Protein AF-A0A8S1IPR9-F1 (afdb_monomer)

Mean predicted aligned error: 13.77 Å

InterPro domains:
  IPR020103 Pseudouridine synthase, catalytic domain superfamily [SSF55120] (485-606)
  IPR039894 tRNA pseudouridine synthase Pus10-like [PTHR21568] (32-608)
  IPR048741 Pus10-like, C-terminal [PF21238] (373-605)

Sequence (611 aa):
MASDTRRSPPNDWADPGEYLSEVLRNGRNYLPVVCRLLSLQVCPRCCLRFCRVRGHVYTRKPPRPVDTFEAAAKLWRGAGAVAMDQGAAGGPDEHGIISPEPKAVAIPKDGRTRATDGAGQDGVDADSSASADECVQLPDPGAVRDYFVCALCLGILQALDAVPGAPCGEGFAEPLPARRWNHLSWKLLPDGSLGAMKRLLDSSGRDVVDFSLGVSLPGGAGLREASMLRFLKDNVQSTEAQARGAEETFPVGPVVPLREVVRQCVIHFMAASCGLPHYREGPFSLMLSFRHPQSQKEVQLLQQLSNRGQKKKRPRGGTSESGHEHEVLNDARAAEMALNMDWQEFKNTFKCPPCGAEQAAETLARMHHAPLFLGGRYLKTHRDISHTPFFVNGQRVGRTSVQEVLADAIRKVVDAADFKLISAGREDMDVRMLGKGRPFVIEIEDPRVHAIQEHQVQAILADLSDQRKGVVARALRVCGREVVEKMKEGEETKRKVYVALVWAAERVEDHVLHQMKAKGAFSVEQDTPIRVLHRRAALVRSKQIFAMQCQRIPSQPNYFIVRVEAAAGCYIKELIDGDCGRTRPSVSSMLGCDARCVQLDVTDVKMDIMD

pLDDT: mean 78.55, std 23.85, range [24.27, 98.62]

Nearest PDB structures (foldseek):
  2v9k-assembly1_A  TM=8.597E-01  e=2.795E-38  Homo sapiens
  8ouf-assembly1_G  TM=7.150E-01  e=4.523E-07  Homo sapiens
  7v9a-assembly1_C  TM=7.617E-01  e=2.063E-06  Homo sapiens
  6sgb-assembly1_FB  TM=5.884E-01  e=5.047E-05  Trypanosoma brucei brucei
  5tqo-assembly1_A  TM=4.010E-01  e=1.204E+00  Glycine max

Organism: NCBI:txid121088

Secondary structure (DSSP, 8-state):
-------PPP--PBPHHHHHHHHHHH-GGGHHHHHHHHHTT--HHHHHHHTT--SGGGGSPPBPHHHHHHHHHHHHHHTTTTTSS-S-------------------------------------------------PPPPGGG--SS-B-TTTTTHHHHTT--TTPPPPS-S--PPP-----TTS-EEETT--HHHHHHHHHTTT---S-BEEEEE--TTHHHHHHHHHHHHHHHHSSSSHHHH---------PPPPHHHHHHHHHHHHHHHHH-PPB-SS-SEEEEEEEE-HHHHHHHHHHHHHHHHSS--PPPPS----------PPPHHHHHHHHHHS-HHHHHHHS-SSPPPBSSPPEEEEEEEEPPEEEEEEEEE--SSEESS--EETTEE-SSEEHHHHHHHHHHTT---SEEEEEESS---TT-EEEEEEEEEEEEEES-SSSS--HHHHHHHHHHTT-GGGSEEEEEEEEE-HHHHHHHHHHHHH--EEEEEEEEESS---HHHHHHHHHT-SEEEEEEPPHHHHTTS---EEEEEEEEEEEEE-TT-TTEEEEEEEE-TT--HHHHHH-GGGTEES-HHHHHTS-EEEEEEEEEEE--TT--

Radius of gyration: 38.92 Å; Cα contacts (8 Å, |Δi|>4): 1004; chains: 1; bounding box: 115×80×107 Å

Structure (mmCIF, N/CA/C/O backbone):
data_AF-A0A8S1IPR9-F1
#
_entry.id   AF-A0A8S1IPR9-F1
#
loop_
_atom_site.group_PDB
_atom_site.id
_atom_site.type_symbol
_atom_site.label_atom_id
_atom_site.label_alt_id
_atom_site.label_comp_id
_atom_site.label_asym_id
_atom_site.label_entity_id
_atom_site.label_seq_id
_atom_site.pdbx_PDB_ins_code
_atom_site.Cartn_x
_atom_site.Cartn_y
_atom_site.Cartn_z
_atom_site.occupancy
_atom_site.B_iso_or_equiv
_atom_site.auth_seq_id
_atom_site.auth_comp_id
_atom_site.auth_asym_id
_atom_site.auth_atom_id
_atom_site.pdbx_PDB_model_num
ATOM 1 N N . MET A 1 1 ? 19.178 -32.924 -49.370 1.00 32.72 1 MET A N 1
ATOM 2 C CA . MET A 1 1 ? 18.758 -31.624 -49.928 1.00 32.72 1 MET A CA 1
ATOM 3 C C . MET A 1 1 ? 18.007 -30.880 -48.839 1.00 32.72 1 MET A C 1
ATOM 5 O O . MET A 1 1 ? 16.864 -31.211 -48.565 1.00 32.72 1 MET A O 1
ATOM 9 N N . ALA A 1 2 ? 18.706 -29.992 -48.133 1.00 29.33 2 ALA A N 1
ATOM 10 C CA . ALA A 1 2 ? 18.138 -29.144 -47.093 1.00 29.33 2 ALA A CA 1
ATOM 11 C C . ALA A 1 2 ? 17.578 -27.890 -47.771 1.00 29.33 2 ALA A C 1
ATOM 13 O O . ALA A 1 2 ? 18.340 -27.123 -48.358 1.00 29.33 2 ALA A O 1
ATOM 14 N N . SER A 1 3 ? 16.257 -27.729 -47.763 1.00 30.44 3 SER A N 1
ATOM 15 C CA . SER A 1 3 ? 15.600 -26.532 -48.276 1.00 30.44 3 SER A CA 1
ATOM 16 C C . SER A 1 3 ? 15.640 -25.437 -47.217 1.00 30.44 3 SER A C 1
ATOM 18 O O . SER A 1 3 ? 15.050 -25.559 -46.144 1.00 30.44 3 SER A O 1
ATOM 20 N N . ASP A 1 4 ? 16.370 -24.395 -47.578 1.00 36.06 4 ASP A N 1
ATOM 21 C CA . ASP A 1 4 ? 16.419 -23.057 -47.017 1.00 36.06 4 ASP A CA 1
ATOM 22 C C . ASP A 1 4 ? 15.044 -22.555 -46.532 1.00 36.06 4 ASP A C 1
ATOM 24 O O . ASP A 1 4 ? 14.116 -22.364 -47.318 1.00 36.06 4 ASP A O 1
ATOM 28 N N . THR A 1 5 ? 14.914 -22.320 -45.226 1.00 30.92 5 THR A N 1
ATOM 29 C CA . THR A 1 5 ? 13.834 -21.506 -44.655 1.00 30.92 5 THR A CA 1
ATOM 30 C C . THR A 1 5 ? 14.415 -20.266 -43.984 1.00 30.92 5 THR A C 1
ATOM 32 O O . THR A 1 5 ? 14.136 -19.987 -42.819 1.00 30.92 5 THR A O 1
ATOM 35 N N . ARG A 1 6 ? 15.214 -19.479 -44.716 1.00 32.81 6 ARG A N 1
ATOM 36 C CA . ARG A 1 6 ? 15.332 -18.039 -44.452 1.00 32.81 6 ARG A CA 1
ATOM 37 C C . ARG A 1 6 ? 14.047 -17.351 -44.911 1.00 32.81 6 ARG A C 1
ATOM 39 O O . ARG A 1 6 ? 13.948 -16.863 -46.031 1.00 32.81 6 ARG A O 1
ATOM 46 N N . ARG A 1 7 ? 13.038 -17.304 -44.041 1.00 34.59 7 ARG A N 1
ATOM 47 C CA . ARG A 1 7 ? 11.984 -16.290 -44.179 1.00 34.59 7 ARG A CA 1
ATOM 48 C C . ARG A 1 7 ? 12.580 -14.952 -43.740 1.00 34.59 7 ARG A C 1
ATOM 50 O O . ARG A 1 7 ? 12.930 -14.792 -42.575 1.00 34.59 7 ARG A O 1
ATOM 57 N N . SER A 1 8 ? 12.730 -14.023 -44.680 1.00 30.58 8 SER A N 1
ATOM 58 C CA . SER A 1 8 ? 13.097 -12.632 -44.402 1.00 30.58 8 SER A CA 1
ATOM 59 C C . SER A 1 8 ? 12.092 -12.009 -43.421 1.00 30.58 8 SER A C 1
ATOM 61 O O . SER A 1 8 ? 10.886 -12.132 -43.656 1.00 30.58 8 SER A O 1
ATOM 63 N N . PRO A 1 9 ? 12.533 -11.349 -42.334 1.00 35.56 9 PRO A N 1
ATOM 64 C CA . PRO A 1 9 ? 11.635 -10.565 -41.494 1.00 35.56 9 PRO A CA 1
ATOM 65 C C . PRO A 1 9 ? 11.186 -9.291 -42.238 1.00 35.56 9 PRO A C 1
ATOM 67 O O . PRO A 1 9 ? 11.798 -8.928 -43.247 1.00 35.56 9 PRO A O 1
ATOM 70 N N . PRO A 1 10 ? 10.121 -8.605 -41.782 1.00 39.47 10 PRO A N 1
ATOM 71 C CA . PRO A 1 10 ? 9.605 -7.415 -42.455 1.00 39.47 10 PRO A CA 1
ATOM 72 C C . PRO A 1 10 ? 10.686 -6.323 -42.533 1.00 39.47 10 PRO A C 1
ATOM 74 O O . PRO A 1 10 ? 11.299 -5.979 -41.522 1.00 39.47 10 PRO A O 1
ATOM 77 N N . ASN A 1 11 ? 10.927 -5.797 -43.736 1.00 50.06 11 ASN A N 1
ATOM 78 C CA . ASN A 1 11 ? 11.849 -4.692 -44.019 1.00 50.06 11 ASN A CA 1
ATOM 79 C C . ASN A 1 11 ? 11.345 -3.393 -43.372 1.00 50.06 11 ASN A C 1
ATOM 81 O O . ASN A 1 11 ? 10.542 -2.691 -43.976 1.00 50.06 11 ASN A O 1
ATOM 85 N N . ASP A 1 12 ? 11.790 -3.078 -42.155 1.00 61.78 12 ASP A N 1
ATOM 86 C CA . ASP A 1 12 ? 11.292 -1.890 -41.445 1.00 61.78 12 ASP A CA 1
ATOM 87 C C . ASP A 1 12 ? 12.337 -1.268 -40.489 1.00 61.78 12 ASP A C 1
ATOM 89 O O . ASP A 1 12 ? 12.013 -0.812 -39.388 1.00 61.78 12 ASP A O 1
ATOM 93 N N . TRP A 1 13 ? 13.614 -1.287 -40.896 1.00 73.50 13 TRP A N 1
ATOM 94 C CA . TRP A 1 13 ? 14.718 -0.578 -40.229 1.00 73.50 13 TRP A CA 1
ATOM 95 C C . TRP A 1 13 ? 14.700 0.912 -40.588 1.00 73.50 13 TRP A C 1
ATOM 97 O O . TRP A 1 13 ? 14.336 1.276 -41.704 1.00 73.50 13 TRP A O 1
ATOM 107 N N . ALA A 1 14 ? 15.112 1.778 -39.659 1.00 82.62 14 ALA A N 1
ATOM 108 C CA . ALA A 1 14 ? 15.251 3.203 -39.959 1.00 82.62 14 ALA A CA 1
ATOM 109 C C . ALA A 1 14 ? 16.472 3.488 -40.848 1.00 82.62 14 ALA A C 1
ATOM 111 O O . ALA A 1 14 ? 17.428 2.710 -40.873 1.00 82.62 14 ALA A O 1
ATOM 112 N N . ASP A 1 15 ? 16.455 4.633 -41.531 1.00 83.88 15 ASP A N 1
ATOM 113 C CA . ASP A 1 15 ? 17.595 5.116 -42.308 1.00 83.88 15 ASP A CA 1
ATOM 114 C C . ASP A 1 15 ? 18.807 5.400 -41.390 1.00 83.88 15 ASP A C 1
ATOM 116 O O . ASP A 1 15 ? 18.702 6.205 -40.452 1.00 83.88 15 ASP A O 1
ATOM 120 N N . PRO A 1 16 ? 19.980 4.786 -41.648 1.00 86.19 16 PRO A N 1
ATOM 121 C CA . PRO A 1 16 ? 21.220 5.131 -40.961 1.00 86.19 16 PRO A CA 1
ATOM 122 C C . PRO A 1 16 ? 21.613 6.607 -41.094 1.00 86.19 16 PRO A C 1
ATOM 124 O O . PRO A 1 16 ? 22.287 7.130 -40.206 1.00 86.19 16 PRO A O 1
ATOM 127 N N . GLY A 1 17 ? 21.207 7.289 -42.171 1.00 86.00 17 GLY A N 1
ATOM 128 C CA . GLY A 1 17 ? 21.497 8.703 -42.411 1.00 86.00 17 GLY A CA 1
ATOM 129 C C . GLY A 1 17 ? 20.954 9.616 -41.313 1.00 86.00 17 GLY A C 1
ATOM 130 O O . GLY A 1 17 ? 21.717 10.377 -40.712 1.00 86.00 17 GLY A O 1
ATOM 131 N N . GLU A 1 18 ? 19.664 9.499 -40.984 1.00 84.38 18 GLU A N 1
ATOM 132 C CA . GLU A 1 18 ? 19.056 10.249 -39.875 1.00 84.38 18 GLU A CA 1
ATOM 133 C C . GLU A 1 18 ? 19.759 9.965 -38.544 1.00 84.38 18 GLU A C 1
ATOM 135 O O . GLU A 1 18 ? 20.097 10.886 -37.798 1.00 84.38 18 GLU A O 1
ATOM 140 N N . TYR A 1 19 ? 20.029 8.691 -38.264 1.00 90.06 19 TYR A N 1
ATOM 141 C CA . TYR A 1 19 ? 20.717 8.264 -37.051 1.00 90.06 19 TYR A CA 1
ATOM 142 C C . TYR A 1 19 ? 22.119 8.887 -36.934 1.00 90.06 19 TYR A C 1
ATOM 144 O O . TYR A 1 19 ? 22.480 9.430 -35.887 1.00 90.06 19 TYR A O 1
ATOM 152 N N . LEU A 1 20 ? 22.908 8.842 -38.011 1.00 90.62 20 LEU A N 1
ATOM 153 C CA . LEU A 1 20 ? 24.265 9.387 -38.031 1.00 90.62 20 LEU A CA 1
ATOM 154 C C . LEU A 1 20 ? 24.264 10.914 -38.032 1.00 90.62 20 LEU A C 1
ATOM 156 O O . LEU A 1 20 ? 25.196 11.506 -37.497 1.00 90.62 20 LEU A O 1
ATOM 160 N N . SER A 1 21 ? 23.216 11.562 -38.547 1.00 90.75 21 SER A N 1
ATOM 161 C CA . SER A 1 21 ? 23.075 13.017 -38.458 1.00 90.75 21 SER A CA 1
ATOM 162 C C . SER A 1 21 ? 23.038 13.503 -37.002 1.00 90.75 21 SER A C 1
ATOM 164 O O . SER A 1 21 ? 23.693 14.491 -36.672 1.00 90.75 21 SER A O 1
ATOM 166 N N . GLU A 1 22 ? 22.371 12.769 -36.103 1.00 90.69 22 GLU A N 1
ATOM 167 C CA . GLU A 1 22 ? 22.333 13.089 -34.670 1.00 90.69 22 GLU A CA 1
ATOM 168 C C . GLU A 1 22 ? 23.691 12.864 -33.990 1.00 90.69 22 GLU A C 1
ATOM 170 O O . GLU A 1 22 ? 24.092 13.644 -33.128 1.00 90.69 22 GLU A O 1
ATOM 175 N N . VAL A 1 23 ? 24.437 11.835 -34.408 1.00 88.50 23 VAL A N 1
ATOM 176 C CA . VAL A 1 23 ? 25.818 11.610 -33.945 1.00 88.50 23 VAL A CA 1
ATOM 177 C C . VAL A 1 23 ? 26.727 12.759 -34.388 1.00 88.50 23 VAL A C 1
ATOM 179 O O . VAL A 1 23 ? 27.465 13.314 -33.578 1.00 88.50 23 VAL A O 1
ATOM 182 N N . LEU A 1 24 ? 26.643 13.151 -35.661 1.00 88.44 24 LEU A N 1
ATOM 183 C CA . LEU A 1 24 ? 27.461 14.210 -36.249 1.00 88.44 24 LEU A CA 1
ATOM 184 C C . LEU A 1 24 ? 27.218 15.578 -35.606 1.00 88.44 24 LEU A C 1
ATOM 186 O O . LEU A 1 24 ? 28.172 16.339 -35.462 1.00 88.44 24 LEU A O 1
ATOM 190 N N . ARG A 1 25 ? 25.985 15.880 -35.172 1.00 87.75 25 ARG A N 1
ATOM 191 C CA . ARG A 1 25 ? 25.668 17.110 -34.417 1.00 87.75 25 ARG A CA 1
ATOM 192 C C . ARG A 1 25 ? 26.461 17.234 -33.116 1.00 87.75 25 ARG A C 1
ATOM 194 O O . ARG A 1 25 ? 26.754 18.347 -32.697 1.00 87.75 25 ARG A O 1
ATOM 201 N N . ASN A 1 26 ? 26.810 16.110 -32.494 1.00 82.25 26 ASN A N 1
ATOM 202 C CA . ASN A 1 26 ? 27.619 16.086 -31.279 1.00 82.25 26 ASN A CA 1
ATOM 203 C C . ASN A 1 26 ? 29.129 16.092 -31.554 1.00 82.25 26 ASN A C 1
ATOM 205 O O . ASN A 1 26 ? 29.899 16.385 -30.640 1.00 82.25 26 ASN A O 1
ATOM 209 N N . GLY A 1 27 ? 29.552 15.773 -32.779 1.00 82.19 27 GLY A N 1
ATOM 210 C CA . GLY A 1 27 ? 30.948 15.804 -33.204 1.00 82.19 27 GLY A CA 1
ATOM 211 C C . GLY A 1 27 ? 31.310 14.661 -34.153 1.00 82.19 27 GLY A C 1
ATOM 212 O O . GLY A 1 27 ? 30.870 13.520 -34.001 1.00 82.19 27 GLY A O 1
ATOM 213 N N . ARG A 1 28 ? 32.160 14.949 -35.144 1.00 79.75 28 ARG A N 1
ATOM 214 C CA . ARG A 1 28 ? 32.669 13.932 -36.085 1.00 79.75 28 ARG A CA 1
ATOM 215 C C . ARG A 1 28 ? 33.579 12.897 -35.424 1.00 79.75 28 ARG A C 1
ATOM 217 O O . ARG A 1 28 ? 33.606 11.751 -35.864 1.00 79.75 28 ARG A O 1
ATOM 224 N N . ASN A 1 29 ? 34.244 13.273 -34.335 1.00 79.19 29 ASN A N 1
ATOM 225 C CA . ASN A 1 29 ? 35.069 12.406 -33.491 1.00 79.19 29 ASN A CA 1
ATOM 226 C C . ASN A 1 29 ? 34.300 11.231 -32.845 1.00 79.19 29 ASN A C 1
ATOM 228 O O . ASN A 1 29 ? 34.917 10.322 -32.294 1.00 79.19 29 ASN A O 1
ATOM 232 N N . TYR A 1 30 ? 32.966 11.193 -32.941 1.00 86.25 30 TYR A N 1
ATOM 233 C CA . TYR A 1 30 ? 32.164 10.041 -32.525 1.00 86.25 30 TYR A CA 1
ATOM 234 C C . TYR A 1 30 ? 32.001 8.952 -33.599 1.00 86.25 30 TYR A C 1
ATOM 236 O O . TYR A 1 30 ? 31.583 7.844 -33.263 1.00 86.25 30 TYR A O 1
ATOM 244 N N . LEU A 1 31 ? 32.337 9.194 -34.873 1.00 86.75 31 LEU A N 1
ATOM 245 C CA . LEU A 1 31 ? 32.230 8.161 -35.918 1.00 86.75 31 LEU A CA 1
ATOM 246 C C . LEU A 1 31 ? 33.116 6.921 -35.654 1.00 86.75 31 LEU A C 1
ATOM 248 O O . LEU A 1 31 ? 32.599 5.805 -35.789 1.00 86.75 31 LEU A O 1
ATOM 252 N N . PRO A 1 32 ? 34.383 7.055 -35.201 1.00 84.62 32 PRO A N 1
ATOM 253 C CA . PRO A 1 32 ? 35.199 5.904 -34.800 1.00 84.62 32 PRO A CA 1
ATOM 254 C C . PRO A 1 32 ? 34.584 5.134 -33.623 1.00 84.62 32 PRO A C 1
ATOM 256 O O . PRO A 1 32 ? 34.643 3.904 -33.580 1.00 84.62 32 PRO A O 1
ATOM 259 N N . VAL A 1 33 ? 33.922 5.839 -32.693 1.00 86.44 33 VAL A N 1
ATOM 260 C CA . VAL A 1 33 ? 33.211 5.237 -31.548 1.00 86.44 33 VAL A CA 1
ATOM 261 C C . VAL A 1 33 ? 32.068 4.365 -32.018 1.00 86.44 33 VAL A C 1
ATOM 263 O O . VAL A 1 33 ? 31.950 3.229 -31.570 1.00 86.44 33 VAL A O 1
ATOM 266 N N . VAL A 1 34 ? 31.241 4.881 -32.929 1.00 89.94 34 VAL A N 1
ATOM 267 C CA . VAL A 1 34 ? 30.124 4.127 -33.506 1.00 89.94 34 VAL A CA 1
ATOM 268 C C . VAL A 1 34 ? 30.643 2.863 -34.186 1.00 89.94 34 VAL A C 1
ATOM 270 O O . VAL A 1 34 ? 30.148 1.776 -33.892 1.00 89.94 34 VAL A O 1
ATOM 273 N N . CYS A 1 35 ? 31.682 2.977 -35.020 1.00 89.12 35 CYS A N 1
ATOM 274 C CA . CYS A 1 35 ? 32.275 1.827 -35.703 1.00 89.12 35 CYS A CA 1
ATOM 275 C C . CYS A 1 35 ? 32.791 0.782 -34.700 1.00 89.12 35 CYS A C 1
ATOM 277 O O . CYS A 1 35 ? 32.473 -0.406 -34.804 1.00 89.12 35 CYS A O 1
ATOM 279 N N . ARG A 1 36 ? 33.542 1.223 -33.681 1.00 88.94 36 ARG A N 1
ATOM 280 C CA . ARG A 1 36 ? 34.105 0.332 -32.662 1.00 88.94 36 ARG A CA 1
ATOM 281 C C . ARG A 1 36 ? 33.020 -0.340 -31.827 1.00 88.94 36 ARG A C 1
ATOM 283 O O . ARG A 1 36 ? 33.075 -1.551 -31.640 1.00 88.94 36 ARG A O 1
ATOM 290 N N . LEU A 1 37 ? 32.021 0.404 -31.363 1.00 91.56 37 LEU A N 1
ATOM 291 C CA . LEU A 1 37 ? 30.915 -0.137 -30.572 1.00 91.56 37 LEU A CA 1
ATOM 292 C C . LEU A 1 37 ? 30.101 -1.170 -31.366 1.00 91.56 37 LEU A C 1
ATOM 294 O O . LEU A 1 37 ? 29.847 -2.259 -30.852 1.00 91.56 37 LEU A O 1
ATOM 298 N N . LEU A 1 38 ? 29.750 -0.884 -32.622 1.00 91.81 38 LEU A N 1
ATOM 299 C CA . LEU A 1 38 ? 29.012 -1.829 -33.472 1.00 91.81 38 LEU A CA 1
ATOM 300 C C . LEU A 1 38 ? 29.804 -3.128 -33.704 1.00 91.81 38 LEU A C 1
ATOM 302 O O . LEU A 1 38 ? 29.231 -4.212 -33.593 1.00 91.81 38 LEU A O 1
ATOM 306 N N . SER A 1 39 ? 31.127 -3.038 -33.910 1.00 89.81 39 SER A N 1
ATOM 307 C CA . SER A 1 39 ? 32.010 -4.218 -34.015 1.00 89.81 39 SER A CA 1
ATOM 308 C C . SER A 1 39 ? 32.069 -5.060 -32.732 1.00 89.81 39 SER A C 1
ATOM 310 O O . SER A 1 39 ? 32.359 -6.252 -32.775 1.00 89.81 39 SER A O 1
ATOM 312 N N . LEU A 1 40 ? 31.738 -4.459 -31.584 1.00 90.62 40 LEU A N 1
ATOM 313 C CA . LEU A 1 40 ? 31.685 -5.104 -30.270 1.00 90.62 40 LEU A CA 1
ATOM 314 C C . LEU A 1 40 ? 30.267 -5.549 -29.887 1.00 90.62 40 LEU A C 1
ATOM 316 O O . LEU A 1 40 ? 29.984 -5.750 -28.705 1.00 90.62 40 LEU A O 1
ATOM 320 N N . GLN A 1 41 ? 29.369 -5.701 -30.867 1.00 90.62 41 GLN A N 1
ATOM 321 C CA . GLN A 1 41 ? 27.983 -6.125 -30.643 1.00 90.62 41 GLN A CA 1
ATOM 322 C C . GLN A 1 41 ? 27.247 -5.193 -29.669 1.00 90.62 41 GLN A C 1
ATOM 324 O O . GLN A 1 41 ? 26.546 -5.621 -28.745 1.00 90.62 41 GLN A O 1
ATOM 329 N N . VAL A 1 42 ? 27.407 -3.885 -29.859 1.00 92.88 42 VAL A N 1
ATOM 330 C CA . VAL A 1 42 ? 26.638 -2.861 -29.149 1.00 92.88 42 VAL A CA 1
ATOM 331 C C . VAL A 1 42 ? 25.518 -2.361 -30.049 1.00 92.88 42 VAL A C 1
ATOM 333 O O . VAL A 1 42 ? 25.746 -2.003 -31.198 1.00 92.88 42 VAL A O 1
ATOM 336 N N . CYS A 1 43 ? 24.284 -2.321 -29.539 1.00 92.12 43 CYS A N 1
ATOM 337 C CA . CYS A 1 43 ? 23.143 -1.895 -30.347 1.00 92.12 43 CYS A CA 1
ATOM 338 C C . CYS A 1 43 ? 23.198 -0.389 -30.689 1.00 92.12 43 CYS A C 1
ATOM 340 O O . CYS A 1 43 ? 23.763 0.393 -29.912 1.00 92.12 43 CYS A O 1
ATOM 342 N N . PRO A 1 44 ? 22.546 0.054 -31.782 1.00 92.94 44 PRO A N 1
ATOM 343 C CA . PRO A 1 44 ? 22.548 1.459 -32.205 1.00 92.94 44 PRO A CA 1
ATOM 344 C C . PRO A 1 44 ? 22.114 2.437 -31.102 1.00 92.94 44 PRO A C 1
ATOM 346 O O . PRO A 1 44 ? 22.771 3.442 -30.855 1.00 92.94 44 PRO A O 1
ATOM 349 N N . ARG A 1 45 ? 21.078 2.118 -30.313 1.00 93.31 45 ARG A N 1
ATOM 350 C CA . ARG A 1 45 ? 20.684 2.982 -29.183 1.00 93.31 45 ARG A CA 1
ATOM 351 C C . ARG A 1 45 ? 21.772 3.110 -28.112 1.00 93.31 45 ARG A C 1
ATOM 353 O O . ARG A 1 45 ? 21.906 4.170 -27.515 1.00 93.31 45 ARG A O 1
ATOM 360 N N . CYS A 1 46 ? 22.563 2.069 -27.848 1.00 94.38 46 CYS A N 1
ATOM 361 C CA . CYS A 1 46 ? 23.705 2.202 -26.938 1.00 94.38 46 CYS A CA 1
ATOM 362 C C . CYS A 1 46 ? 24.850 3.004 -27.561 1.00 94.38 46 CYS A C 1
ATOM 364 O O . CYS A 1 46 ? 25.512 3.742 -26.837 1.00 94.38 46 CYS A O 1
ATOM 366 N N . CYS A 1 47 ? 25.039 2.933 -28.878 1.00 94.19 47 CYS A N 1
ATOM 367 C CA . CYS A 1 47 ? 25.991 3.793 -29.573 1.00 94.19 47 CYS A CA 1
ATOM 368 C C . CYS A 1 47 ? 25.614 5.278 -29.408 1.00 94.19 47 CYS A C 1
ATOM 370 O O . CYS A 1 47 ? 26.447 6.049 -28.946 1.00 94.19 47 CYS A O 1
ATOM 372 N N . LEU A 1 48 ? 24.347 5.666 -29.618 1.00 93.62 48 LEU A N 1
ATOM 373 C CA . LEU A 1 48 ? 23.866 7.037 -29.347 1.00 93.62 48 LEU A CA 1
ATOM 374 C C . LEU A 1 48 ? 24.149 7.504 -27.913 1.00 93.62 48 LEU A C 1
ATOM 376 O O . LEU A 1 48 ? 24.578 8.641 -27.707 1.00 93.62 48 LEU A O 1
ATOM 380 N N . ARG A 1 49 ? 23.960 6.617 -26.924 1.00 93.94 49 ARG A N 1
ATOM 381 C CA . ARG A 1 49 ? 24.236 6.923 -25.510 1.00 93.94 49 ARG A CA 1
ATOM 382 C C . ARG A 1 49 ? 25.698 7.286 -25.287 1.00 93.94 49 ARG A C 1
ATOM 384 O O . ARG A 1 49 ? 25.979 8.266 -24.596 1.00 93.94 49 ARG A O 1
ATOM 391 N N . PHE A 1 50 ? 26.603 6.512 -25.882 1.00 92.12 50 PHE A N 1
ATOM 392 C CA . PHE A 1 50 ? 28.050 6.720 -25.808 1.00 92.12 50 PHE A CA 1
ATOM 393 C C . PHE A 1 50 ? 28.518 7.910 -26.654 1.00 92.12 50 PHE A C 1
ATOM 395 O O . PHE A 1 50 ? 29.472 8.582 -26.280 1.00 92.12 50 PHE A O 1
ATOM 402 N N . CYS A 1 51 ? 27.781 8.251 -27.711 1.00 90.56 51 CYS A N 1
ATOM 403 C CA . CYS A 1 51 ? 27.938 9.494 -28.467 1.00 90.56 51 CYS A CA 1
ATOM 404 C C . CYS A 1 51 ? 27.273 10.709 -27.792 1.00 90.56 51 CYS A C 1
ATOM 406 O O . CYS A 1 51 ? 27.220 11.794 -28.370 1.00 90.56 51 CYS A O 1
ATOM 408 N N . ARG A 1 52 ? 26.738 10.537 -26.573 1.00 89.94 52 ARG A N 1
ATOM 409 C CA . ARG A 1 52 ? 26.088 11.576 -25.754 1.00 89.94 52 ARG A CA 1
ATOM 410 C C . ARG A 1 52 ? 24.893 12.246 -26.443 1.00 89.94 52 ARG A C 1
ATOM 412 O O . ARG A 1 52 ? 24.522 13.366 -26.091 1.00 89.94 52 ARG A O 1
ATOM 419 N N . VAL A 1 53 ? 24.276 11.570 -27.410 1.00 90.50 53 VAL A N 1
ATOM 420 C CA . VAL A 1 53 ? 23.096 12.072 -28.122 1.00 90.50 53 VAL A CA 1
ATOM 421 C C . VAL A 1 53 ? 21.913 12.059 -27.161 1.00 90.50 53 VAL A C 1
ATOM 423 O O . VAL A 1 53 ? 21.683 11.067 -26.472 1.00 90.50 53 VAL A O 1
ATOM 426 N N . ARG A 1 54 ? 21.166 13.159 -27.076 1.00 88.62 54 ARG A N 1
ATOM 427 C CA . ARG A 1 54 ? 20.008 13.309 -26.180 1.00 88.62 54 ARG A CA 1
ATOM 428 C C . ARG A 1 54 ? 18.741 13.583 -26.985 1.00 88.62 54 ARG A C 1
ATOM 430 O O . ARG A 1 54 ? 18.809 14.077 -28.103 1.00 88.62 54 ARG A O 1
ATOM 437 N N . GLY A 1 55 ? 17.585 13.311 -26.385 1.00 84.50 55 GLY A N 1
ATOM 438 C CA . GLY A 1 55 ? 16.282 13.664 -26.950 1.00 84.50 55 GLY A CA 1
ATOM 439 C C . GLY A 1 55 ? 15.568 12.512 -27.655 1.00 84.50 55 GLY A C 1
ATOM 440 O O . GLY A 1 55 ? 15.867 11.340 -27.446 1.00 84.50 55 GLY A O 1
ATOM 441 N N . HIS A 1 56 ? 14.584 12.854 -28.486 1.00 82.00 56 HIS A N 1
ATOM 442 C CA . HIS A 1 56 ? 13.584 11.913 -29.006 1.00 82.00 56 HIS A CA 1
ATOM 443 C C . HIS A 1 56 ? 14.106 10.887 -30.022 1.00 82.00 56 HIS A C 1
ATOM 445 O O . HIS A 1 56 ? 13.366 9.987 -30.403 1.00 82.00 56 HIS A O 1
ATOM 451 N N . VAL A 1 57 ? 15.371 10.961 -30.449 1.00 86.94 57 VAL A N 1
ATOM 452 C CA . VAL A 1 57 ? 15.957 9.964 -31.364 1.00 86.94 57 VAL A CA 1
ATOM 453 C C . VAL A 1 57 ? 15.831 8.536 -30.818 1.00 86.94 57 VAL A C 1
ATOM 455 O O . VAL A 1 57 ? 15.615 7.598 -31.579 1.00 86.94 57 VAL A O 1
ATOM 458 N N . TYR A 1 58 ? 15.872 8.362 -29.492 1.00 89.25 58 TYR A N 1
ATOM 459 C CA . TYR A 1 58 ? 15.747 7.052 -28.855 1.00 89.25 58 TYR A CA 1
ATOM 460 C C . TYR A 1 58 ? 14.380 6.398 -29.045 1.00 89.25 58 TYR A C 1
ATOM 462 O O . TYR A 1 58 ? 14.291 5.173 -28.981 1.00 89.25 58 TYR A O 1
ATOM 470 N N . THR A 1 59 ? 13.331 7.190 -29.275 1.00 87.06 59 THR A N 1
ATOM 471 C CA . THR A 1 59 ? 11.960 6.687 -29.423 1.00 87.06 59 THR A CA 1
ATOM 472 C C . THR A 1 59 ? 11.650 6.251 -30.853 1.00 87.06 59 THR A C 1
ATOM 474 O O . THR A 1 59 ? 10.609 5.646 -31.091 1.00 87.06 59 THR A O 1
ATOM 477 N N . ARG A 1 60 ? 12.547 6.536 -31.805 1.00 86.19 60 ARG A N 1
ATOM 478 C CA . ARG A 1 60 ? 12.449 6.068 -33.190 1.00 86.19 60 ARG A CA 1
ATOM 479 C C . ARG A 1 60 ? 12.923 4.619 -33.297 1.00 86.19 60 ARG A C 1
ATOM 481 O O . ARG A 1 60 ? 13.671 4.135 -32.439 1.00 86.19 60 ARG A O 1
ATOM 488 N N . LYS A 1 61 ? 12.508 3.936 -34.368 1.00 83.94 61 LYS A N 1
ATOM 489 C CA . LYS A 1 61 ? 13.070 2.627 -34.724 1.00 83.94 61 LYS A CA 1
ATOM 490 C C . LYS A 1 61 ? 14.582 2.772 -34.960 1.00 83.94 61 LYS A C 1
ATOM 492 O O . LYS A 1 61 ? 14.994 3.757 -35.574 1.00 83.94 61 LYS A O 1
ATOM 497 N N . PRO A 1 62 ? 15.421 1.848 -34.469 1.00 86.88 62 PRO A N 1
ATOM 498 C CA . PRO A 1 62 ? 16.847 1.889 -34.752 1.00 86.88 62 PRO A CA 1
ATOM 499 C C . PRO A 1 62 ? 17.125 1.517 -36.220 1.00 86.88 62 PRO A C 1
ATOM 501 O O . PRO A 1 62 ? 16.362 0.751 -36.815 1.00 86.88 62 PRO A O 1
ATOM 504 N N . PRO A 1 63 ? 18.218 2.025 -36.809 1.00 88.94 63 PRO A N 1
ATOM 505 C CA . PRO A 1 63 ? 18.719 1.524 -38.081 1.00 88.94 63 PRO A CA 1
ATOM 506 C C . PRO A 1 63 ? 19.370 0.151 -37.910 1.00 88.94 63 PRO A C 1
ATOM 508 O O . PRO A 1 63 ? 19.695 -0.283 -36.798 1.00 88.94 63 PRO A O 1
ATOM 511 N N . ARG A 1 64 ? 19.592 -0.532 -39.030 1.00 88.75 64 ARG A N 1
ATOM 512 C CA . ARG A 1 64 ? 20.256 -1.832 -39.044 1.00 88.75 64 ARG A CA 1
ATOM 513 C C . ARG A 1 64 ? 21.741 -1.681 -38.655 1.00 88.75 64 ARG A C 1
ATOM 515 O O . ARG A 1 64 ? 22.397 -0.767 -39.166 1.00 88.75 64 ARG A O 1
ATOM 522 N N . PRO A 1 65 ? 22.301 -2.522 -37.759 1.00 88.44 65 PRO A N 1
ATOM 523 C CA . PRO A 1 65 ? 23.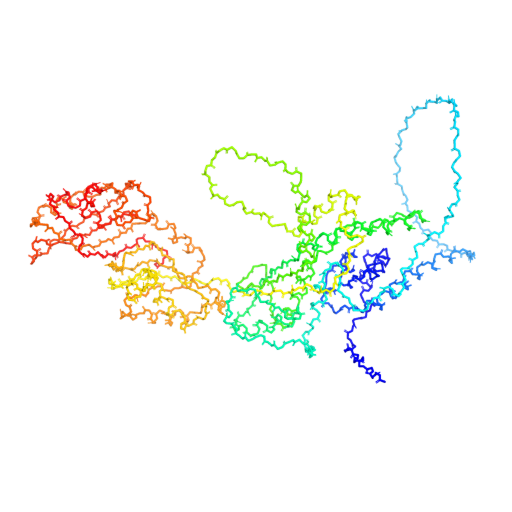679 -2.362 -37.282 1.00 88.44 65 PRO A CA 1
ATOM 524 C C . PRO A 1 65 ? 24.743 -2.379 -38.386 1.00 88.44 65 PRO A C 1
ATOM 526 O O . PRO A 1 65 ? 25.649 -1.548 -38.350 1.00 88.44 65 PRO A O 1
ATOM 529 N N . VAL A 1 66 ? 24.622 -3.287 -39.363 1.00 88.50 66 VAL A N 1
ATOM 530 C CA . VAL A 1 66 ? 25.572 -3.407 -40.483 1.00 88.50 66 VAL A CA 1
ATOM 531 C C . VAL A 1 66 ? 25.531 -2.153 -41.357 1.00 88.50 66 VAL A C 1
ATOM 533 O O . VAL A 1 66 ? 26.555 -1.494 -41.516 1.00 88.50 66 VAL A O 1
ATOM 536 N N . ASP A 1 67 ? 24.343 -1.741 -41.803 1.00 89.81 67 ASP A N 1
ATOM 537 C CA . ASP A 1 67 ? 24.164 -0.538 -42.628 1.00 89.81 67 ASP A CA 1
ATOM 538 C C . ASP A 1 67 ? 24.669 0.728 -41.903 1.00 89.81 67 ASP A C 1
ATOM 540 O O . ASP A 1 67 ? 25.291 1.610 -42.497 1.00 89.81 67 ASP A O 1
ATOM 544 N N . THR A 1 68 ? 24.457 0.800 -40.583 1.00 90.88 68 THR A N 1
ATOM 545 C CA . THR A 1 68 ? 24.958 1.900 -39.742 1.00 90.88 68 THR A CA 1
ATOM 546 C C . THR A 1 68 ? 26.479 1.910 -39.661 1.00 90.88 68 THR A C 1
ATOM 548 O O . THR A 1 68 ? 27.086 2.981 -39.724 1.00 90.88 68 THR A O 1
ATOM 551 N N . PHE A 1 69 ? 27.104 0.739 -39.529 1.00 91.31 69 PHE A N 1
ATOM 552 C CA . PHE A 1 69 ? 28.557 0.610 -39.517 1.00 91.31 69 PHE A CA 1
ATOM 553 C C . PHE A 1 69 ? 29.156 1.040 -40.858 1.00 91.31 69 PHE A C 1
ATOM 555 O O . PHE A 1 69 ? 30.073 1.858 -40.879 1.00 91.31 69 PHE A O 1
ATOM 562 N N . GLU A 1 70 ? 28.615 0.547 -41.972 1.00 90.25 70 GLU A N 1
ATOM 563 C CA . GLU A 1 70 ? 29.093 0.884 -43.315 1.00 90.25 70 GLU A CA 1
ATOM 564 C C . GLU A 1 70 ? 28.976 2.384 -43.601 1.00 90.25 70 GLU A C 1
ATOM 566 O O . GLU A 1 70 ? 29.938 3.011 -44.060 1.00 90.25 70 GLU A O 1
ATOM 571 N N . ALA A 1 71 ? 27.831 2.986 -43.266 1.00 89.81 71 ALA A N 1
ATOM 572 C CA . ALA A 1 71 ? 27.605 4.416 -43.430 1.00 89.81 71 ALA A CA 1
ATOM 573 C C . ALA A 1 71 ? 28.542 5.256 -42.540 1.00 89.81 71 ALA A C 1
ATOM 575 O O . ALA A 1 71 ? 29.147 6.218 -43.023 1.00 89.81 71 ALA A O 1
ATOM 576 N N . ALA A 1 72 ? 28.736 4.874 -41.272 1.00 88.62 72 ALA A N 1
ATOM 577 C CA . ALA A 1 72 ? 29.663 5.554 -40.365 1.00 88.62 72 ALA A CA 1
ATOM 578 C C . ALA A 1 72 ? 31.119 5.444 -40.846 1.00 88.62 72 ALA A C 1
ATOM 580 O O . ALA A 1 72 ? 31.834 6.447 -40.888 1.00 88.62 72 ALA A O 1
ATOM 581 N N . ALA A 1 73 ? 31.543 4.254 -41.281 1.00 87.12 73 ALA A N 1
ATOM 582 C CA . ALA A 1 73 ? 32.883 4.002 -41.804 1.00 87.12 73 ALA A CA 1
ATOM 583 C C . ALA A 1 73 ? 33.147 4.763 -43.111 1.00 87.12 73 ALA A C 1
ATOM 585 O O . ALA A 1 73 ? 34.266 5.222 -43.350 1.00 87.12 73 ALA A O 1
ATOM 586 N N . LYS A 1 74 ? 32.131 4.919 -43.969 1.00 87.94 74 LYS A N 1
ATOM 587 C CA . LYS A 1 74 ? 32.217 5.737 -45.186 1.00 87.94 74 LYS A CA 1
ATOM 588 C C . LYS A 1 74 ? 32.392 7.219 -44.851 1.00 87.94 74 LYS A C 1
ATOM 590 O O . LYS A 1 74 ? 33.268 7.865 -45.420 1.00 87.94 74 LYS A O 1
ATOM 595 N N . LEU A 1 75 ? 31.601 7.745 -43.915 1.00 86.75 75 LEU A N 1
ATOM 596 C CA . LEU A 1 75 ? 31.701 9.139 -43.468 1.00 86.75 75 LEU A CA 1
ATOM 597 C C . LEU A 1 75 ? 33.041 9.439 -42.790 1.00 86.75 75 LEU A C 1
ATOM 599 O O . LEU A 1 75 ? 33.595 10.517 -42.999 1.00 86.75 75 LEU A O 1
ATOM 603 N N . TRP A 1 76 ? 33.570 8.490 -42.015 1.00 82.69 76 TRP A N 1
ATOM 604 C CA . TRP A 1 76 ? 34.875 8.629 -41.373 1.00 82.69 76 TRP A CA 1
ATOM 605 C C . TRP A 1 76 ? 36.013 8.630 -42.404 1.00 82.69 76 TRP A C 1
ATOM 607 O O . TRP A 1 76 ? 36.841 9.538 -42.391 1.00 82.69 76 TRP A O 1
ATOM 617 N N . ARG A 1 77 ? 36.000 7.699 -43.374 1.00 80.12 77 ARG A N 1
ATOM 618 C CA . ARG A 1 77 ? 36.990 7.652 -44.471 1.00 80.12 77 ARG A CA 1
ATOM 619 C C . ARG A 1 77 ? 36.947 8.883 -45.379 1.00 80.12 77 ARG A C 1
ATOM 621 O O . ARG A 1 77 ? 37.995 9.394 -45.761 1.00 80.12 77 ARG A O 1
ATOM 628 N N . GLY A 1 78 ? 35.753 9.390 -45.695 1.00 65.88 78 GLY A N 1
ATOM 629 C CA . GLY A 1 78 ? 35.572 10.558 -46.567 1.00 65.88 78 GLY A CA 1
ATOM 630 C C . GLY A 1 78 ? 36.174 11.862 -46.025 1.00 65.88 78 GLY A C 1
ATOM 631 O O . GLY A 1 78 ? 36.462 12.764 -46.804 1.00 65.88 78 GLY A O 1
ATOM 632 N N . ALA A 1 79 ? 36.421 11.964 -44.715 1.00 54.44 79 ALA A N 1
ATOM 633 C CA . ALA A 1 79 ? 37.065 13.129 -44.106 1.00 54.44 79 ALA A CA 1
ATOM 634 C C . ALA A 1 79 ? 38.590 13.182 -44.338 1.00 54.44 79 ALA A C 1
ATOM 636 O O . ALA A 1 79 ? 39.176 14.257 -44.254 1.00 54.44 79 ALA A O 1
ATOM 637 N N . GLY A 1 80 ? 39.233 12.051 -44.660 1.00 45.72 80 GLY A N 1
ATOM 638 C CA . GLY A 1 80 ? 40.672 12.000 -44.947 1.00 45.72 80 GLY A CA 1
ATOM 639 C C . GLY A 1 80 ? 41.059 12.580 -46.312 1.00 45.72 80 GLY A C 1
ATOM 640 O O . GLY A 1 80 ? 42.186 13.027 -46.481 1.00 45.72 80 GLY A O 1
ATOM 641 N N . ALA A 1 81 ? 40.125 12.621 -47.268 1.00 35.91 81 ALA A N 1
ATOM 642 C CA . ALA A 1 81 ? 40.396 13.072 -48.635 1.00 35.91 81 ALA A CA 1
ATOM 643 C C . ALA A 1 81 ? 40.339 14.603 -48.809 1.00 35.91 81 ALA A C 1
ATOM 645 O O . ALA A 1 81 ? 40.988 15.140 -49.698 1.00 35.91 81 ALA A O 1
ATOM 646 N N . VAL A 1 82 ? 39.605 15.324 -47.954 1.00 36.06 82 VAL A N 1
ATOM 647 C CA . VAL A 1 82 ? 39.413 16.785 -48.095 1.00 36.06 82 VAL A CA 1
ATOM 648 C C . VAL A 1 82 ? 40.611 17.587 -47.556 1.00 36.06 82 VAL A C 1
ATOM 650 O O . VAL A 1 82 ? 40.763 18.761 -47.871 1.00 36.06 82 VAL A O 1
ATOM 653 N N . ALA A 1 83 ? 41.502 16.961 -46.781 1.00 32.88 83 ALA A N 1
ATOM 654 C CA . ALA A 1 83 ? 42.679 17.620 -46.207 1.00 32.88 83 ALA A CA 1
ATOM 655 C C . ALA A 1 83 ? 43.927 17.606 -47.116 1.00 32.88 83 ALA A C 1
ATOM 657 O O . ALA A 1 83 ? 44.928 18.217 -46.755 1.00 32.88 83 ALA A O 1
ATOM 658 N N . MET A 1 84 ? 43.895 16.930 -48.274 1.00 32.53 84 MET A N 1
ATOM 659 C CA . MET A 1 84 ? 45.059 16.812 -49.172 1.00 32.53 84 MET A CA 1
ATOM 660 C C . MET A 1 84 ? 44.997 17.670 -50.445 1.00 32.53 84 MET A C 1
ATOM 662 O O . MET A 1 84 ? 45.957 17.657 -51.205 1.00 32.53 84 MET A O 1
ATOM 666 N N . ASP A 1 85 ? 43.934 18.454 -50.661 1.00 30.55 85 ASP A N 1
ATOM 667 C CA . ASP A 1 85 ? 43.741 19.203 -51.919 1.00 30.55 85 ASP A CA 1
ATOM 668 C C . ASP A 1 85 ? 43.865 20.738 -51.788 1.00 30.55 85 ASP A C 1
ATOM 670 O O . ASP A 1 85 ? 43.413 21.488 -52.645 1.00 30.55 85 ASP A O 1
ATOM 674 N N . GLN A 1 86 ? 44.501 21.252 -50.728 1.00 32.81 86 GLN A N 1
ATOM 675 C CA . GLN A 1 86 ? 44.860 22.681 -50.632 1.00 32.81 86 GLN A CA 1
ATOM 676 C C . GLN A 1 86 ? 46.371 22.887 -50.731 1.00 32.81 86 GLN A C 1
ATOM 678 O O . GLN A 1 86 ? 47.014 23.434 -49.838 1.00 32.81 86 GLN A O 1
ATOM 683 N N . GLY A 1 87 ? 46.944 22.418 -51.837 1.00 36.47 87 GLY A N 1
ATOM 684 C CA . GLY A 1 87 ? 48.378 22.477 -52.082 1.00 36.47 87 GLY A CA 1
ATOM 685 C C . GLY A 1 87 ? 48.759 22.626 -53.548 1.00 36.47 87 GLY A C 1
ATOM 686 O O . GLY A 1 87 ? 49.714 21.981 -53.947 1.00 36.47 87 GLY A O 1
ATOM 687 N N . ALA A 1 88 ? 48.032 23.417 -54.347 1.00 31.44 88 ALA A N 1
ATOM 688 C CA . ALA A 1 88 ? 48.548 24.075 -55.560 1.00 31.44 88 ALA A CA 1
ATOM 689 C C . ALA A 1 88 ? 47.428 24.792 -56.333 1.00 31.44 88 ALA A C 1
ATOM 691 O O . ALA A 1 88 ? 46.641 24.139 -57.006 1.00 31.44 88 ALA A O 1
ATOM 692 N N . ALA A 1 89 ? 47.403 26.127 -56.296 1.00 30.92 89 ALA A N 1
ATOM 693 C CA . ALA A 1 89 ? 47.102 27.001 -57.441 1.00 30.92 89 ALA A CA 1
ATOM 694 C C . ALA A 1 89 ? 47.124 28.463 -56.970 1.00 30.92 89 ALA A C 1
ATOM 696 O O . ALA A 1 89 ? 46.488 28.817 -55.981 1.00 30.92 89 ALA A O 1
ATOM 697 N N . GLY A 1 90 ? 47.914 29.293 -57.651 1.00 27.92 90 GLY A N 1
ATOM 698 C CA . GLY A 1 90 ? 48.158 30.684 -57.288 1.00 27.92 90 GLY A CA 1
ATOM 699 C C . GLY A 1 90 ? 47.195 31.695 -57.919 1.00 27.92 90 GLY A C 1
ATOM 700 O O . GLY A 1 90 ? 46.863 31.571 -59.092 1.00 27.92 90 GLY A O 1
ATOM 701 N N . GLY A 1 91 ? 46.897 32.735 -57.127 1.00 26.83 91 GLY A N 1
ATOM 702 C CA . GLY A 1 91 ? 46.680 34.144 -57.507 1.00 26.83 91 GLY A CA 1
ATOM 703 C C . GLY A 1 91 ? 45.353 34.545 -58.178 1.00 26.83 91 GLY A C 1
ATOM 704 O O . GLY A 1 91 ? 44.721 33.718 -58.825 1.00 26.83 91 GLY A O 1
ATOM 705 N N . PRO A 1 92 ? 45.005 35.851 -58.184 1.00 34.16 92 PRO A N 1
ATOM 706 C CA . PRO A 1 92 ? 45.130 36.864 -57.128 1.00 34.16 92 PRO A CA 1
ATOM 707 C C . PRO A 1 92 ? 43.744 37.364 -56.651 1.00 34.16 92 PRO A C 1
ATOM 709 O O . PRO A 1 92 ? 42.827 37.505 -57.455 1.00 34.16 92 PRO A O 1
ATOM 712 N N . ASP A 1 93 ? 43.617 37.700 -55.364 1.00 27.55 93 ASP A N 1
ATOM 713 C CA . ASP A 1 93 ? 42.428 38.375 -54.823 1.00 27.55 93 ASP A CA 1
ATOM 714 C C . ASP A 1 93 ? 42.626 39.897 -54.761 1.00 27.55 93 ASP A C 1
ATOM 716 O O . ASP A 1 93 ? 43.627 40.407 -54.245 1.00 27.55 93 ASP A O 1
ATOM 720 N N . GLU A 1 94 ? 41.626 40.611 -55.274 1.00 27.91 94 GLU A N 1
ATOM 721 C CA . GLU A 1 94 ? 41.418 42.047 -55.132 1.00 27.91 94 GLU A CA 1
ATOM 722 C C . GLU A 1 94 ? 40.683 42.382 -53.816 1.00 27.91 94 GLU A C 1
ATOM 724 O O . GLU A 1 94 ? 39.626 41.842 -53.516 1.00 27.91 94 GLU A O 1
ATOM 729 N N . HIS A 1 95 ? 41.250 43.356 -53.096 1.00 28.12 95 HIS A N 1
ATOM 730 C CA . HIS A 1 95 ? 40.617 44.427 -52.306 1.00 28.12 95 HIS A CA 1
ATOM 731 C C . HIS A 1 95 ? 39.603 44.154 -51.165 1.00 28.12 95 HIS A C 1
ATOM 733 O O . HIS A 1 95 ? 38.489 43.688 -51.369 1.00 28.12 95 HIS A O 1
ATOM 739 N N . GLY A 1 96 ? 39.925 44.726 -49.986 1.00 26.12 96 GLY A N 1
ATOM 740 C CA . GLY A 1 96 ? 38.945 45.239 -49.005 1.00 26.12 96 GLY A CA 1
ATOM 741 C C . GLY A 1 96 ? 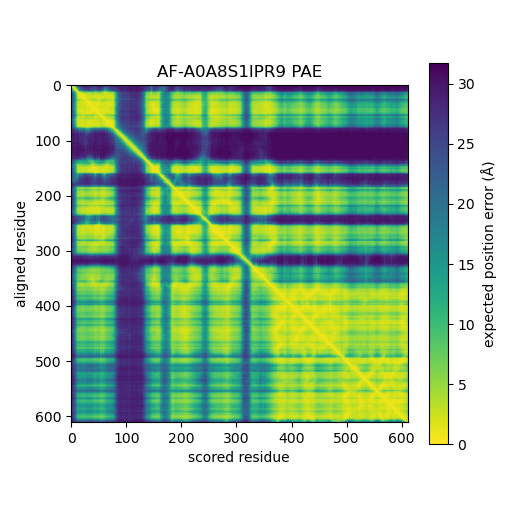39.269 44.936 -47.532 1.00 26.12 96 GLY A C 1
ATOM 742 O O . GLY A 1 96 ? 38.689 44.020 -46.970 1.00 26.12 96 GLY A O 1
ATOM 743 N N . ILE A 1 97 ? 40.299 45.537 -46.910 1.00 26.30 97 ILE A N 1
ATOM 744 C CA . ILE A 1 97 ? 40.210 46.644 -45.910 1.00 26.30 97 ILE A CA 1
ATOM 745 C C . ILE A 1 97 ? 38.938 46.539 -45.015 1.00 26.30 97 ILE A C 1
ATOM 747 O O . ILE A 1 97 ? 37.834 46.567 -45.538 1.00 26.30 97 ILE A O 1
ATOM 751 N N . ILE A 1 98 ? 38.957 46.442 -43.676 1.00 26.70 98 ILE A N 1
ATOM 752 C CA . ILE A 1 98 ? 39.462 47.392 -42.661 1.00 26.70 98 ILE A CA 1
ATOM 753 C C . ILE A 1 98 ? 39.483 46.686 -41.282 1.00 26.70 98 ILE A C 1
ATOM 755 O O . ILE A 1 98 ? 38.457 46.176 -40.834 1.00 26.70 98 ILE A O 1
ATOM 759 N N . SER A 1 99 ? 40.624 46.730 -40.582 1.00 24.95 99 SER A N 1
ATOM 760 C CA . SER A 1 99 ? 40.734 46.521 -39.124 1.00 24.95 99 SER A CA 1
ATOM 761 C C . SER A 1 99 ? 40.262 47.761 -38.352 1.00 24.95 99 SER A C 1
ATOM 763 O O . SER A 1 99 ? 40.343 48.875 -38.871 1.00 24.95 99 SER A O 1
ATOM 765 N N . PRO A 1 100 ? 39.943 47.624 -37.057 1.00 27.08 100 PRO A N 1
ATOM 766 C CA . PRO A 1 100 ? 40.801 48.346 -36.118 1.00 27.08 100 PRO A CA 1
ATOM 767 C C . PRO A 1 100 ? 41.160 47.532 -34.865 1.00 27.08 100 PRO A C 1
ATOM 769 O O . PRO A 1 100 ? 40.305 47.001 -34.161 1.00 27.08 100 PRO A O 1
ATOM 772 N N . GLU A 1 101 ? 42.460 47.498 -34.574 1.00 24.27 101 GLU A N 1
ATOM 773 C CA . GLU A 1 101 ? 43.032 47.377 -33.223 1.00 24.27 101 GLU A CA 1
ATOM 774 C C . GLU A 1 101 ? 42.815 48.713 -32.442 1.00 24.27 101 GLU A C 1
ATOM 776 O O . GLU A 1 101 ? 42.176 49.612 -32.997 1.00 24.27 101 GLU A O 1
ATOM 781 N N . PRO A 1 102 ? 43.390 48.993 -31.242 1.00 39.47 102 PRO A N 1
ATOM 782 C CA . PRO A 1 102 ? 44.234 48.178 -30.349 1.00 39.47 102 PRO A CA 1
ATOM 783 C C . PRO A 1 102 ? 43.875 48.329 -28.851 1.00 39.47 102 PRO A C 1
ATOM 785 O O . PRO A 1 102 ? 43.057 49.162 -28.462 1.00 39.47 102 PRO A O 1
ATOM 788 N N . LYS A 1 103 ? 44.586 47.602 -27.975 1.00 25.44 103 LYS A N 1
ATOM 789 C CA . LYS A 1 103 ? 45.484 48.230 -26.976 1.00 25.44 103 LYS A CA 1
ATOM 790 C C . LYS A 1 103 ? 46.211 47.194 -26.119 1.00 25.44 103 LYS A C 1
ATOM 792 O O . LYS A 1 103 ? 45.613 46.409 -25.393 1.00 25.44 103 LYS A O 1
ATOM 797 N N . ALA A 1 104 ? 47.532 47.268 -26.221 1.00 24.48 104 ALA A N 1
ATOM 798 C CA . ALA A 1 104 ? 48.523 46.573 -25.425 1.00 24.48 104 ALA A CA 1
ATOM 799 C C . ALA A 1 104 ? 48.589 47.093 -23.980 1.00 24.48 104 ALA A C 1
ATOM 801 O O . ALA A 1 104 ? 48.413 48.288 -23.741 1.00 24.48 104 ALA A O 1
ATOM 802 N N . VAL A 1 105 ? 48.981 46.213 -23.054 1.00 26.91 105 VAL A N 1
ATOM 803 C CA . VAL A 1 105 ? 49.710 46.582 -21.831 1.00 26.91 105 VAL A CA 1
ATOM 804 C C . VAL A 1 105 ? 50.846 45.577 -21.625 1.00 26.91 105 VAL A C 1
ATOM 806 O O . VAL A 1 105 ? 50.676 44.372 -21.793 1.00 26.91 105 VAL A O 1
ATOM 809 N N . ALA A 1 106 ? 52.023 46.120 -21.329 1.00 25.95 106 ALA A N 1
ATOM 810 C CA . ALA A 1 106 ? 53.317 45.461 -21.274 1.00 25.95 106 ALA A CA 1
ATOM 811 C C . ALA A 1 106 ? 53.657 44.856 -19.891 1.00 25.95 106 ALA A C 1
ATOM 813 O O . ALA A 1 106 ? 53.318 45.432 -18.864 1.00 25.95 106 ALA A O 1
ATOM 814 N N . ILE A 1 107 ? 54.331 43.694 -19.937 1.00 28.67 107 ILE A N 1
ATOM 815 C CA . ILE A 1 107 ? 55.549 43.204 -19.230 1.00 28.67 107 ILE A CA 1
ATOM 816 C C . ILE A 1 107 ? 55.954 43.882 -17.889 1.00 28.67 107 ILE A C 1
ATOM 818 O O . ILE A 1 107 ? 55.919 45.105 -17.786 1.00 28.67 107 ILE A O 1
ATOM 822 N N . PRO A 1 108 ? 56.508 43.129 -16.908 1.00 29.12 108 PRO A N 1
ATOM 823 C CA . PRO A 1 108 ? 57.966 42.913 -16.902 1.00 29.12 108 PRO A CA 1
ATOM 824 C C . PRO A 1 108 ? 58.427 41.466 -16.635 1.00 29.12 108 PRO A C 1
ATOM 826 O O . PRO A 1 108 ? 57.781 40.674 -15.955 1.00 29.12 108 PRO A O 1
ATOM 829 N N . LYS A 1 109 ? 59.597 41.171 -17.210 1.00 25.91 109 LYS A N 1
ATOM 830 C CA . LYS A 1 109 ? 60.445 39.991 -17.021 1.00 25.91 109 LYS A CA 1
ATOM 831 C C . LYS A 1 109 ? 61.321 40.173 -15.778 1.00 25.91 109 LYS A C 1
ATOM 833 O O . LYS A 1 109 ? 61.855 41.256 -15.595 1.00 25.91 109 LYS A O 1
ATOM 838 N N . ASP A 1 110 ? 61.580 39.074 -15.080 1.00 27.95 110 ASP A N 1
ATOM 839 C CA . ASP A 1 110 ? 62.824 38.757 -14.362 1.00 27.95 110 ASP A CA 1
ATOM 840 C C . ASP A 1 110 ? 62.973 37.222 -14.485 1.00 27.95 110 ASP A C 1
ATOM 842 O O . ASP A 1 110 ? 62.000 36.501 -14.299 1.00 27.95 110 ASP A O 1
ATOM 846 N N . GLY A 1 111 ? 64.074 36.586 -14.885 1.00 26.39 111 GLY A N 1
ATOM 847 C CA . GLY A 1 111 ? 65.459 37.021 -14.960 1.00 26.39 111 GLY A CA 1
ATOM 848 C C . GLY A 1 111 ? 66.296 36.287 -13.909 1.00 26.39 111 GLY A C 1
ATOM 849 O O . GLY A 1 111 ? 66.559 36.868 -12.866 1.00 26.39 111 GLY A O 1
ATOM 850 N N . ARG A 1 112 ? 66.726 35.037 -14.173 1.00 26.95 112 ARG A N 1
ATOM 851 C CA . ARG A 1 112 ? 68.048 34.497 -13.765 1.00 26.95 112 ARG A CA 1
ATOM 852 C C . ARG A 1 112 ? 68.293 33.055 -14.227 1.00 26.95 112 ARG A C 1
ATOM 854 O O . ARG A 1 112 ? 67.674 32.102 -13.774 1.00 26.95 112 ARG A O 1
ATOM 861 N N . THR A 1 113 ? 69.281 32.945 -15.102 1.00 27.11 113 THR A N 1
ATOM 862 C CA . THR A 1 113 ? 70.055 31.764 -15.494 1.00 27.11 113 THR A CA 1
ATOM 863 C C . THR A 1 113 ? 71.093 31.390 -14.430 1.00 27.11 113 THR A C 1
ATOM 865 O O . THR A 1 113 ? 71.752 32.294 -13.912 1.00 27.11 113 THR A O 1
ATOM 868 N N . ARG A 1 114 ? 71.383 30.093 -14.238 1.00 27.59 114 ARG A N 1
ATOM 869 C CA . ARG A 1 114 ? 72.777 29.602 -14.213 1.00 27.59 114 ARG A CA 1
ATOM 870 C C . ARG A 1 114 ? 72.863 28.088 -14.439 1.00 27.59 114 ARG A C 1
ATOM 872 O O . ARG A 1 114 ? 72.155 27.318 -13.806 1.00 27.59 114 ARG A O 1
ATOM 879 N N . ALA A 1 115 ? 73.745 27.736 -15.366 1.00 25.91 115 ALA A N 1
ATOM 880 C CA . ALA A 1 115 ? 74.131 26.404 -15.802 1.00 25.91 115 ALA A CA 1
ATOM 881 C C . ALA A 1 115 ? 75.073 25.694 -14.818 1.00 25.91 115 ALA A C 1
ATOM 883 O O . ALA A 1 115 ? 75.803 26.374 -14.098 1.00 25.91 115 ALA A O 1
ATOM 884 N N . THR A 1 116 ? 75.139 24.363 -14.924 1.00 28.48 116 THR A N 1
ATOM 885 C CA . THR A 1 116 ? 76.390 23.586 -14.866 1.00 28.48 116 THR A CA 1
ATOM 886 C C . THR A 1 116 ? 76.243 22.301 -15.684 1.00 28.48 116 THR A C 1
ATOM 888 O O . THR A 1 116 ? 75.368 21.483 -15.400 1.00 28.48 116 THR A O 1
ATOM 891 N N . ASP A 1 117 ? 77.116 22.163 -16.679 1.00 26.03 117 ASP A N 1
ATOM 892 C CA . ASP A 1 117 ? 77.420 20.958 -17.455 1.00 26.03 117 ASP A CA 1
ATOM 893 C C . ASP A 1 117 ? 78.161 19.900 -16.615 1.00 26.03 117 ASP A C 1
ATOM 895 O O . ASP A 1 117 ? 78.812 20.248 -15.627 1.00 26.03 117 ASP A O 1
ATOM 899 N N . GLY A 1 118 ? 78.163 18.634 -17.065 1.00 27.84 118 GLY A N 1
ATOM 900 C CA . GLY A 1 118 ? 79.226 17.686 -16.690 1.00 27.84 118 GLY A CA 1
ATOM 901 C C . GLY A 1 118 ? 78.892 16.188 -16.666 1.00 27.84 118 GLY A C 1
ATOM 902 O O . GLY A 1 118 ? 78.744 15.625 -15.593 1.00 27.84 118 GLY A O 1
ATOM 903 N N . ALA A 1 119 ? 78.821 15.586 -17.858 1.00 26.05 119 ALA A N 1
ATOM 904 C CA . ALA A 1 119 ? 79.204 14.225 -18.286 1.00 26.05 119 ALA A CA 1
ATOM 905 C C . ALA A 1 119 ? 79.397 13.050 -17.287 1.00 26.05 119 ALA A C 1
ATOM 907 O O . ALA A 1 119 ? 80.173 13.122 -16.339 1.00 26.05 119 ALA A O 1
ATOM 908 N N . GLY A 1 120 ? 78.857 11.884 -17.676 1.00 27.09 120 GLY A N 1
ATOM 909 C CA . GLY A 1 120 ? 79.302 10.554 -17.235 1.00 27.09 120 GLY A CA 1
ATOM 910 C C . GLY A 1 120 ? 78.455 9.432 -17.848 1.00 27.09 120 GLY A C 1
ATOM 911 O O . GLY A 1 120 ? 77.314 9.245 -17.449 1.00 27.09 120 GLY A O 1
ATOM 912 N N . GLN A 1 121 ? 79.008 8.757 -18.858 1.00 26.02 121 GLN A N 1
ATOM 913 C CA . GLN A 1 121 ? 78.429 7.659 -19.642 1.00 26.02 121 GLN A CA 1
ATOM 914 C C . GLN A 1 121 ? 78.168 6.397 -18.805 1.00 26.02 121 GLN A C 1
ATOM 916 O O . GLN A 1 121 ? 78.954 6.107 -17.915 1.00 26.02 121 GLN A O 1
ATOM 921 N N . ASP A 1 122 ? 77.138 5.628 -19.171 1.00 27.59 122 ASP A N 1
ATOM 922 C CA . ASP A 1 122 ? 77.235 4.175 -19.372 1.00 27.59 122 ASP A CA 1
ATOM 923 C C . ASP A 1 122 ? 76.045 3.711 -20.224 1.00 27.59 122 ASP A C 1
ATOM 925 O O . ASP A 1 122 ? 74.878 3.895 -19.871 1.00 27.59 122 ASP A O 1
ATOM 929 N N . GLY A 1 123 ? 76.363 3.187 -21.408 1.00 24.72 123 GLY A N 1
ATOM 930 C CA . GLY A 1 123 ? 75.407 2.657 -22.370 1.00 24.72 123 GLY A CA 1
ATOM 931 C C . GLY A 1 123 ? 75.121 1.179 -22.128 1.00 24.72 123 GLY A C 1
ATOM 932 O O . GLY A 1 123 ? 76.017 0.410 -21.786 1.00 24.72 123 GLY A O 1
ATOM 933 N N . VAL A 1 124 ? 73.873 0.783 -22.372 1.00 28.47 124 VAL A N 1
ATOM 934 C CA . VAL A 1 124 ? 73.524 -0.592 -22.732 1.00 28.47 124 VAL A CA 1
ATOM 935 C C . VAL A 1 124 ? 72.480 -0.503 -23.840 1.00 28.47 124 VAL A C 1
ATOM 937 O O . VAL A 1 124 ? 71.371 -0.015 -23.624 1.00 28.47 124 VAL A O 1
ATOM 940 N N . ASP A 1 125 ? 72.887 -0.907 -25.039 1.00 24.92 125 ASP A N 1
ATOM 941 C CA . ASP A 1 125 ? 72.084 -0.910 -26.255 1.00 24.92 125 ASP A CA 1
ATOM 942 C C . ASP A 1 125 ? 70.898 -1.879 -26.134 1.00 24.92 125 ASP A C 1
ATOM 944 O O . ASP A 1 125 ? 71.068 -3.072 -25.872 1.00 24.92 125 ASP A O 1
ATOM 948 N N . ALA A 1 126 ? 69.689 -1.365 -26.361 1.00 27.75 126 ALA A N 1
ATOM 949 C CA . ALA A 1 126 ? 68.509 -2.157 -26.681 1.00 27.75 126 ALA A CA 1
ATOM 950 C C . ALA A 1 126 ? 68.105 -1.814 -28.118 1.00 27.75 126 ALA A C 1
ATOM 952 O O . ALA A 1 126 ? 67.597 -0.728 -28.404 1.00 27.75 126 ALA A O 1
ATOM 953 N N . ASP A 1 127 ? 68.393 -2.753 -29.012 1.00 24.91 127 ASP A N 1
ATOM 954 C CA . ASP A 1 127 ? 68.072 -2.702 -30.430 1.00 24.91 127 ASP A CA 1
ATOM 955 C C . ASP A 1 127 ? 66.549 -2.571 -30.606 1.00 24.91 127 ASP A C 1
ATOM 957 O O . ASP A 1 127 ? 65.768 -3.426 -30.176 1.00 24.91 127 ASP A O 1
ATOM 961 N N . SER A 1 128 ? 66.127 -1.446 -31.179 1.00 28.89 128 SER A N 1
ATOM 962 C CA . SER A 1 128 ? 64.732 -1.103 -31.434 1.00 28.89 128 SER A CA 1
ATOM 963 C C . SER A 1 128 ? 64.529 -0.956 -32.936 1.00 28.89 128 SER A C 1
ATOM 965 O O . SER A 1 128 ? 64.949 0.011 -33.562 1.00 28.89 128 SER A O 1
ATOM 967 N N . SER A 1 129 ? 63.839 -1.929 -33.523 1.00 28.73 129 SER A N 1
ATOM 968 C CA . SER A 1 129 ? 63.209 -1.772 -34.830 1.00 28.73 129 SER A CA 1
ATOM 969 C C . SER A 1 129 ? 61.840 -2.450 -34.821 1.00 28.73 129 SER A C 1
ATOM 971 O O . SER A 1 129 ? 61.662 -3.598 -35.211 1.00 28.73 129 SER A O 1
ATOM 973 N N . ALA A 1 130 ? 60.841 -1.707 -34.350 1.00 26.56 130 ALA A N 1
ATOM 974 C CA . ALA A 1 130 ? 59.448 -1.941 -34.701 1.00 26.56 130 ALA A CA 1
ATOM 975 C C . ALA A 1 130 ? 58.921 -0.638 -35.307 1.00 26.56 130 ALA A C 1
ATOM 977 O O . ALA A 1 130 ? 58.846 0.397 -34.648 1.00 26.56 130 ALA A O 1
ATOM 978 N N . SER A 1 131 ? 58.671 -0.702 -36.609 1.00 26.83 131 SER A N 1
ATOM 979 C CA . SER A 1 131 ? 58.194 0.367 -37.477 1.00 26.83 131 SER A CA 1
ATOM 980 C C . SER A 1 131 ? 56.902 1.011 -36.971 1.00 26.83 131 SER A C 1
ATOM 982 O O . SER A 1 131 ? 55.946 0.323 -36.617 1.00 26.83 131 SER A O 1
ATOM 984 N N . ALA A 1 132 ? 56.872 2.341 -37.013 1.00 29.47 132 ALA A N 1
ATOM 985 C CA . ALA A 1 132 ? 55.694 3.166 -36.807 1.00 29.47 132 ALA A CA 1
ATOM 986 C C . ALA A 1 132 ? 54.775 3.095 -38.039 1.00 29.47 132 ALA A C 1
ATOM 988 O O . ALA A 1 132 ? 55.022 3.809 -39.005 1.00 29.47 132 ALA A O 1
ATOM 989 N N . ASP A 1 133 ? 53.757 2.226 -38.024 1.00 29.09 133 ASP A N 1
ATOM 990 C CA . ASP A 1 133 ? 52.714 2.214 -39.068 1.00 29.09 133 ASP A CA 1
ATOM 991 C C . ASP A 1 133 ? 51.393 1.522 -38.643 1.00 29.09 133 ASP A C 1
ATOM 993 O O . ASP A 1 133 ? 50.803 0.738 -39.382 1.00 29.09 133 ASP A O 1
ATOM 997 N N . GLU A 1 134 ? 50.878 1.809 -37.440 1.00 30.38 134 GLU A N 1
ATOM 998 C CA . GLU A 1 134 ? 49.502 1.432 -37.052 1.00 30.38 134 GLU A CA 1
ATOM 999 C C . GLU A 1 134 ? 48.611 2.679 -36.922 1.00 30.38 134 GLU A C 1
ATOM 1001 O O . GLU A 1 134 ? 48.265 3.143 -35.836 1.00 30.38 134 GLU A O 1
ATOM 1006 N N . CYS A 1 135 ? 48.220 3.243 -38.067 1.00 36.12 135 CYS A N 1
ATOM 1007 C CA . CYS A 1 135 ? 47.043 4.109 -38.153 1.00 36.12 135 CYS A CA 1
ATOM 1008 C C . CYS A 1 135 ? 45.785 3.254 -37.893 1.00 36.12 135 CYS A C 1
ATOM 1010 O O . CYS A 1 135 ? 45.733 2.110 -38.343 1.00 36.12 135 CYS A O 1
ATOM 1012 N N . VAL A 1 136 ? 44.785 3.776 -37.167 1.00 45.31 136 VAL A N 1
ATOM 1013 C CA . VAL A 1 136 ? 43.581 3.037 -36.727 1.00 45.31 136 VAL A CA 1
ATOM 1014 C C . VAL A 1 136 ? 42.953 2.251 -37.879 1.00 45.31 136 VAL A C 1
ATOM 1016 O O . VAL A 1 136 ? 42.237 2.809 -38.712 1.00 45.31 136 VAL A O 1
ATOM 1019 N N . GLN A 1 137 ? 43.182 0.938 -37.927 1.00 56.12 137 GLN A N 1
ATOM 1020 C CA . GLN A 1 137 ? 42.473 0.091 -38.873 1.00 56.12 137 GLN A CA 1
ATOM 1021 C C . GLN A 1 137 ? 40.997 0.066 -38.472 1.00 56.12 137 GLN A C 1
ATOM 1023 O O . GLN A 1 137 ? 40.644 -0.223 -37.324 1.00 56.12 137 GLN A O 1
ATOM 1028 N N . LEU A 1 138 ? 40.123 0.391 -39.430 1.00 59.53 138 LEU A N 1
ATOM 1029 C CA . LEU A 1 138 ? 38.694 0.128 -39.305 1.00 59.53 138 LEU A CA 1
ATOM 1030 C C . LEU A 1 138 ? 38.509 -1.321 -38.828 1.00 59.53 138 LEU A C 1
ATOM 1032 O O . LEU A 1 138 ? 39.153 -2.212 -39.387 1.00 59.53 138 LEU A O 1
ATOM 1036 N N . PRO A 1 139 ? 37.647 -1.576 -37.826 1.00 62.34 139 PRO A N 1
ATOM 1037 C CA . PRO A 1 139 ? 37.322 -2.941 -37.440 1.00 62.34 139 PRO A CA 1
ATOM 1038 C C . PRO A 1 139 ? 36.892 -3.742 -38.673 1.00 62.34 139 PRO A C 1
ATOM 1040 O O . PRO A 1 139 ? 36.218 -3.189 -39.545 1.00 62.34 139 PRO A O 1
ATOM 1043 N N . ASP A 1 140 ? 37.266 -5.021 -38.740 1.00 64.25 140 ASP A N 1
ATOM 1044 C CA . ASP A 1 140 ? 36.852 -5.909 -39.830 1.00 64.25 140 ASP A CA 1
ATOM 1045 C C . ASP A 1 140 ? 35.321 -5.826 -40.018 1.00 64.25 140 ASP A C 1
ATOM 1047 O O . ASP A 1 140 ? 34.582 -6.114 -39.067 1.00 64.25 140 ASP A O 1
ATOM 1051 N N . PRO A 1 141 ? 34.817 -5.430 -41.207 1.00 59.97 141 PRO A N 1
ATOM 1052 C CA . PRO A 1 141 ? 33.385 -5.393 -41.495 1.00 59.97 141 PRO A CA 1
ATOM 1053 C C . PRO A 1 141 ? 32.677 -6.725 -41.202 1.00 59.97 141 PRO A C 1
ATOM 1055 O O . PRO A 1 141 ? 31.511 -6.718 -40.808 1.00 59.97 141 PRO A O 1
ATOM 1058 N N . GLY A 1 142 ? 33.383 -7.861 -41.308 1.00 61.84 142 GLY A N 1
ATOM 1059 C CA . GLY A 1 142 ? 32.868 -9.193 -40.970 1.00 61.84 142 GLY A CA 1
ATOM 1060 C C . GLY A 1 142 ? 32.568 -9.414 -39.479 1.00 61.84 142 GLY A C 1
ATOM 1061 O O . GLY A 1 142 ? 31.917 -10.398 -39.120 1.00 61.84 142 GLY A O 1
ATOM 1062 N N . ALA A 1 143 ? 33.000 -8.507 -38.596 1.00 68.69 143 ALA A N 1
ATOM 1063 C CA . ALA A 1 143 ? 32.747 -8.581 -37.158 1.00 68.69 143 ALA A CA 1
ATOM 1064 C C . ALA A 1 143 ? 31.351 -8.067 -36.749 1.00 68.69 143 ALA A C 1
ATOM 1066 O O . ALA A 1 143 ? 30.867 -8.407 -35.664 1.00 68.69 143 ALA A O 1
ATOM 1067 N N . VAL A 1 144 ? 30.685 -7.269 -37.595 1.00 79.19 144 VAL A N 1
ATOM 1068 C CA . VAL A 1 144 ? 29.362 -6.695 -37.300 1.00 79.19 144 VAL A CA 1
ATOM 1069 C C . VAL A 1 144 ? 28.262 -7.677 -37.697 1.00 79.19 144 VAL A C 1
ATOM 1071 O O . VAL A 1 144 ? 28.281 -8.272 -38.769 1.00 79.19 144 VAL A O 1
ATOM 1074 N N . ARG A 1 145 ? 27.275 -7.855 -36.816 1.00 79.94 145 ARG A N 1
ATOM 1075 C CA . ARG A 1 145 ? 26.123 -8.742 -37.035 1.00 79.94 145 ARG A CA 1
ATOM 1076 C C . ARG A 1 145 ? 24.832 -7.946 -36.927 1.00 79.94 145 ARG A C 1
ATOM 1078 O O . ARG A 1 145 ? 24.761 -7.003 -36.149 1.00 79.94 145 ARG A O 1
ATOM 1085 N N . ASP A 1 146 ? 23.791 -8.372 -37.632 1.00 75.69 146 ASP A N 1
ATOM 1086 C CA . ASP A 1 146 ? 22.458 -7.762 -37.511 1.00 75.69 146 ASP A CA 1
ATOM 1087 C C . ASP A 1 146 ? 21.710 -8.198 -36.250 1.00 75.69 146 ASP A C 1
ATOM 1089 O O . ASP A 1 146 ? 20.969 -7.419 -35.654 1.00 75.69 146 ASP A O 1
ATOM 1093 N N . TYR A 1 147 ? 21.922 -9.449 -35.835 1.00 81.50 147 TYR A N 1
ATOM 1094 C CA . TYR A 1 147 ? 21.216 -10.078 -34.724 1.00 81.50 147 TYR A CA 1
ATOM 1095 C C . TYR A 1 147 ? 22.212 -10.512 -33.654 1.00 81.50 147 TYR A C 1
ATOM 1097 O O . TYR A 1 147 ? 23.064 -11.374 -33.878 1.00 81.50 147 TYR A O 1
ATOM 1105 N N . PHE A 1 148 ? 22.112 -9.885 -32.489 1.00 86.50 148 PHE A N 1
ATOM 1106 C CA . PHE A 1 148 ? 22.935 -10.154 -31.314 1.00 86.50 148 PHE A CA 1
ATOM 1107 C C . PHE A 1 148 ? 22.256 -9.567 -30.075 1.00 86.50 148 PHE A C 1
ATOM 1109 O O . PHE A 1 148 ? 21.458 -8.632 -30.183 1.00 86.50 148 PHE A O 1
ATOM 1116 N N . VAL A 1 149 ? 22.615 -10.056 -28.888 1.00 89.06 149 VAL A N 1
ATOM 1117 C CA . VAL A 1 149 ? 22.252 -9.392 -27.631 1.00 89.06 149 VAL A CA 1
ATOM 1118 C C . VAL A 1 149 ? 23.310 -8.350 -27.312 1.00 89.06 149 VAL A C 1
ATOM 1120 O O . VAL A 1 149 ? 24.494 -8.666 -27.199 1.00 89.06 149 VAL A O 1
ATOM 1123 N N . CYS A 1 150 ? 22.880 -7.101 -27.154 1.00 92.06 150 CYS A N 1
ATOM 1124 C CA . CYS A 1 150 ? 23.780 -5.987 -26.893 1.00 92.06 150 CYS A CA 1
ATOM 1125 C C . CYS A 1 150 ? 24.685 -6.252 -25.681 1.00 92.06 150 CYS A C 1
ATOM 1127 O O . CYS A 1 150 ? 24.193 -6.464 -24.570 1.00 92.06 150 CYS A O 1
ATOM 1129 N N . ALA A 1 151 ? 26.000 -6.145 -25.874 1.00 92.38 151 ALA A N 1
ATOM 1130 C CA . ALA A 1 151 ? 26.999 -6.349 -24.825 1.00 92.38 151 ALA A CA 1
ATOM 1131 C C . ALA A 1 151 ? 26.864 -5.377 -23.635 1.00 92.38 151 ALA A C 1
ATOM 1133 O O . ALA A 1 151 ? 27.288 -5.687 -22.520 1.00 92.38 151 ALA A O 1
ATOM 1134 N N . LEU A 1 152 ? 26.246 -4.211 -23.850 1.00 92.94 152 LEU A N 1
ATOM 1135 C CA . LEU A 1 152 ? 26.046 -3.187 -22.824 1.00 92.94 152 LEU A CA 1
ATOM 1136 C C . LEU A 1 152 ? 24.703 -3.307 -22.111 1.00 92.94 152 LEU A C 1
ATOM 1138 O O . LEU A 1 152 ? 24.657 -3.456 -20.894 1.00 92.94 152 LEU A O 1
ATOM 1142 N N . CYS A 1 153 ? 23.601 -3.213 -22.860 1.00 93.00 153 CYS A N 1
ATOM 1143 C CA . CYS A 1 153 ? 22.263 -3.186 -22.271 1.00 93.00 153 CYS A CA 1
ATOM 1144 C C . CYS A 1 153 ? 21.615 -4.564 -22.156 1.00 93.00 153 CYS A C 1
ATOM 1146 O O . CYS A 1 153 ? 20.465 -4.630 -21.740 1.00 93.00 153 CYS A O 1
ATOM 1148 N N . LEU A 1 154 ? 22.309 -5.646 -22.524 1.00 91.75 154 LEU A N 1
ATOM 1149 C CA . LEU A 1 154 ? 21.811 -7.018 -22.391 1.00 91.75 154 LEU A CA 1
ATOM 1150 C C . LEU A 1 154 ? 20.464 -7.213 -23.101 1.00 91.75 154 LEU A C 1
ATOM 1152 O O . LEU A 1 154 ? 19.550 -7.828 -22.570 1.00 91.75 154 LEU A O 1
ATOM 1156 N N . GLY A 1 155 ? 20.294 -6.616 -24.280 1.00 90.06 155 GLY A N 1
ATOM 1157 C CA . GLY A 1 155 ? 19.044 -6.705 -25.039 1.00 90.06 155 GLY A CA 1
ATOM 1158 C C . GLY A 1 155 ? 17.919 -5.772 -24.586 1.00 90.06 155 GLY A C 1
ATOM 1159 O O . GLY A 1 155 ? 16.944 -5.639 -25.317 1.00 90.06 155 GLY A O 1
ATOM 1160 N N . ILE A 1 156 ? 18.055 -5.049 -23.464 1.00 92.50 156 ILE A N 1
ATOM 1161 C CA . ILE A 1 156 ? 16.987 -4.182 -22.924 1.00 92.50 156 ILE A CA 1
ATOM 1162 C C . ILE A 1 156 ? 16.490 -3.187 -23.974 1.00 92.50 156 ILE A C 1
ATOM 1164 O O . ILE A 1 156 ? 15.301 -3.126 -24.244 1.00 92.50 156 ILE A O 1
ATOM 1168 N N . LEU A 1 157 ? 17.390 -2.432 -24.613 1.00 92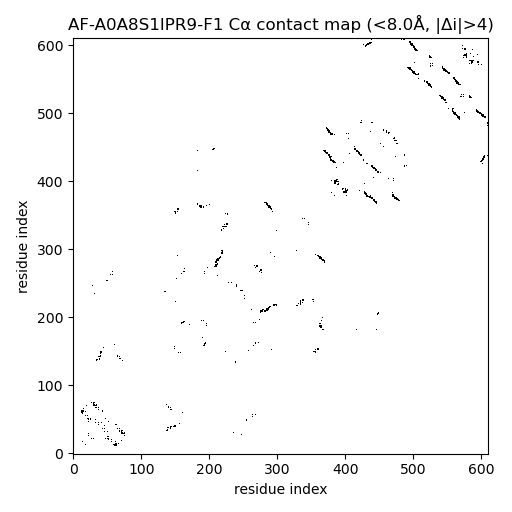.06 157 LEU A N 1
ATOM 1169 C CA . LEU A 1 157 ? 16.995 -1.424 -25.609 1.00 92.06 157 LEU A CA 1
ATOM 1170 C C . LEU A 1 157 ? 16.604 -2.010 -26.969 1.00 92.06 157 LEU A C 1
ATOM 1172 O O . LEU A 1 157 ? 16.115 -1.255 -27.801 1.00 92.06 157 LEU A O 1
ATOM 1176 N N . GLN A 1 158 ? 16.858 -3.299 -27.204 1.00 88.56 158 GLN A N 1
ATOM 1177 C CA . GLN A 1 158 ? 16.451 -4.007 -28.424 1.00 88.56 158 GLN A CA 1
ATOM 1178 C C . GLN A 1 158 ? 15.032 -4.580 -28.269 1.00 88.56 158 GLN A C 1
ATOM 1180 O O . GLN A 1 158 ? 14.284 -4.637 -29.234 1.00 88.56 158 GLN A O 1
ATOM 1185 N N . ALA A 1 159 ? 14.629 -4.944 -27.046 1.00 84.75 159 ALA A N 1
ATOM 1186 C CA . ALA A 1 159 ? 13.288 -5.455 -26.759 1.00 84.75 159 ALA A CA 1
ATOM 1187 C C . ALA A 1 159 ? 12.193 -4.368 -26.815 1.00 84.75 159 ALA A C 1
ATOM 1189 O O . ALA A 1 159 ? 11.028 -4.668 -27.064 1.00 84.75 159 ALA A O 1
ATOM 1190 N N . LEU A 1 160 ? 12.545 -3.090 -26.623 1.00 81.31 160 LEU A N 1
ATOM 1191 C CA . LEU A 1 160 ? 11.575 -1.982 -26.588 1.00 81.31 160 LEU A CA 1
ATOM 1192 C C . LEU A 1 160 ? 10.973 -1.615 -27.962 1.00 81.31 160 LEU A C 1
ATOM 1194 O O . LEU A 1 160 ? 10.117 -0.739 -28.020 1.00 81.31 160 LEU A O 1
ATOM 1198 N N . ASP A 1 161 ? 11.387 -2.269 -29.051 1.00 63.75 161 ASP A N 1
ATOM 1199 C CA . ASP A 1 161 ? 11.076 -1.896 -30.443 1.00 63.75 161 ASP A CA 1
ATOM 1200 C C . ASP A 1 161 ? 9.712 -2.344 -30.996 1.00 63.75 161 ASP A C 1
ATOM 1202 O O . ASP A 1 161 ? 9.440 -2.173 -32.185 1.00 63.75 161 ASP A O 1
ATOM 1206 N N . ALA A 1 162 ? 8.805 -2.859 -30.162 1.00 53.09 162 ALA A N 1
ATOM 1207 C CA . ALA A 1 162 ? 7.439 -3.134 -30.604 1.00 53.09 162 ALA A CA 1
ATOM 1208 C C . ALA A 1 162 ? 6.660 -1.823 -30.817 1.00 53.09 162 ALA A C 1
ATOM 1210 O O . ALA A 1 162 ? 6.102 -1.251 -29.881 1.00 53.09 162 ALA A O 1
ATOM 1211 N N . VAL A 1 163 ? 6.627 -1.351 -32.062 1.00 41.00 163 VAL A N 1
ATOM 1212 C CA . VAL A 1 163 ? 5.783 -0.233 -32.502 1.00 41.00 163 VAL A CA 1
ATOM 1213 C C . VAL A 1 163 ? 4.299 -0.614 -32.378 1.00 41.00 163 VAL A C 1
ATOM 1215 O O . VAL A 1 163 ? 3.939 -1.755 -32.692 1.00 41.00 163 VAL A O 1
ATOM 1218 N N . PRO A 1 164 ? 3.413 0.307 -31.950 1.00 36.97 164 PRO A N 1
ATOM 1219 C CA . PRO A 1 164 ? 1.971 0.090 -32.026 1.00 36.97 164 PRO A CA 1
ATOM 1220 C C . PRO A 1 164 ? 1.545 -0.241 -33.466 1.00 36.97 164 PRO A C 1
ATOM 1222 O O . PRO A 1 164 ? 1.737 0.560 -34.375 1.00 36.97 164 PRO A O 1
ATOM 1225 N N . GLY A 1 165 ? 0.973 -1.432 -33.669 1.00 36.78 165 GLY A N 1
ATOM 1226 C CA . GLY A 1 165 ? 0.413 -1.867 -34.956 1.00 36.78 165 GLY A CA 1
ATOM 1227 C C . GLY A 1 165 ? 1.227 -2.900 -35.747 1.00 36.78 165 GLY A C 1
ATOM 1228 O O . GLY A 1 165 ? 0.748 -3.352 -36.782 1.00 36.78 165 GLY A O 1
ATOM 1229 N N . ALA A 1 166 ? 2.403 -3.334 -35.280 1.00 33.78 166 ALA A N 1
ATOM 1230 C CA . ALA A 1 166 ? 3.095 -4.469 -35.900 1.00 33.78 166 ALA A CA 1
ATOM 1231 C C . ALA A 1 166 ? 2.420 -5.803 -35.499 1.00 33.78 166 ALA A C 1
ATOM 1233 O O . ALA A 1 166 ? 2.167 -6.008 -34.304 1.00 33.78 166 ALA A O 1
ATOM 1234 N N . PRO A 1 167 ? 2.125 -6.724 -36.444 1.00 30.78 167 PRO A N 1
ATOM 1235 C CA . PRO A 1 167 ? 1.642 -8.053 -36.093 1.00 30.78 167 PRO A CA 1
ATOM 1236 C C . PRO A 1 167 ? 2.684 -8.738 -35.206 1.00 30.78 167 PRO A C 1
ATOM 1238 O O . PRO A 1 167 ? 3.876 -8.756 -35.515 1.00 30.78 167 PRO A O 1
ATOM 1241 N N . CYS A 1 168 ? 2.226 -9.257 -34.067 1.00 36.75 168 CYS A N 1
ATOM 1242 C CA . CYS A 1 168 ? 3.060 -10.034 -33.161 1.00 36.75 168 CYS A CA 1
ATOM 1243 C C . CYS A 1 168 ? 3.620 -11.217 -33.954 1.00 36.75 168 CYS A C 1
ATOM 1245 O O . CYS A 1 168 ? 2.841 -12.007 -34.481 1.00 36.75 168 CYS A O 1
ATOM 1247 N N . GLY A 1 169 ? 4.946 -11.312 -34.079 1.00 33.06 169 GLY A N 1
ATOM 1248 C CA . GLY A 1 169 ? 5.577 -12.456 -34.727 1.00 33.06 169 GLY A CA 1
ATOM 1249 C C . GLY A 1 169 ? 5.094 -13.742 -34.064 1.00 33.06 169 GLY A C 1
ATOM 1250 O O . GLY A 1 169 ? 5.264 -13.919 -32.856 1.00 33.06 169 GLY A O 1
ATOM 1251 N N . GLU A 1 170 ? 4.448 -14.610 -34.841 1.00 28.58 170 GLU A N 1
ATOM 1252 C CA . GLU A 1 170 ? 4.076 -15.950 -34.404 1.00 28.58 170 GLU A CA 1
ATOM 1253 C C . GLU A 1 170 ? 5.361 -16.701 -34.038 1.00 28.58 170 GLU A C 1
ATOM 1255 O O . GLU A 1 170 ? 6.204 -16.976 -34.892 1.00 28.58 170 GLU A O 1
ATOM 1260 N N . GLY A 1 171 ? 5.554 -16.956 -32.743 1.00 34.06 171 GLY A N 1
ATOM 1261 C CA . GLY A 1 171 ? 6.784 -17.573 -32.243 1.00 34.06 171 GLY A CA 1
ATOM 1262 C C . GLY A 1 171 ? 7.043 -17.466 -30.740 1.00 34.06 171 GLY A C 1
ATOM 1263 O O . GLY A 1 171 ? 8.071 -17.959 -30.285 1.00 34.06 171 GLY A O 1
ATOM 1264 N N . PHE A 1 172 ? 6.143 -16.874 -29.951 1.00 31.67 172 PHE A N 1
ATOM 1265 C CA . PHE A 1 172 ? 6.253 -16.872 -28.491 1.00 31.67 172 PHE A CA 1
ATOM 1266 C C . PHE A 1 172 ? 5.139 -17.715 -27.879 1.00 31.67 172 PHE A C 1
ATOM 1268 O O . PHE A 1 172 ? 3.980 -17.603 -28.272 1.00 31.67 172 PHE A O 1
ATOM 1275 N N . ALA A 1 173 ? 5.554 -18.597 -26.969 1.00 28.81 173 ALA A N 1
ATOM 1276 C CA . ALA A 1 173 ? 4.770 -19.645 -26.331 1.00 28.81 173 ALA A CA 1
ATOM 1277 C C . ALA A 1 173 ? 3.368 -19.201 -25.886 1.00 28.81 173 ALA A C 1
ATOM 1279 O O . ALA A 1 173 ? 3.162 -18.048 -25.497 1.00 28.81 173 ALA A O 1
ATOM 1280 N N . GLU A 1 174 ? 2.431 -20.157 -25.914 1.00 26.84 174 GLU A N 1
ATOM 1281 C CA . GLU A 1 174 ? 1.068 -19.997 -25.408 1.00 26.84 174 GLU A CA 1
ATOM 1282 C C . GLU A 1 174 ? 1.033 -19.240 -24.068 1.00 26.84 174 GLU A C 1
ATOM 1284 O O . GLU A 1 174 ? 1.911 -19.437 -23.216 1.00 26.84 174 GLU A O 1
ATOM 1289 N N . PRO A 1 175 ? 0.011 -18.393 -23.841 1.00 32.78 175 PRO A N 1
ATOM 1290 C CA . PRO A 1 175 ? -0.182 -17.762 -22.548 1.00 32.78 175 PRO A CA 1
ATOM 1291 C C . PRO A 1 175 ? -0.251 -18.846 -21.468 1.00 32.78 175 PRO A C 1
ATOM 1293 O O . PRO A 1 175 ? -1.118 -19.718 -21.501 1.00 32.78 175 PRO A O 1
ATOM 1296 N N . LEU A 1 176 ? 0.676 -18.786 -20.505 1.00 33.47 176 LEU A N 1
ATOM 1297 C CA . LEU A 1 176 ? 0.652 -19.656 -19.332 1.00 33.47 176 LEU A CA 1
ATOM 1298 C C . LEU A 1 176 ? -0.757 -19.635 -18.714 1.00 33.47 176 LEU A C 1
ATOM 1300 O O . LEU A 1 176 ? -1.348 -18.554 -18.594 1.00 33.47 176 LEU A O 1
ATOM 1304 N N . PRO A 1 177 ? -1.294 -20.797 -18.296 1.00 27.69 177 PRO A N 1
ATOM 1305 C CA . PRO A 1 177 ? -2.635 -20.882 -17.741 1.00 27.69 177 PRO A CA 1
ATOM 1306 C C . PRO A 1 177 ? -2.765 -19.908 -16.575 1.00 27.69 177 PRO A C 1
ATOM 1308 O O . PRO A 1 177 ? -1.849 -19.790 -15.755 1.00 27.69 177 PRO A O 1
ATOM 1311 N N . ALA A 1 178 ? -3.905 -19.217 -16.519 1.00 32.53 178 ALA A N 1
ATOM 1312 C CA . ALA A 1 178 ? -4.248 -18.221 -15.513 1.00 32.53 178 ALA A CA 1
ATOM 1313 C C . ALA A 1 178 ? -4.220 -18.824 -14.096 1.00 32.53 178 ALA A C 1
ATOM 1315 O O . ALA A 1 178 ? -5.246 -19.144 -13.498 1.00 32.53 178 ALA A O 1
ATOM 1316 N N . ARG A 1 179 ? -3.026 -18.975 -13.521 1.00 32.16 179 ARG A N 1
ATOM 1317 C CA . ARG A 1 179 ? -2.862 -19.103 -12.078 1.00 32.16 179 ARG A CA 1
ATOM 1318 C C . ARG A 1 179 ? -3.323 -17.782 -11.489 1.00 32.16 179 ARG A C 1
ATOM 1320 O O . ARG A 1 179 ? -2.942 -16.734 -12.001 1.00 32.16 179 ARG A O 1
ATOM 1327 N N . ARG A 1 180 ? -4.151 -17.843 -10.439 1.00 36.00 180 ARG A N 1
ATOM 1328 C CA . ARG A 1 180 ? -4.622 -16.678 -9.672 1.00 36.00 180 ARG A CA 1
ATOM 1329 C C . ARG A 1 180 ? -3.479 -15.679 -9.501 1.00 36.00 180 ARG A C 1
ATOM 1331 O O . ARG A 1 180 ? -2.559 -15.904 -8.716 1.00 36.00 180 ARG A O 1
ATOM 1338 N N . TRP A 1 181 ? -3.522 -14.613 -10.290 1.00 43.22 181 TRP A N 1
ATOM 1339 C CA . TRP A 1 181 ? -2.515 -13.571 -10.265 1.00 43.22 181 TRP A CA 1
ATOM 1340 C C . TRP A 1 181 ? -2.667 -12.840 -8.940 1.00 43.22 181 TRP A C 1
ATOM 1342 O O . TRP A 1 181 ? -3.703 -12.224 -8.706 1.00 43.22 181 TRP A O 1
ATOM 1352 N N . ASN A 1 182 ? -1.651 -12.879 -8.079 1.00 48.31 182 ASN A N 1
ATOM 1353 C CA . ASN A 1 182 ? -1.590 -11.888 -7.015 1.00 48.31 182 ASN A CA 1
ATOM 1354 C C . ASN A 1 182 ? -1.394 -10.522 -7.693 1.00 48.31 182 ASN A C 1
ATOM 1356 O O . ASN A 1 182 ? -0.448 -10.340 -8.464 1.00 48.31 182 ASN A O 1
ATOM 1360 N N . HIS A 1 183 ? -2.308 -9.587 -7.460 1.00 52.44 183 HIS A N 1
ATOM 1361 C CA . HIS A 1 183 ? -2.384 -8.310 -8.174 1.00 52.44 183 HIS A CA 1
ATOM 1362 C C . HIS A 1 183 ? -1.138 -7.433 -7.951 1.00 52.44 183 HIS A C 1
ATOM 1364 O O . HIS A 1 183 ? -0.772 -6.642 -8.815 1.00 52.44 183 HIS A O 1
ATOM 1370 N N . LEU A 1 184 ? -0.416 -7.677 -6.850 1.00 63.06 184 LEU A N 1
ATOM 1371 C CA . LEU A 1 184 ? 0.833 -7.008 -6.477 1.00 63.06 184 LEU A CA 1
ATOM 1372 C C . LEU A 1 184 ? 2.108 -7.750 -6.931 1.00 63.06 184 LEU A C 1
ATOM 1374 O O . LEU A 1 184 ? 3.215 -7.367 -6.551 1.00 63.06 184 LEU A O 1
ATOM 1378 N N . SER A 1 185 ? 1.992 -8.827 -7.710 1.00 79.62 185 SER A N 1
ATOM 1379 C CA . SER A 1 185 ? 3.150 -9.613 -8.157 1.00 79.62 185 SER A CA 1
ATOM 1380 C C . SER A 1 185 ? 3.791 -9.074 -9.439 1.00 79.62 185 SER A C 1
ATOM 1382 O O . SER A 1 185 ? 3.156 -8.413 -10.261 1.00 79.62 185 SER A O 1
ATOM 1384 N N . TRP A 1 186 ? 5.081 -9.365 -9.603 1.00 87.94 186 TRP A N 1
ATOM 1385 C CA . TRP A 1 186 ? 5.803 -9.136 -10.852 1.00 87.94 186 TRP A CA 1
ATOM 1386 C C . TRP A 1 186 ? 5.353 -10.142 -11.910 1.00 87.94 186 TRP A C 1
ATOM 1388 O O . TRP A 1 186 ? 5.310 -11.342 -11.643 1.00 87.94 186 TRP A O 1
ATOM 1398 N N . LYS A 1 187 ? 5.069 -9.655 -13.117 1.00 90.00 187 LYS A N 1
ATOM 1399 C CA . LYS A 1 187 ? 4.679 -10.466 -14.270 1.00 90.00 187 LYS A CA 1
ATOM 1400 C C . LYS A 1 187 ? 5.764 -10.419 -15.335 1.00 90.00 187 LYS A C 1
ATOM 1402 O O . LYS A 1 187 ? 6.231 -9.340 -15.683 1.00 90.00 187 LYS A O 1
ATOM 1407 N N . LEU A 1 188 ? 6.151 -11.581 -15.851 1.00 89.31 188 LEU A N 1
ATOM 1408 C CA . LEU A 1 188 ? 7.081 -11.688 -16.974 1.00 89.31 188 LEU A CA 1
ATOM 1409 C C . LEU A 1 188 ? 6.412 -11.195 -18.258 1.00 89.31 188 LEU A C 1
ATOM 1411 O O . LEU A 1 188 ? 5.285 -11.589 -18.553 1.00 89.31 188 LEU A O 1
ATOM 1415 N N . LEU A 1 189 ? 7.110 -10.344 -19.008 1.00 88.00 189 LEU A N 1
ATOM 1416 C CA . LEU A 1 189 ? 6.741 -9.969 -20.369 1.00 88.00 189 LEU A CA 1
ATOM 1417 C C . LEU A 1 189 ? 7.406 -10.971 -21.330 1.00 88.00 189 LEU A C 1
ATOM 1419 O O . LEU A 1 189 ? 8.634 -10.947 -21.425 1.00 88.00 189 LEU A O 1
ATOM 1423 N N . PRO A 1 190 ? 6.649 -11.850 -22.019 1.00 77.62 190 PRO A N 1
ATOM 1424 C CA . PRO A 1 190 ? 7.216 -12.984 -22.761 1.00 77.62 190 PRO A CA 1
ATOM 1425 C C . PRO A 1 190 ? 8.264 -12.617 -23.819 1.00 77.62 190 PRO A C 1
ATOM 1427 O O . PRO A 1 190 ? 9.223 -13.355 -24.011 1.00 77.62 190 PRO A O 1
ATOM 1430 N N . ASP A 1 191 ? 8.091 -11.473 -24.478 1.00 77.38 191 ASP A N 1
ATOM 1431 C CA . ASP A 1 191 ? 8.981 -10.946 -25.522 1.00 77.38 191 ASP A CA 1
ATOM 1432 C C . ASP A 1 191 ? 9.763 -9.699 -25.053 1.00 77.38 191 ASP A C 1
ATOM 1434 O O . ASP A 1 191 ? 10.466 -9.062 -25.834 1.00 77.38 191 ASP A O 1
ATOM 1438 N N . GLY A 1 192 ? 9.619 -9.316 -23.777 1.00 81.75 192 GLY A N 1
ATOM 1439 C CA . GLY A 1 192 ? 10.203 -8.101 -23.201 1.00 81.75 192 GLY A CA 1
ATOM 1440 C C . GLY A 1 192 ? 9.689 -6.781 -23.789 1.00 81.75 192 GLY A C 1
ATOM 1441 O O . GLY A 1 192 ? 10.207 -5.718 -23.445 1.00 81.75 192 GLY A O 1
ATOM 1442 N N . SER A 1 193 ? 8.685 -6.831 -24.664 1.00 86.94 193 SER A N 1
ATOM 1443 C CA . SER A 1 193 ? 8.296 -5.702 -25.494 1.00 86.94 193 SER A CA 1
ATOM 1444 C C . SER A 1 193 ? 7.293 -4.766 -24.830 1.00 86.94 193 SER A C 1
ATOM 1446 O O . SER A 1 193 ? 6.499 -5.138 -23.958 1.00 86.94 193 SER A O 1
ATOM 1448 N N . LEU A 1 1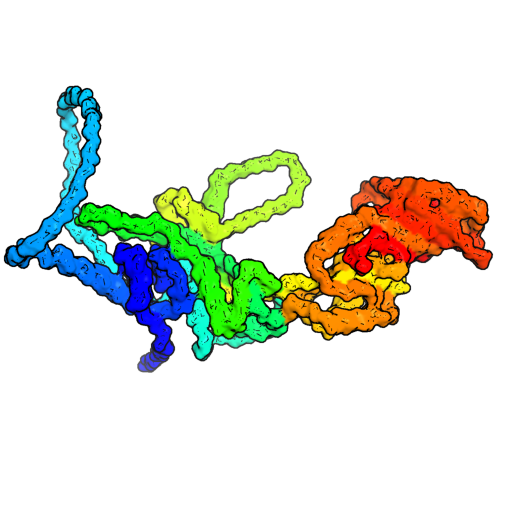94 ? 7.265 -3.528 -25.324 1.00 88.69 194 LEU A N 1
ATOM 1449 C CA . LEU A 1 194 ? 6.243 -2.552 -24.947 1.00 88.69 194 LEU A CA 1
ATOM 1450 C C . LEU A 1 194 ? 4.839 -2.983 -25.412 1.00 88.69 194 LEU A C 1
ATOM 1452 O O . LEU A 1 194 ? 3.850 -2.696 -24.738 1.00 88.69 194 LEU A O 1
ATOM 1456 N N . GLY A 1 195 ? 4.742 -3.769 -26.490 1.00 88.00 195 GLY A N 1
ATOM 1457 C CA . GLY A 1 195 ? 3.492 -4.387 -26.934 1.00 88.00 195 GLY A CA 1
ATOM 1458 C C . GLY A 1 195 ? 2.937 -5.396 -25.924 1.00 88.00 195 GLY A C 1
ATOM 1459 O O . GLY A 1 195 ? 1.749 -5.352 -25.600 1.00 88.00 195 GLY A O 1
ATOM 1460 N N . ALA A 1 196 ? 3.782 -6.267 -25.359 1.00 87.50 196 ALA A N 1
ATOM 1461 C CA . ALA A 1 196 ? 3.372 -7.173 -24.282 1.00 87.50 196 ALA A CA 1
ATOM 1462 C C . ALA A 1 196 ? 2.963 -6.416 -23.016 1.00 87.50 196 ALA A C 1
ATOM 1464 O O . ALA A 1 196 ? 1.977 -6.780 -22.374 1.00 87.50 196 ALA A O 1
ATOM 1465 N N . MET A 1 197 ? 3.672 -5.334 -22.688 1.00 91.25 197 MET A N 1
ATOM 1466 C CA . MET A 1 197 ? 3.296 -4.447 -21.589 1.00 91.25 197 MET A CA 1
ATOM 1467 C C . MET A 1 197 ? 1.912 -3.819 -21.811 1.00 91.25 197 MET A C 1
ATOM 1469 O O . MET A 1 197 ? 1.106 -3.803 -20.883 1.00 91.25 197 MET A O 1
ATOM 1473 N N . LYS A 1 198 ? 1.596 -3.362 -23.032 1.00 91.00 198 LYS A N 1
ATOM 1474 C CA . LYS A 1 198 ? 0.260 -2.845 -23.363 1.00 91.00 198 LYS A CA 1
ATOM 1475 C C . LYS A 1 198 ? -0.816 -3.918 -23.213 1.00 91.00 198 LYS A C 1
ATOM 1477 O O . LYS A 1 198 ? -1.809 -3.675 -22.544 1.00 91.00 198 LYS A O 1
ATOM 1482 N N . ARG A 1 199 ? -0.608 -5.122 -23.757 1.00 90.12 199 ARG A N 1
ATOM 1483 C CA . ARG A 1 199 ? -1.561 -6.241 -23.596 1.00 90.12 199 ARG A CA 1
ATOM 1484 C C . ARG A 1 199 ? -1.803 -6.571 -22.123 1.00 90.12 199 ARG A C 1
ATOM 1486 O O . ARG A 1 199 ? -2.927 -6.873 -21.722 1.00 90.12 199 ARG A O 1
ATOM 1493 N N . LEU A 1 200 ? -0.755 -6.495 -21.302 1.00 89.88 200 LEU A N 1
ATOM 1494 C CA . LEU A 1 200 ? -0.874 -6.673 -19.861 1.00 89.88 200 LEU A CA 1
ATOM 1495 C C . LEU A 1 200 ? -1.725 -5.569 -19.209 1.00 89.88 200 LEU A C 1
ATOM 1497 O O . LEU A 1 200 ? -2.527 -5.872 -18.329 1.00 89.88 200 LEU A O 1
ATOM 1501 N N . LEU A 1 201 ? -1.564 -4.316 -19.638 1.00 91.19 201 LEU A N 1
ATOM 1502 C CA . LEU A 1 201 ? -2.382 -3.197 -19.176 1.00 91.19 201 LEU A CA 1
ATOM 1503 C C . LEU A 1 201 ? -3.846 -3.356 -19.607 1.00 91.19 201 LEU A C 1
ATOM 1505 O O . LEU A 1 201 ? -4.732 -3.300 -18.758 1.00 91.19 201 LEU A O 1
ATOM 1509 N N . ASP A 1 202 ? -4.090 -3.629 -20.889 1.00 89.81 202 ASP A N 1
ATOM 1510 C CA . ASP A 1 202 ? -5.432 -3.785 -21.463 1.00 89.81 202 ASP A CA 1
ATOM 1511 C C . ASP A 1 202 ? -6.206 -4.924 -20.769 1.00 89.81 202 ASP A C 1
ATOM 1513 O O . ASP A 1 202 ? -7.381 -4.791 -20.440 1.00 89.81 202 ASP A O 1
ATOM 1517 N N . SER A 1 203 ? -5.529 -6.040 -20.474 1.00 88.81 203 SER A N 1
ATOM 1518 C CA . SER A 1 203 ? -6.121 -7.190 -19.771 1.00 88.81 203 SER A CA 1
ATOM 1519 C C . SER A 1 203 ? -6.258 -7.005 -18.253 1.00 88.81 203 SER A C 1
ATOM 1521 O O . SER A 1 203 ? -6.802 -7.881 -17.579 1.00 88.81 203 SER A O 1
ATOM 1523 N N . SER A 1 204 ? -5.766 -5.897 -17.686 1.00 86.94 204 SER A N 1
ATOM 1524 C CA . SER A 1 204 ? -5.790 -5.673 -16.234 1.00 86.94 204 SER A CA 1
ATOM 1525 C C . SER A 1 204 ? -7.155 -5.240 -15.695 1.00 86.94 204 SER A C 1
ATOM 1527 O O . SER A 1 204 ? -7.383 -5.358 -14.490 1.00 86.94 204 SER A O 1
ATOM 1529 N N . GLY A 1 205 ? -8.042 -4.729 -16.558 1.00 86.69 205 GLY A N 1
ATOM 1530 C CA . GLY A 1 205 ? -9.347 -4.187 -16.164 1.00 86.69 205 GLY A CA 1
ATOM 1531 C C . GLY A 1 205 ? -9.268 -2.927 -15.296 1.00 86.69 205 GLY A C 1
ATOM 1532 O O . GLY A 1 205 ? -10.262 -2.553 -14.681 1.00 86.69 205 GLY A O 1
ATOM 1533 N N . ARG A 1 206 ? -8.092 -2.296 -15.200 1.00 90.25 206 ARG A N 1
ATOM 1534 C CA . ARG A 1 206 ? -7.899 -1.051 -14.457 1.00 90.25 206 ARG A CA 1
ATOM 1535 C C . ARG A 1 206 ? -8.325 0.129 -15.311 1.00 90.25 206 ARG A C 1
ATOM 1537 O O . ARG A 1 206 ? -7.935 0.205 -16.476 1.00 90.25 206 ARG A O 1
ATOM 1544 N N . ASP A 1 207 ? -9.034 1.078 -14.717 1.00 91.88 207 ASP A N 1
ATOM 1545 C CA . ASP A 1 207 ? -9.064 2.412 -15.294 1.00 91.88 207 ASP A CA 1
ATOM 1546 C C . ASP A 1 207 ? -7.697 3.071 -15.046 1.00 91.88 207 ASP A C 1
ATOM 1548 O O . ASP A 1 207 ? -7.076 2.926 -13.995 1.00 91.88 207 ASP A O 1
ATOM 1552 N N . VAL A 1 208 ? -7.129 3.695 -16.065 1.00 94.06 208 VAL A N 1
ATOM 1553 C CA . VAL A 1 208 ? -5.834 4.362 -15.948 1.00 94.06 208 VAL A CA 1
ATOM 1554 C C . VAL A 1 208 ? -5.968 5.667 -16.699 1.00 94.06 208 VAL A C 1
ATOM 1556 O O . VAL A 1 208 ? -6.327 5.671 -17.872 1.00 94.06 208 VAL A O 1
ATOM 1559 N N . VAL A 1 209 ? -5.739 6.768 -15.992 1.00 93.06 209 VAL A N 1
ATOM 1560 C CA . VAL A 1 209 ? -5.860 8.132 -16.529 1.00 93.06 209 VAL A CA 1
ATOM 1561 C C . VAL A 1 209 ? -4.496 8.781 -16.731 1.00 93.06 209 VAL A C 1
ATOM 1563 O O . VAL A 1 209 ? -4.334 9.633 -17.596 1.00 93.06 209 VAL A O 1
ATOM 1566 N N . ASP A 1 210 ? -3.507 8.340 -15.962 1.00 94.88 210 ASP A N 1
ATOM 1567 C CA . ASP A 1 210 ? -2.113 8.745 -16.025 1.00 94.88 210 ASP A CA 1
ATOM 1568 C C . ASP A 1 210 ? -1.230 7.623 -15.466 1.00 94.88 210 ASP A C 1
ATOM 1570 O O . ASP A 1 210 ? -1.734 6.580 -15.045 1.00 94.88 210 ASP A O 1
ATOM 1574 N N . PHE A 1 211 ? 0.092 7.799 -15.486 1.00 96.50 211 PHE A N 1
ATOM 1575 C CA . PHE A 1 211 ? 0.985 6.867 -14.808 1.00 96.50 211 PHE A CA 1
ATOM 1576 C C . PHE A 1 211 ? 2.272 7.511 -14.297 1.00 96.50 211 PHE A C 1
ATOM 1578 O O . PHE A 1 211 ? 2.833 8.435 -14.890 1.00 96.50 211 PHE A O 1
ATOM 1585 N N . SER A 1 212 ? 2.800 6.920 -13.229 1.00 96.75 212 SER A N 1
ATOM 1586 C CA . SER A 1 212 ? 4.194 7.043 -12.815 1.00 96.75 212 SER A CA 1
ATOM 1587 C C . SER A 1 212 ? 4.996 5.827 -13.279 1.00 96.75 212 SER A C 1
ATOM 1589 O O . SER A 1 212 ? 4.473 4.713 -13.377 1.00 96.75 212 SER A O 1
ATOM 1591 N N . LEU A 1 213 ? 6.281 6.033 -13.579 1.00 96.75 213 LEU A N 1
ATOM 1592 C CA . LEU A 1 213 ? 7.169 4.984 -14.082 1.00 96.75 213 LEU A CA 1
ATOM 1593 C C . LEU A 1 213 ? 8.350 4.736 -13.139 1.00 96.75 213 LEU A C 1
ATOM 1595 O O . LEU A 1 213 ? 9.190 5.617 -12.948 1.00 96.75 213 LEU A O 1
ATOM 1599 N N . GLY A 1 214 ? 8.472 3.509 -12.638 1.00 95.50 214 GLY A N 1
ATOM 1600 C CA . GLY A 1 214 ? 9.667 2.982 -11.977 1.00 95.50 214 GLY A CA 1
ATOM 1601 C C . GLY A 1 214 ? 10.468 2.071 -12.911 1.00 95.50 214 GLY A C 1
ATOM 1602 O O . GLY A 1 214 ? 9.892 1.244 -13.611 1.00 95.50 214 GLY A O 1
ATOM 1603 N N . VAL A 1 215 ? 11.799 2.194 -12.926 1.00 94.75 215 VAL A N 1
ATOM 1604 C CA . VAL A 1 215 ? 12.688 1.330 -13.727 1.00 94.75 215 VAL A CA 1
ATOM 1605 C C . VAL A 1 215 ? 13.840 0.822 -12.865 1.00 94.75 215 VAL A C 1
ATOM 1607 O O . VAL A 1 215 ? 14.624 1.613 -12.339 1.00 94.75 215 VAL A O 1
ATOM 1610 N N . SER A 1 216 ? 13.962 -0.499 -12.771 1.00 92.81 216 SER A N 1
ATOM 1611 C CA . SER A 1 216 ? 15.051 -1.217 -12.110 1.00 92.81 216 SER A CA 1
ATOM 1612 C C . SER A 1 216 ? 15.854 -1.988 -13.158 1.00 92.81 216 SER A C 1
ATOM 1614 O O . SER A 1 216 ? 15.318 -2.865 -13.829 1.00 92.81 216 SER A O 1
ATOM 1616 N N . LEU A 1 217 ? 17.126 -1.628 -13.328 1.00 92.50 217 LEU A N 1
ATOM 1617 C CA . LEU A 1 217 ? 18.045 -2.268 -14.274 1.00 92.50 217 LEU A CA 1
ATOM 1618 C C . LEU A 1 217 ? 18.758 -3.473 -13.634 1.00 92.50 217 LEU A C 1
ATOM 1620 O O . LEU A 1 217 ? 18.823 -3.548 -12.403 1.00 92.50 217 LEU A O 1
ATOM 1624 N N . PRO A 1 218 ? 19.352 -4.383 -14.431 1.00 89.88 218 PRO A N 1
ATOM 1625 C CA . PRO A 1 218 ? 20.232 -5.416 -13.900 1.00 89.88 218 PRO A CA 1
ATOM 1626 C C . PRO A 1 218 ? 21.428 -4.743 -13.218 1.00 89.88 218 PRO A C 1
ATOM 1628 O O . PRO A 1 218 ? 22.032 -3.848 -13.803 1.00 89.88 218 PRO A O 1
ATOM 1631 N N . GLY A 1 219 ? 21.784 -5.158 -12.000 1.00 80.75 219 GLY A N 1
ATOM 1632 C CA . GLY A 1 219 ? 22.757 -4.421 -11.176 1.00 80.75 219 GLY A CA 1
ATOM 1633 C C . GLY A 1 219 ? 24.162 -4.270 -11.780 1.00 80.75 219 GLY A C 1
ATOM 1634 O O . GLY A 1 219 ? 24.920 -3.415 -11.342 1.00 80.75 219 GLY A O 1
ATOM 1635 N N . GLY A 1 220 ? 24.524 -5.085 -12.774 1.00 85.44 220 GLY A N 1
ATOM 1636 C CA . GLY A 1 220 ? 25.797 -4.998 -13.496 1.00 85.44 220 GLY A CA 1
ATOM 1637 C C . GLY A 1 220 ? 25.751 -4.135 -14.762 1.00 85.44 220 GLY A C 1
ATOM 1638 O O . GLY A 1 220 ? 26.750 -4.077 -15.474 1.00 85.44 220 GLY A O 1
ATOM 1639 N N . ALA A 1 221 ? 24.631 -3.478 -15.085 1.00 89.00 221 ALA A N 1
ATOM 1640 C CA . ALA A 1 221 ? 24.549 -2.610 -16.263 1.00 89.00 221 ALA A CA 1
ATOM 1641 C C . ALA A 1 221 ? 25.546 -1.435 -16.171 1.00 89.00 221 ALA A C 1
ATOM 1643 O O . ALA A 1 221 ? 26.275 -1.168 -17.125 1.00 89.00 221 ALA A O 1
ATOM 1644 N N . GLY A 1 222 ? 25.655 -0.809 -15.001 1.00 87.62 222 GLY A N 1
ATOM 1645 C CA . GLY A 1 222 ? 26.596 0.265 -14.703 1.00 87.62 222 GLY A CA 1
ATOM 1646 C C . GLY A 1 222 ? 28.055 -0.193 -14.705 1.00 87.62 222 GLY A C 1
ATOM 1647 O O . GLY A 1 222 ? 28.927 0.518 -15.197 1.00 87.62 222 GLY A O 1
ATOM 1648 N N . LEU A 1 223 ? 28.328 -1.421 -14.250 1.00 88.50 223 LEU A N 1
ATOM 1649 C CA . LEU A 1 223 ? 29.654 -2.044 -14.358 1.00 88.50 223 LEU A CA 1
ATOM 1650 C C . LEU A 1 223 ? 30.076 -2.222 -15.826 1.00 88.50 223 LEU A C 1
ATOM 1652 O O . LEU A 1 223 ? 31.209 -1.908 -16.190 1.00 88.50 223 LEU A O 1
ATOM 1656 N N . ARG A 1 224 ? 29.171 -2.703 -16.686 1.00 91.06 224 ARG A N 1
ATOM 1657 C CA . ARG A 1 224 ? 29.437 -2.878 -18.126 1.00 91.06 224 ARG A CA 1
ATOM 1658 C C . ARG A 1 224 ? 29.652 -1.551 -18.838 1.00 91.06 224 ARG A C 1
ATOM 1660 O O . ARG A 1 224 ? 30.532 -1.445 -19.689 1.00 91.06 224 ARG A O 1
ATOM 1667 N N . GLU A 1 225 ? 28.872 -0.540 -18.473 1.00 90.31 225 GLU A N 1
ATOM 1668 C CA . GLU A 1 225 ? 29.044 0.827 -18.960 1.00 90.31 225 GLU A CA 1
ATOM 1669 C C . GLU A 1 225 ? 30.422 1.388 -18.592 1.00 90.31 225 GLU A C 1
ATOM 1671 O O . GLU A 1 225 ? 31.151 1.843 -19.475 1.00 90.31 225 GLU A O 1
ATOM 1676 N N . ALA A 1 226 ? 30.816 1.272 -17.321 1.00 87.06 226 ALA A N 1
ATOM 1677 C CA . ALA A 1 226 ? 32.135 1.678 -16.846 1.00 87.06 226 ALA A CA 1
ATOM 1678 C C . ALA A 1 226 ? 33.267 0.914 -17.556 1.00 87.06 226 ALA A C 1
ATOM 1680 O O . ALA A 1 226 ? 34.243 1.526 -17.992 1.00 87.06 226 ALA A O 1
ATOM 1681 N N . SER A 1 227 ? 33.119 -0.405 -17.734 1.00 90.00 227 SER A N 1
ATOM 1682 C CA . SER A 1 227 ? 34.079 -1.238 -18.471 1.00 90.00 227 SER A CA 1
ATOM 1683 C C . SER A 1 227 ? 34.293 -0.730 -19.895 1.00 90.00 227 SER A C 1
ATOM 1685 O O . SER A 1 227 ? 35.433 -0.546 -20.319 1.00 90.00 227 SER A O 1
ATOM 1687 N N . MET A 1 228 ? 33.208 -0.462 -20.623 1.00 90.56 228 MET A N 1
ATOM 1688 C CA . MET A 1 228 ? 33.293 0.012 -22.002 1.00 90.56 228 MET A CA 1
ATOM 1689 C C . MET A 1 228 ? 33.882 1.419 -22.094 1.00 90.56 228 MET A C 1
ATOM 1691 O O . MET A 1 228 ? 34.677 1.685 -22.990 1.00 90.56 228 MET A O 1
ATOM 1695 N N . LEU A 1 229 ? 33.542 2.317 -21.166 1.00 87.00 229 LEU A N 1
ATOM 1696 C CA . LEU A 1 229 ? 34.123 3.661 -21.132 1.00 87.00 229 LEU A CA 1
ATOM 1697 C C . LEU A 1 229 ? 35.642 3.629 -20.960 1.00 87.00 229 LEU A C 1
ATOM 1699 O O . LEU A 1 229 ? 36.356 4.316 -21.688 1.00 87.00 229 LEU A O 1
ATOM 1703 N N . ARG A 1 230 ? 36.140 2.799 -20.038 1.00 84.94 230 ARG A N 1
ATOM 1704 C CA . ARG A 1 230 ? 37.583 2.620 -19.831 1.00 84.94 230 ARG A CA 1
ATOM 1705 C C . ARG A 1 230 ? 38.248 1.963 -21.044 1.00 84.94 230 ARG A C 1
ATOM 1707 O O . ARG A 1 230 ? 39.304 2.412 -21.468 1.00 84.94 230 ARG A O 1
ATOM 1714 N N . PHE A 1 231 ? 37.597 0.973 -21.661 1.00 86.62 231 PHE A N 1
ATOM 1715 C CA . PHE A 1 231 ? 38.088 0.350 -22.894 1.00 86.62 231 PHE A CA 1
ATOM 1716 C C . PHE A 1 231 ? 38.238 1.351 -24.048 1.00 86.62 231 PHE A C 1
ATOM 1718 O O . PHE A 1 231 ? 39.283 1.388 -24.697 1.00 86.62 231 PHE A O 1
ATOM 1725 N N . LEU A 1 232 ? 37.206 2.161 -24.307 1.00 84.56 232 LEU A N 1
ATOM 1726 C CA . LEU A 1 232 ? 37.232 3.168 -25.369 1.00 84.56 232 LEU A CA 1
ATOM 1727 C C . LEU A 1 232 ? 38.293 4.236 -25.104 1.00 84.56 232 LEU A C 1
ATOM 1729 O O . LEU A 1 232 ? 38.949 4.673 -26.045 1.00 84.56 232 LEU A O 1
ATOM 1733 N N . LYS A 1 233 ? 38.497 4.613 -23.836 1.00 79.06 233 LYS A N 1
ATOM 1734 C CA . LYS A 1 233 ? 39.559 5.539 -23.445 1.00 79.06 233 LYS A CA 1
ATOM 1735 C C . LYS A 1 233 ? 40.929 5.033 -23.912 1.00 79.06 233 LYS A C 1
ATOM 1737 O O . LYS A 1 233 ? 41.621 5.752 -24.614 1.00 79.06 233 LYS A O 1
ATOM 1742 N N . ASP A 1 234 ? 41.272 3.782 -23.634 1.00 76.75 234 ASP A N 1
ATOM 1743 C CA . ASP A 1 234 ? 42.591 3.235 -23.983 1.00 76.75 234 ASP A CA 1
ATOM 1744 C C . ASP A 1 234 ? 42.769 2.939 -25.484 1.00 76.75 234 ASP A C 1
ATOM 1746 O O . ASP A 1 234 ? 43.866 3.069 -26.026 1.00 76.75 234 ASP A O 1
ATOM 1750 N N . ASN A 1 235 ? 41.693 2.522 -26.162 1.00 73.12 235 ASN A N 1
ATOM 1751 C CA . ASN A 1 235 ? 41.760 1.980 -27.527 1.00 73.12 235 ASN A CA 1
ATOM 1752 C C . ASN A 1 235 ? 41.347 2.976 -28.620 1.00 73.12 235 ASN A C 1
ATOM 1754 O O . ASN A 1 235 ? 41.515 2.675 -29.797 1.00 73.12 235 ASN A O 1
ATOM 1758 N N . VAL A 1 236 ? 40.767 4.122 -28.251 1.00 65.94 236 VAL A N 1
ATOM 1759 C CA . VAL A 1 236 ? 40.346 5.168 -29.201 1.00 65.94 236 VAL A CA 1
ATOM 1760 C C . VAL A 1 236 ? 41.086 6.494 -28.960 1.00 65.94 236 VAL A C 1
ATOM 1762 O O . VAL A 1 236 ? 41.236 7.265 -29.900 1.00 65.94 236 VAL A O 1
ATOM 1765 N N . GLN A 1 237 ? 41.625 6.767 -27.756 1.00 56.34 237 GLN A N 1
ATOM 1766 C CA . GLN A 1 237 ? 42.461 7.965 -27.524 1.00 56.34 237 GLN A CA 1
ATOM 1767 C C . GLN A 1 237 ? 43.895 7.849 -28.068 1.00 56.34 237 GLN A C 1
ATOM 1769 O O . GLN A 1 237 ? 44.529 8.874 -28.299 1.00 56.34 237 GLN A O 1
ATOM 1774 N N . SER A 1 238 ? 44.423 6.636 -28.246 1.00 48.97 238 SER A N 1
ATOM 1775 C CA . SER A 1 238 ? 45.865 6.393 -28.415 1.00 48.97 238 SER A CA 1
ATOM 1776 C C . SER A 1 238 ? 46.421 6.614 -29.826 1.00 48.97 238 SER A C 1
ATOM 1778 O O . SER A 1 238 ? 47.625 6.498 -30.009 1.00 48.97 238 SER A O 1
ATOM 1780 N N . THR A 1 239 ? 45.599 6.937 -30.829 1.00 47.12 239 THR A N 1
ATOM 1781 C CA . THR A 1 239 ? 46.041 6.782 -32.231 1.00 47.12 239 THR A CA 1
ATOM 1782 C C . THR A 1 239 ? 45.685 7.923 -33.193 1.00 47.12 239 THR A C 1
ATOM 1784 O O . THR A 1 239 ? 46.378 8.077 -34.193 1.00 47.12 239 THR A O 1
ATOM 1787 N N . GLU A 1 240 ? 44.713 8.798 -32.901 1.00 43.38 240 GLU A N 1
ATOM 1788 C CA . GLU A 1 240 ? 44.443 9.988 -33.746 1.00 43.38 240 GLU A CA 1
ATOM 1789 C C . GLU A 1 240 ? 44.945 11.309 -33.131 1.00 43.38 240 GLU A C 1
ATOM 1791 O O . GLU A 1 240 ? 45.483 12.153 -33.851 1.00 43.38 240 GLU A O 1
ATOM 1796 N N . ALA A 1 241 ? 44.858 11.480 -31.805 1.00 43.38 241 ALA A N 1
ATOM 1797 C CA . ALA A 1 241 ? 45.287 12.710 -31.124 1.00 43.38 241 ALA A CA 1
ATOM 1798 C C . ALA A 1 241 ? 46.817 12.912 -31.144 1.00 43.38 241 ALA A C 1
ATOM 1800 O O . ALA A 1 241 ? 47.298 14.040 -31.207 1.00 43.38 241 ALA A O 1
ATOM 1801 N N . GLN A 1 242 ? 47.592 11.822 -31.154 1.00 42.34 242 GLN A N 1
ATOM 1802 C CA . GLN A 1 242 ? 49.058 11.873 -31.238 1.00 42.34 242 GLN A CA 1
ATOM 1803 C C . GLN A 1 242 ? 49.581 12.091 -32.667 1.00 42.34 242 GLN A C 1
ATOM 1805 O O . GLN A 1 242 ? 50.668 12.635 -32.831 1.00 42.34 242 GLN A O 1
ATOM 1810 N N . ALA A 1 243 ? 48.814 11.722 -33.699 1.00 44.50 243 ALA A N 1
ATOM 1811 C CA . ALA A 1 243 ? 49.263 11.774 -35.092 1.00 44.50 243 ALA A CA 1
ATOM 1812 C C . ALA A 1 243 ? 49.005 13.123 -35.792 1.00 44.50 243 ALA A C 1
ATOM 1814 O O . ALA A 1 243 ? 49.601 13.387 -36.833 1.00 44.50 243 ALA A O 1
ATOM 1815 N N . ARG A 1 244 ? 48.114 13.978 -35.264 1.00 44.59 244 ARG A N 1
ATOM 1816 C CA . ARG A 1 244 ? 47.666 15.206 -35.960 1.00 44.59 244 ARG A CA 1
ATOM 1817 C C . ARG A 1 244 ? 47.927 16.527 -35.238 1.00 44.59 244 ARG A C 1
ATOM 1819 O O . ARG A 1 244 ? 47.561 17.564 -35.778 1.00 44.59 244 ARG A O 1
ATOM 1826 N N . GLY A 1 245 ? 48.517 16.525 -34.040 1.00 42.06 245 GLY A N 1
ATOM 1827 C CA . GLY A 1 245 ? 48.762 17.764 -33.280 1.00 42.06 245 GLY A CA 1
ATOM 1828 C C . GLY A 1 245 ? 47.498 18.594 -32.995 1.00 42.06 245 GLY A C 1
ATOM 1829 O O . GLY A 1 245 ? 47.600 19.768 -32.652 1.00 42.06 245 GLY A O 1
ATOM 1830 N N . ALA A 1 246 ? 46.311 18.002 -33.157 1.00 43.97 246 ALA A N 1
ATOM 1831 C CA . ALA A 1 246 ? 45.028 18.642 -32.926 1.00 43.97 246 ALA A CA 1
ATOM 1832 C C . ALA A 1 246 ? 44.555 18.320 -31.504 1.00 43.97 246 ALA A C 1
ATOM 1834 O O . ALA A 1 246 ? 44.478 17.153 -31.123 1.00 43.97 246 ALA A O 1
ATOM 1835 N N . GLU A 1 247 ? 44.173 19.347 -30.744 1.00 40.97 247 GLU A N 1
ATOM 1836 C CA . GLU A 1 247 ? 43.545 19.241 -29.416 1.00 40.97 247 GLU A CA 1
ATOM 1837 C C . GLU A 1 247 ? 42.133 18.604 -29.438 1.00 40.97 247 GLU A C 1
ATOM 1839 O O . GLU A 1 247 ? 41.360 18.761 -28.492 1.00 40.97 247 GLU A O 1
ATOM 1844 N N . GLU A 1 248 ? 41.754 17.852 -30.476 1.00 44.97 248 GLU A N 1
ATOM 1845 C CA . GLU A 1 248 ? 40.487 17.112 -30.493 1.00 44.97 248 GLU A CA 1
ATOM 1846 C C . GLU A 1 248 ? 40.611 15.826 -29.670 1.00 44.97 248 GLU A C 1
ATOM 1848 O O . GLU A 1 248 ? 40.628 14.696 -30.156 1.00 44.97 248 GLU A O 1
ATOM 1853 N N . THR A 1 249 ? 40.709 16.028 -28.360 1.00 51.59 249 THR A N 1
ATOM 1854 C CA . THR A 1 249 ? 40.609 14.976 -27.361 1.00 51.59 249 THR A CA 1
ATOM 1855 C C . THR A 1 249 ? 39.252 14.285 -27.466 1.00 51.59 249 THR A C 1
ATOM 1857 O O . THR A 1 249 ? 38.195 14.909 -27.592 1.00 51.59 249 THR A O 1
ATOM 1860 N N . PHE A 1 250 ? 39.274 12.955 -27.398 1.00 54.41 250 PHE A N 1
ATOM 1861 C CA . PHE A 1 250 ? 38.065 12.160 -27.239 1.00 54.41 250 PHE A CA 1
ATOM 1862 C C . PHE A 1 250 ? 37.239 12.704 -26.063 1.00 54.41 250 PHE A C 1
ATOM 1864 O O . PHE A 1 250 ? 37.787 12.827 -24.962 1.00 54.41 250 PHE A O 1
ATOM 1871 N N . PRO A 1 251 ? 35.941 12.995 -26.233 1.00 55.66 251 PRO A N 1
ATOM 1872 C CA . PRO A 1 251 ? 35.128 13.574 -25.177 1.00 55.66 251 PRO A CA 1
ATOM 1873 C C . PRO A 1 251 ? 34.794 12.496 -24.139 1.00 55.66 251 PRO A C 1
ATOM 1875 O O . PRO A 1 251 ? 33.726 11.884 -24.160 1.00 55.66 251 PRO A O 1
ATOM 1878 N N . VAL A 1 252 ? 35.716 12.256 -23.204 1.00 57.03 252 VAL A N 1
ATOM 1879 C CA . VAL A 1 252 ? 35.484 11.410 -22.028 1.00 57.03 252 VAL A CA 1
ATOM 1880 C C . VAL A 1 252 ? 34.587 12.192 -21.076 1.00 57.03 252 VAL A C 1
ATOM 1882 O O . VAL A 1 252 ? 35.038 12.977 -20.248 1.00 57.03 252 VAL A O 1
ATOM 1885 N N . GLY A 1 253 ? 33.283 12.010 -21.239 1.00 65.06 253 GLY A N 1
ATOM 1886 C CA . GLY A 1 253 ? 32.262 12.585 -20.378 1.00 65.06 253 GLY A CA 1
ATOM 1887 C C . GLY A 1 253 ? 31.196 11.551 -20.029 1.00 65.06 253 GLY A C 1
ATOM 1888 O O . GLY A 1 253 ? 31.164 10.468 -20.615 1.00 65.06 253 GLY A O 1
ATOM 1889 N N . PRO A 1 254 ? 30.298 11.871 -19.087 1.00 76.62 254 PRO A N 1
ATOM 1890 C CA . PRO A 1 254 ? 29.202 10.980 -18.735 1.00 76.62 254 PRO A CA 1
ATOM 1891 C C . PRO A 1 254 ? 28.325 10.698 -19.964 1.00 76.62 254 PRO A C 1
ATOM 1893 O O . PRO A 1 254 ? 27.910 11.622 -20.678 1.00 76.62 254 PRO A O 1
ATOM 1896 N N . VAL A 1 255 ? 28.054 9.412 -20.195 1.00 89.06 255 VAL A N 1
ATOM 1897 C CA . VAL A 1 255 ? 27.148 8.925 -21.244 1.00 89.06 255 VAL A CA 1
ATOM 1898 C C . VAL A 1 255 ? 25.696 9.104 -20.818 1.00 89.06 255 VAL A C 1
ATOM 1900 O O . VAL A 1 255 ? 25.399 9.330 -19.645 1.00 89.06 255 VAL A O 1
ATOM 1903 N N . VAL A 1 256 ? 24.762 9.003 -21.765 1.00 92.12 256 VAL A N 1
ATOM 1904 C CA . VAL A 1 256 ? 23.334 9.028 -21.416 1.00 92.12 256 VAL A CA 1
ATOM 1905 C C . VAL A 1 256 ? 22.975 7.755 -20.627 1.00 92.12 256 VAL A C 1
ATOM 1907 O O . VAL A 1 256 ? 23.183 6.646 -21.143 1.00 92.12 256 VAL A O 1
ATOM 1910 N N . PRO A 1 257 ? 22.429 7.859 -19.397 1.00 91.88 257 PRO A N 1
ATOM 1911 C CA . PRO A 1 257 ? 22.130 6.694 -18.565 1.00 91.88 257 PRO A CA 1
ATOM 1912 C C . PRO A 1 257 ? 21.124 5.741 -19.218 1.00 91.88 257 PRO A C 1
ATOM 1914 O O . PRO A 1 257 ? 20.106 6.171 -19.763 1.00 91.88 257 PRO A O 1
ATOM 1917 N N . LEU A 1 258 ? 21.349 4.427 -19.101 1.00 93.62 258 LEU A N 1
ATOM 1918 C CA . LEU A 1 258 ? 20.461 3.406 -19.680 1.00 93.62 258 LEU A CA 1
ATOM 1919 C C . LEU A 1 258 ? 19.019 3.572 -19.189 1.00 93.62 258 LEU A C 1
ATOM 1921 O O . LEU A 1 258 ? 18.072 3.515 -19.970 1.00 93.62 258 LEU A O 1
ATOM 1925 N N . ARG A 1 259 ? 18.867 3.838 -17.889 1.00 93.44 259 ARG A N 1
ATOM 1926 C CA . ARG A 1 259 ? 17.572 4.047 -17.235 1.00 93.44 259 ARG A CA 1
ATOM 1927 C C . ARG A 1 259 ? 16.802 5.209 -17.854 1.00 93.44 259 ARG A C 1
ATOM 1929 O O . ARG A 1 259 ? 15.584 5.129 -17.957 1.00 93.44 259 ARG A O 1
ATOM 1936 N N . GLU A 1 260 ? 17.488 6.280 -18.246 1.00 92.94 260 GLU A N 1
ATOM 1937 C CA . GLU A 1 260 ? 16.854 7.443 -18.868 1.00 92.94 260 GLU A CA 1
ATOM 1938 C C . GLU A 1 260 ? 16.291 7.087 -20.244 1.00 92.94 260 GLU A C 1
ATOM 1940 O O . GLU A 1 260 ? 15.131 7.381 -20.518 1.00 92.94 260 GLU A O 1
ATOM 1945 N N . VAL A 1 261 ? 17.067 6.373 -21.063 1.00 94.38 261 VAL A N 1
ATOM 1946 C CA . VAL A 1 261 ? 16.623 5.928 -22.390 1.00 94.38 261 VAL A CA 1
ATOM 1947 C C . VAL A 1 261 ? 15.429 4.980 -22.289 1.00 94.38 261 VAL A C 1
ATOM 1949 O O . VAL A 1 261 ? 14.434 5.178 -22.981 1.00 94.38 261 VAL A O 1
ATOM 1952 N N . VAL A 1 262 ? 15.470 4.005 -21.371 1.00 94.62 262 VAL A N 1
ATOM 1953 C CA . VAL A 1 262 ? 14.323 3.115 -21.115 1.00 94.62 262 VAL A CA 1
ATOM 1954 C C . VAL A 1 262 ? 13.082 3.929 -20.742 1.00 94.62 262 VAL A C 1
ATOM 1956 O O . VAL A 1 262 ? 12.010 3.700 -21.299 1.00 94.62 262 VAL A O 1
ATOM 1959 N N . ARG A 1 263 ? 13.220 4.911 -19.837 1.00 94.75 263 ARG A N 1
ATOM 1960 C CA . ARG A 1 263 ? 12.108 5.791 -19.452 1.00 94.75 263 ARG A CA 1
ATOM 1961 C C . ARG A 1 263 ? 11.554 6.559 -20.648 1.00 94.75 263 ARG A C 1
ATOM 1963 O O . ARG A 1 263 ? 10.343 6.585 -20.808 1.00 94.75 263 ARG A O 1
ATOM 1970 N N . GLN A 1 264 ? 12.406 7.152 -21.485 1.00 93.12 264 GLN A N 1
ATOM 1971 C CA . GLN A 1 264 ? 11.970 7.900 -22.668 1.00 93.12 264 GLN A CA 1
ATOM 1972 C C . GLN A 1 264 ? 11.173 7.019 -23.638 1.00 93.12 264 GLN A C 1
ATOM 1974 O O . GLN A 1 264 ? 10.086 7.415 -24.055 1.00 93.12 264 GLN A O 1
ATOM 1979 N N . CYS A 1 265 ? 11.663 5.812 -23.941 1.00 92.88 265 CYS A N 1
ATOM 1980 C CA . CYS A 1 265 ? 10.968 4.870 -24.821 1.00 92.88 265 CYS A CA 1
ATOM 1981 C C . CYS A 1 265 ? 9.602 4.458 -24.255 1.00 92.88 265 CYS A C 1
ATOM 1983 O O . CYS A 1 265 ? 8.602 4.523 -24.965 1.00 92.88 265 CYS A O 1
ATOM 1985 N N . VAL A 1 266 ? 9.541 4.083 -22.972 1.00 94.06 266 VAL A N 1
ATOM 1986 C CA . VAL A 1 266 ? 8.287 3.671 -22.315 1.00 94.06 266 VAL A CA 1
ATOM 1987 C C . VAL A 1 266 ? 7.296 4.833 -22.258 1.00 94.06 266 VAL A C 1
ATOM 1989 O O . VAL A 1 266 ? 6.129 4.649 -22.587 1.00 94.06 266 VAL A O 1
ATOM 1992 N N . ILE A 1 267 ? 7.748 6.032 -21.877 1.00 94.56 267 ILE A N 1
ATOM 1993 C CA . ILE A 1 267 ? 6.889 7.220 -21.778 1.00 94.56 267 ILE A CA 1
ATOM 1994 C C . ILE A 1 267 ? 6.305 7.583 -23.138 1.00 94.56 267 ILE A C 1
ATOM 1996 O O . ILE A 1 267 ? 5.098 7.779 -23.252 1.00 94.56 267 ILE A O 1
ATOM 2000 N N . HIS A 1 268 ? 7.144 7.623 -24.171 1.00 93.12 268 HIS A N 1
ATOM 2001 C CA . HIS A 1 268 ? 6.687 7.901 -25.525 1.00 93.12 268 HIS A CA 1
ATOM 2002 C C . HIS A 1 268 ? 5.690 6.848 -26.014 1.00 93.12 268 HIS A C 1
ATOM 2004 O O . HIS A 1 268 ? 4.638 7.202 -26.537 1.00 93.12 268 HIS A O 1
ATOM 2010 N N . PHE A 1 269 ? 5.984 5.565 -25.798 1.00 92.38 269 PHE A N 1
ATOM 2011 C CA . PHE A 1 269 ? 5.097 4.482 -26.204 1.00 92.38 269 PHE A CA 1
ATOM 2012 C C . PHE A 1 269 ? 3.741 4.543 -25.499 1.00 92.38 269 PHE A C 1
ATOM 2014 O O . PHE A 1 269 ? 2.718 4.379 -26.155 1.00 92.38 269 PHE A O 1
ATOM 2021 N N . MET A 1 270 ? 3.720 4.790 -24.187 1.00 93.12 270 MET A N 1
ATOM 2022 C CA . MET A 1 270 ? 2.483 4.892 -23.408 1.00 93.12 270 MET A CA 1
ATOM 2023 C C . MET A 1 270 ? 1.642 6.098 -23.841 1.00 93.12 270 MET A C 1
ATOM 2025 O O . MET A 1 270 ? 0.428 5.973 -23.993 1.00 93.12 270 MET A O 1
ATOM 2029 N N . ALA A 1 271 ? 2.279 7.236 -24.123 1.00 92.38 271 ALA A N 1
ATOM 2030 C CA . ALA A 1 271 ? 1.590 8.404 -24.660 1.00 92.38 271 ALA A CA 1
ATOM 2031 C C . ALA A 1 271 ? 1.020 8.132 -26.065 1.00 92.38 271 ALA A C 1
ATOM 2033 O O . ALA A 1 271 ? -0.152 8.398 -26.313 1.00 92.38 271 ALA A O 1
ATOM 2034 N N . ALA A 1 272 ? 1.818 7.554 -26.967 1.00 90.12 272 ALA A N 1
ATOM 2035 C CA . ALA A 1 272 ? 1.424 7.325 -28.358 1.00 90.12 272 ALA A CA 1
ATOM 2036 C C . ALA A 1 272 ? 0.412 6.179 -28.533 1.00 90.12 272 ALA A C 1
ATOM 2038 O O . ALA A 1 272 ? -0.489 6.273 -29.359 1.00 90.12 272 ALA A O 1
ATOM 2039 N N . SER A 1 273 ? 0.557 5.095 -27.766 1.00 89.56 273 SER A N 1
ATOM 2040 C CA . SER A 1 273 ? -0.218 3.856 -27.950 1.00 89.56 273 SER A CA 1
ATOM 2041 C C . SER A 1 273 ? -1.408 3.737 -27.004 1.00 89.56 273 SER A C 1
ATOM 2043 O O . SER A 1 273 ? -2.336 2.981 -27.289 1.00 89.56 273 SER A O 1
ATOM 2045 N N . CYS A 1 274 ? -1.360 4.426 -25.860 1.00 90.88 274 CYS A N 1
ATOM 2046 C CA . CYS A 1 274 ? -2.393 4.351 -24.826 1.00 90.88 274 CYS A CA 1
ATOM 2047 C C . CYS A 1 274 ? -3.027 5.715 -24.518 1.00 90.88 274 CYS A C 1
ATOM 2049 O O . CYS A 1 274 ? -3.996 5.756 -23.770 1.00 90.88 274 CYS A O 1
ATOM 2051 N N . GLY A 1 275 ? -2.494 6.825 -25.046 1.00 93.50 275 GLY A N 1
ATOM 2052 C CA . GLY A 1 275 ? -2.970 8.170 -24.710 1.00 93.50 275 GLY A CA 1
ATOM 2053 C C . GLY A 1 275 ? -2.701 8.572 -23.257 1.00 93.50 275 GLY A C 1
ATOM 2054 O O . GLY A 1 275 ? -3.338 9.493 -22.756 1.00 93.50 275 GLY A O 1
ATOM 2055 N N . LEU A 1 276 ? -1.786 7.879 -22.565 1.00 94.38 276 LEU A N 1
ATOM 2056 C CA . LEU A 1 276 ? -1.561 8.067 -21.133 1.00 94.38 276 LEU A CA 1
ATOM 2057 C C . LEU A 1 276 ? -0.443 9.088 -20.867 1.00 94.38 276 LEU A C 1
ATOM 2059 O O . LEU A 1 276 ? 0.702 8.847 -21.268 1.00 94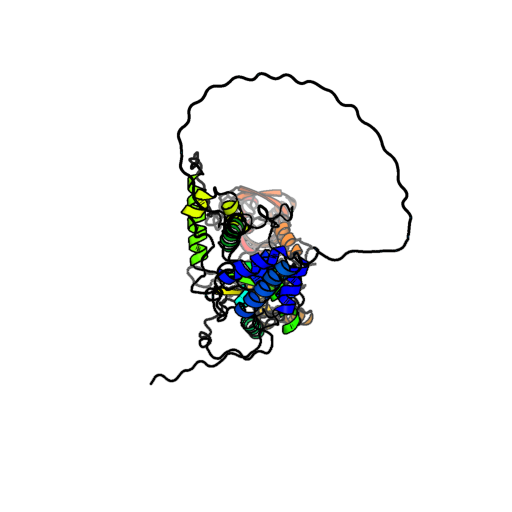.38 276 LEU A O 1
ATOM 2063 N N . PRO A 1 277 ? -0.726 10.202 -20.165 1.00 95.50 277 PRO A N 1
ATOM 2064 C CA . PRO A 1 277 ? 0.299 11.136 -19.724 1.00 95.50 277 PRO A CA 1
ATOM 2065 C C . PRO A 1 277 ? 1.145 10.539 -18.590 1.00 95.50 277 PRO A C 1
ATOM 2067 O O . PRO A 1 277 ? 0.663 9.778 -17.750 1.00 95.50 277 PRO A O 1
ATOM 2070 N N . HIS A 1 278 ? 2.426 10.912 -18.557 1.00 96.06 278 HIS A N 1
ATOM 2071 C CA . HIS A 1 278 ? 3.355 10.522 -17.498 1.00 96.06 278 HIS A CA 1
ATOM 2072 C C . HIS A 1 278 ? 3.548 11.658 -16.490 1.00 96.06 278 HIS A C 1
ATOM 2074 O O . HIS A 1 278 ? 3.937 12.768 -16.869 1.00 96.06 278 HIS A O 1
ATOM 2080 N N . TYR A 1 279 ? 3.450 11.331 -15.203 1.00 95.38 279 TYR A N 1
ATOM 2081 C CA . TYR A 1 279 ? 3.835 12.205 -14.096 1.00 95.38 279 TYR A CA 1
ATOM 2082 C C . TYR A 1 279 ? 4.925 11.557 -13.238 1.00 95.38 279 TYR A C 1
ATOM 2084 O O . TYR A 1 279 ? 5.149 10.347 -13.276 1.00 95.38 279 TYR A O 1
ATOM 2092 N N . ARG A 1 280 ? 5.664 12.371 -12.470 1.00 91.12 280 ARG A N 1
ATOM 2093 C CA . ARG A 1 280 ? 6.686 11.844 -11.543 1.00 91.12 280 ARG A CA 1
ATOM 2094 C C . ARG A 1 280 ? 6.059 10.966 -10.465 1.00 91.12 280 ARG A C 1
ATOM 2096 O O . ARG A 1 280 ? 6.621 9.936 -10.112 1.00 91.12 280 ARG A O 1
ATOM 2103 N N . GLU A 1 281 ? 4.899 11.392 -9.996 1.00 87.62 281 GLU A N 1
ATOM 2104 C CA . GLU A 1 281 ? 4.066 10.719 -9.017 1.00 87.62 281 GLU A CA 1
ATOM 2105 C C . GLU A 1 281 ? 2.642 10.737 -9.560 1.00 87.62 281 GLU A C 1
ATOM 2107 O O . GLU A 1 281 ? 2.245 11.699 -10.217 1.00 87.62 281 GLU A O 1
ATOM 2112 N N . GLY A 1 282 ? 1.902 9.662 -9.328 1.00 84.44 282 GLY A N 1
ATOM 2113 C CA . GLY A 1 282 ? 0.539 9.515 -9.815 1.00 84.44 282 GLY A CA 1
ATOM 2114 C C . GLY A 1 282 ? -0.150 8.338 -9.133 1.00 84.44 282 GLY A C 1
ATOM 2115 O O . GLY A 1 282 ? 0.538 7.485 -8.558 1.00 84.44 282 GLY A O 1
ATOM 2116 N N . PRO A 1 283 ? -1.492 8.289 -9.173 1.00 87.00 283 PRO A N 1
ATOM 2117 C CA . PRO A 1 283 ? -2.274 7.214 -8.576 1.00 87.00 283 PRO A CA 1
ATOM 2118 C C . PRO A 1 283 ? -1.932 5.856 -9.185 1.00 87.00 283 PRO A C 1
ATOM 2120 O O . PRO A 1 283 ? -1.899 4.873 -8.462 1.00 87.00 283 PRO A O 1
ATOM 2123 N N . PHE A 1 284 ? -1.593 5.781 -10.472 1.00 94.94 284 PHE A N 1
ATOM 2124 C CA . PHE A 1 284 ? -1.169 4.531 -11.090 1.00 94.94 284 PHE A CA 1
ATOM 2125 C C . PHE A 1 284 ? 0.356 4.451 -11.206 1.00 94.94 284 PHE A C 1
ATOM 2127 O O . PHE A 1 284 ? 1.026 5.385 -11.655 1.00 94.94 284 PHE A O 1
ATOM 2134 N N . SER A 1 285 ? 0.926 3.309 -10.831 1.00 94.88 285 SER A N 1
ATOM 2135 C CA . SER A 1 285 ? 2.362 3.062 -10.900 1.00 94.88 285 SER A CA 1
ATOM 2136 C C . SER A 1 285 ? 2.678 1.832 -11.738 1.00 94.88 285 SER A C 1
ATOM 2138 O O . SER A 1 285 ? 2.317 0.697 -11.402 1.00 94.88 285 SER A O 1
ATOM 2140 N N . LEU A 1 286 ? 3.407 2.082 -12.824 1.00 95.44 286 LEU A N 1
ATOM 2141 C CA . LEU A 1 286 ? 4.021 1.088 -13.687 1.00 95.44 286 LEU A CA 1
ATOM 2142 C C . LEU A 1 286 ? 5.487 0.929 -13.284 1.00 95.44 286 LEU A C 1
ATOM 2144 O O . LEU A 1 286 ? 6.283 1.860 -13.379 1.00 95.44 286 LEU A O 1
ATOM 2148 N N . MET A 1 287 ? 5.875 -0.270 -12.873 1.00 95.31 287 MET A N 1
ATOM 2149 C CA . MET A 1 287 ? 7.258 -0.606 -12.566 1.00 95.31 287 MET A CA 1
ATOM 2150 C C . MET A 1 287 ? 7.778 -1.650 -13.545 1.00 95.31 287 MET A C 1
ATOM 2152 O O . MET A 1 287 ? 7.157 -2.695 -13.724 1.00 95.31 287 MET A O 1
ATOM 2156 N N . LEU A 1 288 ? 8.944 -1.385 -14.131 1.00 95.19 288 LEU A N 1
ATOM 2157 C CA . LEU A 1 288 ? 9.702 -2.330 -14.943 1.00 95.19 288 LEU A CA 1
ATOM 2158 C C . LEU A 1 288 ? 10.956 -2.767 -14.188 1.00 95.19 288 LEU A C 1
ATOM 2160 O O . LEU A 1 288 ? 11.706 -1.934 -13.675 1.00 95.19 288 LEU A O 1
ATOM 2164 N N . SER A 1 289 ? 11.197 -4.071 -14.126 1.00 93.44 289 SER A N 1
ATOM 2165 C CA . SER A 1 289 ? 12.413 -4.658 -13.569 1.00 93.44 289 SER A CA 1
ATOM 2166 C C . SER A 1 289 ? 13.048 -5.571 -14.600 1.00 93.44 289 SER A C 1
ATOM 2168 O O . SER A 1 289 ? 12.406 -6.481 -15.117 1.00 93.44 289 SER A O 1
ATOM 2170 N N . PHE A 1 290 ? 14.318 -5.323 -14.880 1.00 92.69 290 PHE A N 1
ATOM 2171 C CA . PHE A 1 290 ? 15.109 -6.096 -15.819 1.00 92.69 290 PHE A CA 1
ATOM 2172 C C . PHE A 1 290 ? 16.072 -6.996 -15.049 1.00 92.69 290 PHE A C 1
ATOM 2174 O O . PHE A 1 290 ? 16.757 -6.543 -14.127 1.00 92.69 290 PHE A O 1
ATOM 2181 N N . ARG A 1 291 ? 16.141 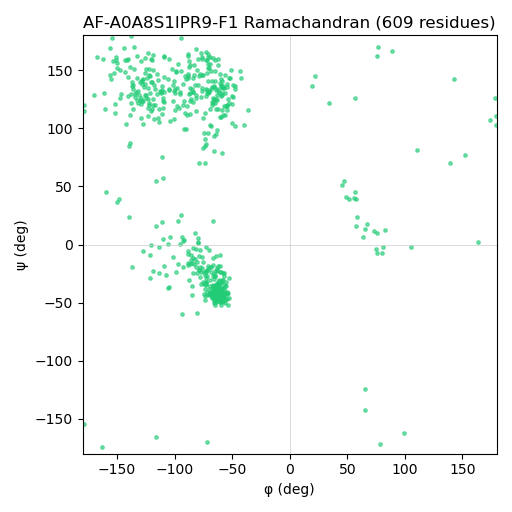-8.275 -15.422 1.00 90.56 291 ARG A N 1
ATOM 2182 C CA . ARG A 1 291 ? 17.006 -9.265 -14.766 1.00 90.56 291 ARG A CA 1
ATOM 2183 C C . ARG A 1 291 ? 17.854 -9.991 -15.790 1.00 90.56 291 ARG A C 1
ATOM 2185 O O . ARG A 1 291 ? 17.388 -10.318 -16.873 1.00 90.56 291 ARG A O 1
ATOM 2192 N N . HIS A 1 292 ? 19.108 -10.255 -15.438 1.00 89.88 292 HIS A N 1
ATOM 2193 C CA . HIS A 1 292 ? 20.000 -11.022 -16.297 1.00 89.88 292 HIS A CA 1
ATOM 2194 C C . HIS A 1 292 ? 20.989 -11.853 -15.461 1.00 89.88 292 HIS A C 1
ATOM 2196 O O . HIS A 1 292 ? 21.708 -11.270 -14.639 1.00 89.88 292 HIS A O 1
ATOM 2202 N N . PRO A 1 293 ? 21.084 -13.182 -15.663 1.00 86.19 293 PRO A N 1
ATOM 2203 C CA . PRO A 1 293 ? 21.938 -14.055 -14.853 1.00 86.19 293 PRO A CA 1
ATOM 2204 C C . PRO A 1 293 ? 23.425 -13.682 -14.883 1.00 86.19 293 PRO A C 1
ATOM 2206 O O . PRO A 1 293 ? 24.090 -13.696 -13.848 1.00 86.19 293 PRO A O 1
ATOM 2209 N N . GLN A 1 294 ? 23.964 -13.297 -16.046 1.00 84.81 294 GLN A N 1
ATOM 2210 C CA . GLN A 1 294 ? 25.373 -12.882 -16.146 1.00 84.81 294 GLN A CA 1
ATOM 2211 C C . GLN A 1 294 ? 25.639 -11.609 -15.337 1.00 84.81 294 GLN A C 1
ATOM 2213 O O . GLN A 1 294 ? 26.657 -11.509 -14.661 1.00 84.81 294 GLN A O 1
ATOM 2218 N N . SER A 1 295 ? 24.685 -10.676 -15.346 1.00 85.56 295 SER A N 1
ATOM 2219 C CA . SER A 1 295 ? 24.793 -9.421 -14.603 1.00 85.56 295 SER A CA 1
ATOM 2220 C C . SER A 1 295 ? 24.775 -9.663 -13.091 1.00 85.56 295 SER A C 1
ATOM 2222 O O . SER A 1 295 ? 25.526 -9.038 -12.349 1.00 85.56 295 SER A O 1
ATOM 2224 N N . GLN A 1 296 ? 23.972 -10.626 -12.628 1.00 84.94 296 GLN A N 1
ATOM 2225 C CA . GLN A 1 296 ? 23.955 -11.028 -11.220 1.00 84.94 296 GLN A CA 1
ATOM 2226 C C . GLN A 1 296 ? 25.305 -11.603 -10.772 1.00 84.94 296 GLN A C 1
ATOM 2228 O O . GLN A 1 296 ? 25.796 -11.226 -9.710 1.00 84.94 296 GLN A O 1
ATOM 2233 N N . LYS A 1 297 ? 25.933 -12.461 -11.589 1.00 87.19 297 LYS A N 1
ATOM 2234 C CA . LYS A 1 297 ? 27.272 -13.012 -11.304 1.00 87.19 297 LYS A CA 1
ATOM 2235 C C . LYS A 1 297 ? 28.337 -11.915 -11.221 1.00 87.19 297 LYS A C 1
ATOM 2237 O O . LYS A 1 297 ? 29.166 -11.929 -10.317 1.00 87.19 297 LYS A O 1
ATOM 2242 N N . GLU A 1 298 ? 28.288 -10.948 -12.135 1.00 88.00 298 GLU A N 1
ATOM 2243 C CA . GLU A 1 298 ? 29.209 -9.806 -12.161 1.00 88.00 298 GLU A CA 1
ATOM 2244 C C . GLU A 1 298 ? 29.094 -8.939 -10.894 1.00 88.00 298 GLU A C 1
ATOM 2246 O O . GLU A 1 298 ? 30.105 -8.597 -10.282 1.00 88.00 298 GLU A O 1
ATOM 2251 N N . VAL A 1 299 ? 27.869 -8.647 -10.444 1.00 84.50 299 VAL A N 1
ATOM 2252 C CA . VAL A 1 299 ? 27.631 -7.891 -9.200 1.00 84.50 299 VAL A CA 1
ATOM 2253 C C . VAL A 1 299 ? 28.075 -8.673 -7.967 1.00 84.50 299 VAL A C 1
ATOM 2255 O O . VAL A 1 299 ? 28.667 -8.089 -7.063 1.00 84.50 299 VAL A O 1
ATOM 2258 N N . GLN A 1 300 ? 27.827 -9.985 -7.915 1.00 85.88 300 GLN A N 1
ATOM 2259 C CA . GLN A 1 300 ? 28.278 -10.835 -6.807 1.00 85.88 300 GLN A CA 1
ATOM 2260 C C . GLN A 1 300 ? 29.805 -10.840 -6.684 1.00 85.88 300 GLN A C 1
ATOM 2262 O O . GLN A 1 300 ? 30.333 -10.742 -5.577 1.00 85.88 300 GLN A O 1
ATOM 2267 N N . LEU A 1 301 ? 30.519 -10.905 -7.809 1.00 86.31 301 LEU A N 1
ATOM 2268 C CA . LEU A 1 301 ? 31.976 -10.806 -7.820 1.00 86.31 301 LEU A CA 1
ATOM 2269 C C . LEU A 1 301 ? 32.438 -9.436 -7.302 1.00 86.31 301 LEU A C 1
ATOM 2271 O O . LEU A 1 301 ? 33.291 -9.360 -6.420 1.00 86.31 301 LEU A O 1
ATOM 2275 N N . LEU A 1 302 ? 31.814 -8.353 -7.773 1.00 83.12 302 LEU A N 1
ATOM 2276 C CA . LEU A 1 302 ? 32.117 -6.993 -7.324 1.00 83.12 302 LEU A CA 1
ATOM 2277 C C . LEU A 1 302 ? 31.856 -6.795 -5.814 1.00 83.12 302 LEU A C 1
ATOM 2279 O O . LEU A 1 302 ? 32.661 -6.177 -5.114 1.00 83.12 302 LEU A O 1
ATOM 2283 N N . GLN A 1 303 ? 30.774 -7.378 -5.287 1.00 82.38 303 GLN A N 1
ATOM 2284 C CA . GLN A 1 303 ? 30.461 -7.416 -3.852 1.00 82.38 303 GLN A CA 1
ATOM 2285 C C . GLN A 1 303 ? 31.550 -8.123 -3.041 1.00 82.38 303 GLN A C 1
ATOM 2287 O O . GLN A 1 303 ? 31.972 -7.629 -1.994 1.00 82.38 303 GLN A O 1
ATOM 2292 N N . GLN A 1 304 ? 32.019 -9.279 -3.517 1.00 83.62 304 GLN A N 1
ATOM 2293 C CA . GLN A 1 304 ? 33.063 -10.050 -2.840 1.00 83.62 304 GLN A CA 1
ATOM 2294 C C . GLN A 1 304 ? 34.374 -9.264 -2.731 1.00 83.62 304 GLN A C 1
ATOM 2296 O O . GLN A 1 304 ? 35.022 -9.314 -1.686 1.00 83.62 304 GLN A O 1
ATOM 2301 N N . LEU A 1 305 ? 34.741 -8.510 -3.768 1.00 79.88 305 LEU A N 1
ATOM 2302 C CA . LEU A 1 305 ? 35.947 -7.675 -3.774 1.00 79.88 305 LEU A CA 1
ATOM 2303 C C . LEU A 1 305 ? 35.833 -6.503 -2.795 1.00 79.88 305 LEU A C 1
ATOM 2305 O O . LEU A 1 305 ? 36.761 -6.255 -2.031 1.00 79.88 305 LEU A O 1
ATOM 2309 N N . SER A 1 306 ? 34.669 -5.846 -2.735 1.00 72.56 306 SER A N 1
ATOM 2310 C CA . SER A 1 306 ? 34.406 -4.766 -1.769 1.00 72.56 306 SER A CA 1
ATOM 2311 C C . SER A 1 306 ? 34.564 -5.224 -0.319 1.00 72.56 306 SER A C 1
ATOM 2313 O O . SER A 1 306 ? 35.191 -4.556 0.505 1.00 72.56 306 SER A O 1
ATOM 2315 N N . ASN A 1 307 ? 34.043 -6.414 -0.017 1.00 69.81 307 ASN A N 1
ATOM 2316 C CA . ASN A 1 307 ? 34.041 -6.960 1.335 1.00 69.81 307 ASN A CA 1
ATOM 2317 C C . ASN A 1 307 ? 35.435 -7.395 1.815 1.00 69.81 307 ASN A C 1
ATOM 2319 O O . ASN A 1 307 ? 35.645 -7.512 3.021 1.00 69.81 307 ASN A O 1
ATOM 2323 N N . ARG A 1 308 ? 36.408 -7.599 0.913 1.00 62.62 308 ARG A N 1
ATOM 2324 C CA . ARG A 1 308 ? 37.802 -7.911 1.286 1.00 62.62 308 ARG A CA 1
ATOM 2325 C C . ARG A 1 308 ? 38.518 -6.729 1.954 1.00 62.62 308 ARG A C 1
ATOM 2327 O O . ARG A 1 308 ? 39.443 -6.960 2.728 1.00 62.62 308 ARG A O 1
ATOM 2334 N N . GLY A 1 309 ? 38.073 -5.490 1.716 1.00 54.53 309 GLY A N 1
ATOM 2335 C CA . GLY A 1 309 ? 38.651 -4.274 2.306 1.00 54.53 309 GLY A CA 1
ATOM 2336 C C . GLY A 1 309 ? 38.056 -3.854 3.659 1.00 54.53 309 GLY A C 1
ATOM 2337 O O . GLY A 1 309 ? 38.666 -3.067 4.385 1.00 54.53 309 GLY A O 1
ATOM 2338 N N . GLN A 1 310 ? 36.888 -4.380 4.047 1.00 55.06 310 GLN A N 1
ATOM 2339 C CA . GLN A 1 310 ? 36.237 -4.030 5.313 1.00 55.06 310 GLN A CA 1
ATOM 2340 C C . GLN A 1 310 ? 36.655 -5.000 6.428 1.00 55.06 310 GLN A C 1
ATOM 2342 O O . GLN A 1 310 ? 36.117 -6.099 6.566 1.00 55.06 310 GLN A O 1
ATOM 2347 N N . LYS A 1 311 ? 37.609 -4.591 7.280 1.00 39.97 311 LYS A N 1
ATOM 2348 C CA . LYS A 1 311 ? 37.896 -5.302 8.540 1.00 39.97 311 LYS A CA 1
ATOM 2349 C C . LYS A 1 311 ? 36.597 -5.418 9.346 1.00 39.97 311 LYS A C 1
ATOM 2351 O O . LYS A 1 311 ? 36.062 -4.404 9.791 1.00 39.97 311 LYS A O 1
ATOM 2356 N N . LYS A 1 312 ? 36.115 -6.648 9.568 1.00 41.16 312 LYS A N 1
ATOM 2357 C CA . LYS A 1 312 ? 34.998 -6.953 10.479 1.00 41.16 312 LYS A CA 1
ATOM 2358 C C . LYS A 1 312 ? 35.256 -6.285 11.836 1.00 41.16 312 LYS A C 1
ATOM 2360 O O . LYS A 1 312 ? 36.082 -6.765 12.613 1.00 41.16 312 LYS A O 1
ATOM 2365 N N . LYS A 1 313 ? 34.564 -5.183 12.147 1.00 38.78 313 LYS A N 1
ATOM 2366 C CA . LYS A 1 313 ? 34.506 -4.679 13.525 1.00 38.78 313 LYS A CA 1
ATOM 2367 C C . LYS A 1 313 ? 33.784 -5.745 14.350 1.00 38.78 313 LYS A C 1
ATOM 2369 O O . LYS A 1 313 ? 32.635 -6.068 14.066 1.00 38.78 313 LYS A O 1
ATOM 2374 N N . ARG A 1 314 ? 34.477 -6.336 15.331 1.00 34.62 314 ARG A N 1
ATOM 2375 C CA . ARG A 1 314 ? 33.868 -7.277 16.288 1.00 34.62 314 ARG A CA 1
ATOM 2376 C C . ARG A 1 314 ? 32.705 -6.558 16.989 1.00 34.62 314 ARG A C 1
ATOM 2378 O O . ARG A 1 314 ? 32.912 -5.419 17.418 1.00 34.62 314 ARG A O 1
ATOM 2385 N N . PRO A 1 315 ? 31.527 -7.184 17.147 1.00 40.47 315 PRO A N 1
ATOM 2386 C CA . PRO A 1 315 ? 30.472 -6.586 17.944 1.00 40.47 315 PRO A CA 1
ATOM 2387 C C . PRO A 1 315 ? 30.950 -6.547 19.399 1.00 40.47 315 PRO A C 1
ATOM 2389 O O . PRO A 1 315 ? 31.311 -7.578 19.968 1.00 40.47 315 PRO A O 1
ATOM 2392 N N . ARG A 1 316 ? 31.005 -5.352 19.995 1.00 38.47 316 ARG A N 1
ATOM 2393 C CA . ARG A 1 316 ? 31.028 -5.224 21.457 1.00 38.47 316 ARG A CA 1
ATOM 2394 C C . ARG A 1 316 ? 29.605 -5.470 21.947 1.00 38.47 316 ARG A C 1
ATOM 2396 O O . ARG A 1 316 ? 28.662 -4.992 21.329 1.00 38.47 316 ARG A O 1
ATOM 2403 N N . GLY A 1 317 ? 29.503 -6.285 22.994 1.00 38.91 317 GLY A N 1
ATOM 2404 C CA . GLY A 1 317 ? 28.287 -6.965 23.424 1.00 38.91 317 GLY A CA 1
ATOM 2405 C C . GLY A 1 317 ? 27.046 -6.081 23.512 1.00 38.91 317 GLY A C 1
ATOM 2406 O O . GLY A 1 317 ? 27.075 -4.976 24.043 1.00 38.91 317 GLY A O 1
ATOM 2407 N N . GLY A 1 318 ? 25.957 -6.639 23.003 1.00 33.16 318 GLY A N 1
ATOM 2408 C CA . GLY A 1 318 ? 24.606 -6.118 23.088 1.00 33.16 318 GLY A CA 1
ATOM 2409 C C . GLY A 1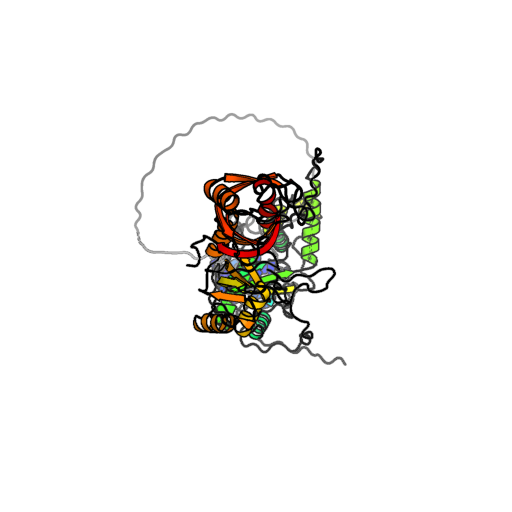 318 ? 23.707 -7.093 22.349 1.00 33.16 318 GLY A C 1
ATOM 2410 O O . GLY A 1 318 ? 23.824 -7.259 21.139 1.00 33.16 318 GLY A O 1
ATOM 2411 N N . THR A 1 319 ? 22.871 -7.808 23.091 1.00 34.78 319 THR A N 1
ATOM 2412 C CA . THR A 1 319 ? 21.809 -8.651 22.547 1.00 34.78 319 THR A CA 1
ATOM 2413 C C . THR A 1 319 ? 20.818 -7.769 21.797 1.00 34.78 319 THR A C 1
ATOM 2415 O O . THR A 1 319 ? 19.946 -7.148 22.400 1.00 34.78 319 THR A O 1
ATOM 2418 N N . SER A 1 320 ? 20.957 -7.712 20.481 1.00 29.86 320 SER A N 1
ATOM 2419 C CA . SER A 1 320 ? 19.886 -7.305 19.585 1.00 29.86 320 SER A CA 1
ATOM 2420 C C . SER A 1 320 ? 19.974 -8.168 18.335 1.00 29.86 320 SER A C 1
ATOM 2422 O O . SER A 1 320 ? 20.852 -7.974 17.495 1.00 29.86 320 SER A O 1
ATOM 2424 N N . GLU A 1 321 ? 19.075 -9.143 18.228 1.00 29.44 321 GLU A N 1
ATOM 2425 C CA . GLU A 1 321 ? 18.719 -9.764 16.957 1.00 29.44 321 GLU A CA 1
ATOM 2426 C C . GLU A 1 321 ? 18.036 -8.699 16.086 1.00 29.44 321 GLU A C 1
ATOM 2428 O O . GLU A 1 321 ? 16.815 -8.596 16.020 1.00 29.44 321 GLU A O 1
ATOM 2433 N N . SER A 1 322 ? 18.830 -7.843 15.450 1.00 27.64 322 SER A N 1
ATOM 2434 C CA . SER A 1 322 ? 18.411 -7.083 14.280 1.00 27.64 322 SER A CA 1
ATOM 2435 C C . SER A 1 322 ? 19.197 -7.638 13.102 1.00 27.64 322 SER A C 1
ATOM 2437 O O . SER A 1 322 ? 20.425 -7.566 13.053 1.00 27.64 322 SER A O 1
ATOM 2439 N N . GLY A 1 323 ? 18.483 -8.292 12.185 1.00 27.83 323 GLY A N 1
ATOM 2440 C CA . GLY A 1 323 ? 19.066 -8.843 10.972 1.00 27.83 323 GLY A CA 1
ATOM 2441 C C . GLY A 1 323 ? 19.847 -7.762 10.232 1.00 27.83 323 GLY A C 1
ATOM 2442 O O . GLY A 1 323 ? 19.294 -6.727 9.868 1.00 27.83 323 GLY A O 1
ATOM 2443 N N . HIS A 1 324 ? 21.141 -7.996 10.016 1.00 27.19 324 HIS A N 1
ATOM 2444 C CA . HIS A 1 324 ? 21.900 -7.245 9.029 1.00 27.19 324 HIS A CA 1
ATOM 2445 C C . HIS A 1 324 ? 21.302 -7.558 7.656 1.00 27.19 324 HIS A C 1
ATOM 2447 O O . HIS A 1 324 ? 21.630 -8.573 7.041 1.00 27.19 324 HIS A O 1
ATOM 2453 N N . GLU A 1 325 ? 20.397 -6.702 7.186 1.00 28.83 325 GLU A N 1
ATOM 2454 C CA . GLU A 1 325 ? 20.038 -6.648 5.777 1.00 28.83 325 GLU A CA 1
ATOM 2455 C C . GLU A 1 325 ? 21.332 -6.401 4.991 1.00 28.83 325 GLU A C 1
ATOM 2457 O O . GLU A 1 325 ? 21.971 -5.356 5.115 1.00 28.83 325 GLU A O 1
ATOM 2462 N N . HIS A 1 326 ? 21.774 -7.404 4.231 1.00 38.75 326 HIS A N 1
ATOM 2463 C CA . HIS A 1 326 ? 22.842 -7.233 3.255 1.00 38.75 326 HIS A CA 1
ATOM 2464 C C . HIS A 1 326 ? 22.404 -6.139 2.273 1.00 38.75 326 HIS A C 1
ATOM 2466 O O . HIS A 1 326 ? 21.465 -6.340 1.504 1.00 38.75 326 HIS A O 1
ATOM 2472 N N . GLU A 1 327 ? 23.070 -4.984 2.305 1.00 43.59 327 GLU A N 1
ATOM 2473 C CA . GLU A 1 327 ? 22.773 -3.864 1.414 1.00 43.59 327 GLU A CA 1
ATOM 2474 C C . GLU A 1 327 ? 22.966 -4.316 -0.046 1.00 43.59 327 GLU A C 1
ATOM 2476 O O . GLU A 1 327 ? 24.077 -4.615 -0.495 1.00 43.59 327 GLU A O 1
ATOM 2481 N N . VAL A 1 328 ? 21.860 -4.448 -0.782 1.00 56.19 328 VAL A N 1
ATOM 2482 C CA . VAL A 1 328 ? 21.872 -4.890 -2.180 1.00 56.19 328 VAL A CA 1
ATOM 2483 C C . VAL A 1 328 ? 22.587 -3.828 -3.013 1.00 56.19 328 VAL A C 1
ATOM 2485 O O . VAL A 1 328 ? 22.202 -2.659 -3.012 1.00 56.19 328 VAL A O 1
ATOM 2488 N N . LEU A 1 329 ? 23.633 -4.228 -3.740 1.00 64.25 329 LEU A N 1
ATOM 2489 C CA . LEU A 1 329 ? 24.402 -3.304 -4.571 1.00 64.25 329 LEU A CA 1
ATOM 2490 C C . LEU A 1 329 ? 23.533 -2.824 -5.740 1.00 64.25 329 LEU A C 1
ATOM 2492 O O . LEU A 1 329 ? 23.051 -3.631 -6.536 1.00 64.25 329 LEU A O 1
ATOM 2496 N N . ASN A 1 330 ? 23.309 -1.512 -5.815 1.00 70.50 330 ASN A N 1
ATOM 2497 C CA . ASN A 1 330 ? 22.553 -0.891 -6.897 1.00 70.50 330 ASN A CA 1
ATOM 2498 C C . ASN A 1 330 ? 23.462 -0.527 -8.086 1.00 70.50 330 ASN A C 1
ATOM 2500 O O . ASN A 1 330 ? 24.685 -0.469 -7.961 1.00 70.50 330 ASN A O 1
ATOM 2504 N N . ASP A 1 331 ? 22.841 -0.266 -9.237 1.00 71.88 331 ASP A N 1
ATOM 2505 C CA . ASP A 1 331 ? 23.510 0.004 -10.518 1.00 71.88 331 ASP A CA 1
ATOM 2506 C C . ASP A 1 331 ? 24.534 1.157 -10.455 1.00 71.88 331 ASP A C 1
ATOM 2508 O O . ASP A 1 331 ? 25.649 1.043 -10.960 1.00 71.88 331 ASP A O 1
ATOM 2512 N N . ALA A 1 332 ? 24.184 2.249 -9.766 1.00 74.69 332 ALA A N 1
ATOM 2513 C CA . ALA A 1 332 ? 25.049 3.421 -9.626 1.00 74.69 332 ALA A CA 1
ATOM 2514 C C . ALA A 1 332 ? 26.292 3.115 -8.779 1.00 74.69 332 ALA A C 1
ATOM 2516 O O . ALA A 1 332 ? 27.405 3.462 -9.165 1.00 74.69 332 ALA A O 1
ATOM 2517 N N . ARG A 1 333 ? 26.110 2.407 -7.659 1.00 78.44 333 ARG A N 1
ATOM 2518 C CA . ARG A 1 333 ? 27.209 1.991 -6.782 1.00 78.44 333 ARG A CA 1
ATOM 2519 C C . ARG A 1 333 ? 28.117 0.970 -7.467 1.00 78.44 333 ARG A C 1
ATOM 2521 O O . ARG A 1 333 ? 29.329 1.019 -7.287 1.00 78.44 333 ARG A O 1
ATOM 2528 N N . ALA A 1 334 ? 27.556 0.073 -8.282 1.00 78.38 334 ALA A N 1
ATOM 2529 C CA . ALA A 1 334 ? 28.342 -0.864 -9.079 1.00 78.38 334 ALA A CA 1
ATOM 2530 C C . ALA A 1 334 ? 29.217 -0.134 -10.115 1.00 78.38 334 ALA A C 1
ATOM 2532 O O . ALA A 1 334 ? 30.398 -0.456 -10.246 1.00 78.38 334 ALA A O 1
ATOM 2533 N N . ALA A 1 335 ? 28.670 0.875 -10.804 1.00 78.69 335 ALA A N 1
ATOM 2534 C CA . ALA A 1 335 ? 29.430 1.723 -11.725 1.00 78.69 335 ALA A CA 1
ATOM 2535 C C . ALA A 1 335 ? 30.540 2.506 -11.008 1.00 78.69 335 ALA A C 1
ATOM 2537 O O . ALA A 1 335 ? 31.684 2.505 -11.455 1.00 78.69 335 ALA A O 1
ATOM 2538 N N . GLU A 1 336 ? 30.221 3.136 -9.877 1.00 82.19 336 GLU A N 1
ATOM 2539 C CA . GLU A 1 336 ? 31.180 3.896 -9.070 1.00 82.19 336 GLU A CA 1
ATOM 2540 C C . GLU A 1 336 ? 32.354 3.019 -8.621 1.00 82.19 336 GLU A C 1
ATOM 2542 O O . GLU A 1 336 ? 33.517 3.367 -8.824 1.00 82.19 336 GLU A O 1
ATOM 2547 N N . MET A 1 337 ? 32.065 1.836 -8.076 1.00 81.31 337 MET A N 1
ATOM 2548 C CA . MET A 1 337 ? 33.099 0.888 -7.667 1.00 81.31 337 MET A CA 1
ATOM 2549 C C . MET A 1 337 ? 33.961 0.421 -8.845 1.00 81.31 337 MET A C 1
ATOM 2551 O O . MET A 1 337 ? 35.174 0.301 -8.701 1.00 81.31 337 MET A O 1
ATOM 2555 N N . ALA A 1 338 ? 33.356 0.178 -10.009 1.00 80.44 338 ALA A N 1
ATOM 2556 C CA . ALA A 1 338 ? 34.069 -0.216 -11.222 1.00 80.44 338 ALA A CA 1
ATOM 2557 C C . ALA A 1 338 ? 35.002 0.884 -11.754 1.00 80.44 338 ALA A C 1
ATOM 2559 O O . ALA A 1 338 ? 36.091 0.587 -12.250 1.00 80.44 338 ALA A O 1
ATOM 2560 N N . LEU A 1 339 ? 34.582 2.149 -11.661 1.00 80.19 339 LEU A N 1
ATOM 2561 C CA . LEU A 1 339 ? 35.377 3.307 -12.075 1.00 80.19 339 LEU A CA 1
ATOM 2562 C C . LEU A 1 339 ? 36.531 3.592 -11.107 1.00 80.19 339 LEU A C 1
ATOM 2564 O O . LEU A 1 339 ? 37.605 3.980 -11.558 1.00 80.19 339 LEU A O 1
ATOM 2568 N N . ASN A 1 340 ? 36.326 3.356 -9.809 1.00 83.25 340 ASN A N 1
ATOM 2569 C CA . ASN A 1 340 ? 37.332 3.582 -8.767 1.00 83.25 340 ASN A CA 1
ATOM 2570 C C . ASN A 1 340 ? 38.322 2.413 -8.591 1.00 83.25 340 ASN A C 1
ATOM 2572 O O . ASN A 1 340 ? 39.325 2.565 -7.898 1.00 83.25 340 ASN A O 1
ATOM 2576 N N . MET A 1 341 ? 38.052 1.249 -9.190 1.00 84.75 341 MET A N 1
ATOM 2577 C CA . MET A 1 341 ? 38.955 0.093 -9.171 1.00 84.75 341 MET A CA 1
ATOM 2578 C C . MET A 1 341 ? 40.195 0.341 -10.039 1.00 84.75 341 MET A C 1
ATOM 2580 O O . MET A 1 341 ? 40.083 0.878 -11.151 1.00 84.75 341 MET A O 1
ATOM 2584 N N . ASP A 1 342 ? 41.363 -0.114 -9.576 1.00 88.81 342 ASP A N 1
ATOM 2585 C CA . ASP A 1 342 ? 42.590 -0.093 -10.377 1.00 88.81 342 ASP A CA 1
ATOM 2586 C C . ASP A 1 342 ? 42.366 -0.765 -11.742 1.00 88.81 342 ASP A C 1
ATOM 2588 O O . ASP A 1 342 ? 41.604 -1.723 -11.874 1.00 88.81 342 ASP A O 1
ATOM 2592 N N . TRP A 1 343 ? 42.984 -0.232 -12.798 1.00 84.94 343 TRP A N 1
ATOM 2593 C CA . TRP A 1 343 ? 42.691 -0.705 -14.150 1.00 84.94 343 TRP A CA 1
ATOM 2594 C C . TRP A 1 343 ? 43.208 -2.102 -14.438 1.00 84.94 343 TRP A C 1
ATOM 2596 O O . TRP A 1 343 ? 42.545 -2.882 -15.128 1.00 84.94 343 TRP A O 1
ATOM 2606 N N . GLN A 1 344 ? 44.389 -2.424 -13.924 1.00 86.19 344 GLN A N 1
ATOM 2607 C CA . GLN A 1 344 ? 44.970 -3.734 -14.135 1.00 86.19 344 GLN A CA 1
ATOM 2608 C C . GLN A 1 344 ? 44.202 -4.778 -13.324 1.00 86.19 344 GLN A C 1
ATOM 2610 O O . GLN A 1 344 ? 43.869 -5.840 -13.850 1.00 86.19 344 GLN A O 1
ATOM 2615 N N . GLU A 1 345 ? 43.826 -4.438 -12.089 1.00 86.94 345 GLU A N 1
ATOM 2616 C CA . GLU A 1 345 ? 42.919 -5.251 -11.276 1.00 86.94 345 GLU A CA 1
ATOM 2617 C C . GLU A 1 345 ? 41.573 -5.477 -11.979 1.00 86.94 345 GLU A C 1
ATOM 2619 O O . GLU A 1 345 ? 41.095 -6.612 -12.059 1.00 86.94 345 GLU A O 1
ATOM 2624 N N . PHE A 1 346 ? 40.990 -4.427 -12.563 1.00 87.19 346 PHE A N 1
ATOM 2625 C CA . PHE A 1 346 ? 39.725 -4.516 -13.282 1.00 87.19 346 PHE A CA 1
ATOM 2626 C C . PHE A 1 346 ? 39.808 -5.480 -14.469 1.00 87.19 346 PHE A C 1
ATOM 2628 O O . PHE A 1 346 ? 38.968 -6.370 -14.580 1.00 87.19 346 PHE A O 1
ATOM 2635 N N . LYS A 1 347 ? 40.827 -5.347 -15.331 1.00 87.50 347 LYS A N 1
ATOM 2636 C CA . LYS A 1 347 ? 41.026 -6.228 -16.500 1.00 87.50 347 LYS A CA 1
ATOM 2637 C C . LYS A 1 347 ? 41.279 -7.684 -16.108 1.00 87.50 347 LYS A C 1
ATOM 2639 O O . LYS A 1 347 ? 40.847 -8.588 -16.817 1.00 87.50 347 LYS A O 1
ATOM 2644 N N . ASN A 1 348 ? 41.943 -7.913 -14.975 1.00 87.81 348 ASN A N 1
ATOM 2645 C CA . ASN A 1 348 ? 42.165 -9.259 -14.443 1.00 87.81 348 ASN A CA 1
ATOM 2646 C C . ASN A 1 348 ? 40.881 -9.889 -13.880 1.00 87.81 348 ASN A C 1
ATOM 2648 O O . ASN A 1 348 ? 40.792 -11.111 -13.770 1.00 87.81 348 ASN A O 1
ATOM 2652 N N . THR A 1 349 ? 39.894 -9.068 -13.516 1.00 86.38 349 THR A N 1
ATOM 2653 C CA . THR A 1 349 ? 38.701 -9.513 -12.788 1.00 86.38 349 THR A CA 1
ATOM 2654 C C . THR A 1 349 ? 37.448 -9.575 -13.657 1.00 86.38 349 THR A C 1
ATOM 2656 O O . THR A 1 349 ? 36.630 -10.484 -13.514 1.00 86.38 349 THR A O 1
ATOM 2659 N N . PHE A 1 350 ? 37.290 -8.625 -14.575 1.00 88.12 350 PHE A N 1
ATOM 2660 C CA . PHE A 1 350 ? 36.131 -8.490 -15.448 1.00 88.12 350 PHE A CA 1
ATOM 2661 C C . PHE A 1 350 ? 36.552 -8.519 -16.915 1.00 88.12 350 PHE A C 1
ATOM 2663 O O . PHE A 1 350 ? 37.596 -7.997 -17.300 1.00 88.12 350 PHE A O 1
ATOM 2670 N N . LYS A 1 351 ? 35.692 -9.090 -17.767 1.00 85.75 351 LYS A N 1
ATOM 2671 C CA . LYS A 1 351 ? 35.893 -9.047 -19.220 1.00 85.75 351 LYS A CA 1
ATOM 2672 C C . LYS A 1 351 ? 35.786 -7.605 -19.714 1.00 85.75 351 LYS A C 1
ATOM 2674 O O . LYS A 1 351 ? 34.771 -6.954 -19.477 1.00 85.75 351 LYS A O 1
ATOM 2679 N N . CYS A 1 352 ? 36.814 -7.143 -20.419 1.00 85.06 352 CYS A N 1
ATOM 2680 C CA . CYS A 1 352 ? 36.893 -5.795 -20.956 1.00 85.06 352 CYS A CA 1
ATOM 2681 C C . CYS A 1 352 ? 37.427 -5.826 -22.404 1.00 85.06 352 CYS A C 1
ATOM 2683 O O . CYS A 1 352 ? 38.567 -6.249 -22.598 1.00 85.06 352 CYS A O 1
ATOM 2685 N N . PRO A 1 353 ? 36.646 -5.396 -23.415 1.00 87.06 353 PRO A N 1
ATOM 2686 C CA . PRO A 1 353 ? 35.291 -4.852 -23.310 1.00 87.06 353 PRO A CA 1
ATOM 2687 C C . PRO A 1 353 ? 34.289 -5.919 -22.828 1.00 87.06 353 PRO A C 1
ATOM 2689 O O . PRO A 1 353 ? 34.579 -7.118 -22.906 1.00 87.06 353 PRO A O 1
ATOM 2692 N N . PRO A 1 354 ? 33.118 -5.518 -22.299 1.00 87.56 354 PRO A N 1
ATOM 2693 C CA . PRO A 1 354 ? 32.103 -6.477 -21.884 1.00 87.56 354 PRO A CA 1
ATOM 2694 C C . PRO A 1 354 ? 31.702 -7.347 -23.078 1.00 87.56 354 PRO A C 1
ATOM 2696 O O . PRO A 1 354 ? 31.513 -6.842 -24.184 1.00 87.56 354 PRO A O 1
ATOM 2699 N N . CYS A 1 355 ? 31.567 -8.656 -22.869 1.00 82.50 355 CYS A N 1
ATOM 2700 C CA . CYS A 1 355 ? 31.138 -9.548 -23.941 1.00 82.50 355 CYS A CA 1
ATOM 2701 C C . CYS A 1 355 ? 29.613 -9.513 -24.115 1.00 82.50 355 CYS A C 1
ATOM 2703 O O . CYS A 1 355 ? 28.863 -9.321 -23.144 1.00 82.50 355 CYS A O 1
ATOM 2705 N N . GLY A 1 356 ? 29.173 -9.754 -25.354 1.00 75.44 356 GLY A N 1
ATOM 2706 C CA . GLY A 1 356 ? 27.782 -10.067 -25.670 1.00 75.44 356 GLY A CA 1
ATOM 2707 C C . GLY A 1 356 ? 27.253 -11.201 -24.789 1.00 75.44 356 GLY A C 1
ATOM 2708 O O . GLY A 1 356 ? 28.017 -12.049 -24.315 1.00 75.44 356 GLY A O 1
ATOM 2709 N N . ALA A 1 357 ? 25.949 -11.173 -24.530 1.00 78.94 357 ALA A N 1
ATOM 2710 C CA . ALA A 1 357 ? 25.253 -12.245 -23.828 1.00 78.94 357 ALA A CA 1
ATOM 2711 C C . ALA A 1 357 ? 24.585 -13.189 -24.839 1.00 78.94 357 ALA A C 1
ATOM 2713 O O . ALA A 1 357 ? 24.273 -12.796 -25.958 1.00 78.94 357 ALA A O 1
ATOM 2714 N N . GLU A 1 358 ? 24.352 -14.439 -24.450 1.00 79.12 358 GLU A N 1
ATOM 2715 C CA . GLU A 1 358 ? 23.595 -15.384 -25.286 1.00 79.12 358 GLU A CA 1
ATOM 2716 C C . GLU A 1 358 ? 22.085 -15.135 -25.205 1.00 79.12 358 GLU A C 1
ATOM 2718 O O . GLU A 1 358 ? 21.351 -15.404 -26.151 1.00 79.12 358 GLU A O 1
ATOM 2723 N N . GLN A 1 359 ? 21.621 -14.601 -24.073 1.00 84.44 359 GLN A N 1
ATOM 2724 C CA . GLN A 1 359 ? 20.211 -14.365 -23.782 1.00 84.44 359 GLN A CA 1
ATOM 2725 C C . GLN A 1 359 ? 19.992 -12.891 -23.448 1.00 84.44 359 GLN A C 1
ATOM 2727 O O . GLN A 1 359 ? 20.837 -12.250 -22.824 1.00 84.44 359 GLN A O 1
ATOM 2732 N N . ALA A 1 360 ? 18.859 -12.344 -23.881 1.00 88.38 360 ALA A N 1
ATOM 2733 C CA . ALA A 1 360 ? 18.450 -11.004 -23.487 1.00 88.38 360 ALA A CA 1
ATOM 2734 C C . ALA A 1 360 ? 17.997 -10.982 -22.018 1.00 88.38 360 ALA A C 1
ATOM 2736 O O . ALA A 1 360 ? 17.633 -12.004 -21.438 1.00 88.38 360 ALA A O 1
ATOM 2737 N N . ALA A 1 361 ? 18.009 -9.799 -21.411 1.00 89.62 361 ALA A N 1
ATOM 2738 C CA . ALA A 1 361 ? 17.477 -9.585 -20.079 1.00 89.62 361 ALA A CA 1
ATOM 2739 C C . ALA A 1 361 ? 15.970 -9.869 -20.046 1.00 89.62 361 ALA A C 1
ATOM 2741 O O . ALA A 1 361 ? 15.202 -9.371 -20.872 1.00 89.62 361 ALA A O 1
ATOM 2742 N N . GLU A 1 362 ? 15.542 -10.617 -19.034 1.00 90.50 362 GLU A N 1
ATOM 2743 C CA . GLU A 1 362 ? 14.130 -10.805 -18.734 1.00 90.50 362 GLU A CA 1
ATOM 2744 C C . GLU A 1 362 ? 13.526 -9.472 -18.302 1.00 90.50 362 GLU A C 1
ATOM 2746 O O . GLU A 1 362 ? 14.104 -8.759 -17.474 1.00 90.50 362 GLU A O 1
ATOM 2751 N N . THR A 1 363 ? 12.343 -9.155 -18.826 1.00 91.69 363 THR A N 1
ATOM 2752 C CA . THR A 1 363 ? 11.601 -7.952 -18.440 1.00 91.69 363 THR A CA 1
ATOM 2753 C C . THR A 1 363 ? 10.382 -8.340 -17.625 1.00 91.69 363 THR A C 1
ATOM 2755 O O . THR A 1 363 ? 9.517 -9.090 -18.075 1.00 91.69 363 THR A O 1
ATOM 2758 N N . LEU A 1 364 ? 10.303 -7.802 -16.416 1.00 91.75 364 LEU A N 1
ATOM 2759 C CA . LEU A 1 364 ? 9.188 -7.975 -15.502 1.00 91.75 364 LEU A CA 1
ATOM 2760 C C . LEU A 1 364 ? 8.442 -6.651 -15.370 1.00 91.75 364 LEU A C 1
ATOM 2762 O O . LEU A 1 364 ? 9.062 -5.607 -15.177 1.00 91.75 364 LEU A O 1
ATOM 2766 N N . ALA A 1 365 ? 7.117 -6.702 -15.404 1.00 93.31 365 ALA A N 1
ATOM 2767 C CA . ALA A 1 365 ? 6.249 -5.564 -15.157 1.00 93.31 365 ALA A CA 1
ATOM 2768 C C . ALA A 1 365 ? 5.425 -5.778 -13.885 1.00 93.31 365 ALA A C 1
ATOM 2770 O O . ALA A 1 365 ? 4.937 -6.876 -13.610 1.00 93.31 365 ALA A O 1
ATOM 2771 N N . ARG A 1 366 ? 5.241 -4.712 -13.114 1.00 92.69 366 ARG A N 1
ATOM 2772 C CA . ARG A 1 366 ? 4.294 -4.649 -12.002 1.00 92.69 366 ARG A CA 1
ATOM 2773 C C . ARG A 1 366 ? 3.480 -3.372 -12.138 1.00 92.69 366 ARG A C 1
ATOM 2775 O O . ARG A 1 366 ? 4.038 -2.305 -12.361 1.00 92.69 366 ARG A O 1
ATOM 2782 N N . MET A 1 367 ? 2.168 -3.498 -12.008 1.00 91.75 367 MET A N 1
ATOM 2783 C CA . MET A 1 367 ? 1.212 -2.408 -12.177 1.00 91.75 367 MET A CA 1
ATOM 2784 C C . MET A 1 367 ? 0.305 -2.376 -10.959 1.00 91.75 367 MET A C 1
ATOM 2786 O O . MET A 1 367 ? -0.292 -3.404 -10.631 1.00 91.75 367 MET A O 1
ATOM 2790 N N . HIS A 1 368 ? 0.201 -1.227 -10.304 1.00 92.25 368 HIS A N 1
ATOM 2791 C CA . HIS A 1 368 ? -0.693 -1.064 -9.164 1.00 92.25 368 HIS A CA 1
ATOM 2792 C C . HIS A 1 368 ? -1.243 0.353 -9.083 1.00 92.25 368 HIS A C 1
ATOM 2794 O O . HIS A 1 368 ? -0.576 1.298 -9.503 1.00 92.25 368 HIS A O 1
ATOM 2800 N N . HIS A 1 369 ? -2.448 0.474 -8.536 1.00 93.75 369 HIS A N 1
ATOM 2801 C CA . HIS A 1 369 ? -2.988 1.755 -8.093 1.00 93.75 369 HIS A CA 1
ATOM 2802 C C . HIS A 1 369 ? -2.577 2.022 -6.648 1.00 93.75 369 HIS A C 1
ATOM 2804 O O . HIS A 1 369 ? -2.450 1.104 -5.832 1.00 93.75 369 HIS A O 1
ATOM 2810 N N . ALA A 1 370 ? -2.370 3.295 -6.339 1.00 92.94 370 ALA A N 1
ATOM 2811 C CA . ALA A 1 370 ? -2.217 3.790 -4.991 1.00 92.94 370 ALA A CA 1
ATOM 2812 C C . ALA A 1 370 ? -3.495 3.476 -4.196 1.00 92.94 370 ALA A C 1
ATOM 2814 O O . ALA A 1 370 ? -4.591 3.468 -4.768 1.00 92.94 370 ALA A O 1
ATOM 2815 N N . PRO A 1 371 ? -3.381 3.211 -2.885 1.00 94.69 371 PRO A N 1
ATOM 2816 C CA . PRO A 1 371 ? -4.553 2.939 -2.073 1.00 94.69 371 PRO A CA 1
ATOM 2817 C C . PRO A 1 371 ? -5.537 4.111 -2.081 1.00 94.69 371 PRO A C 1
ATOM 2819 O O . PRO A 1 371 ? -5.136 5.276 -2.029 1.00 94.69 371 PRO A O 1
ATOM 2822 N N . LEU A 1 372 ? -6.828 3.784 -2.089 1.00 95.94 372 LEU A N 1
ATOM 2823 C CA . LEU A 1 372 ? -7.906 4.746 -1.869 1.00 95.94 372 LEU A CA 1
ATOM 2824 C C . LEU A 1 372 ? -8.429 4.602 -0.443 1.00 95.94 372 LEU A C 1
ATOM 2826 O O . LEU A 1 372 ? -8.385 3.517 0.137 1.00 95.94 372 LEU A O 1
ATOM 2830 N N . PHE A 1 373 ? -8.935 5.687 0.135 1.00 96.81 373 PHE A N 1
ATOM 2831 C CA . PHE A 1 373 ? -9.379 5.694 1.525 1.00 96.81 373 PHE A CA 1
ATOM 2832 C C . PHE A 1 373 ? -10.828 6.161 1.623 1.00 96.81 373 PHE A C 1
ATOM 2834 O O . PHE A 1 373 ? -11.194 7.219 1.107 1.00 96.81 373 PHE A O 1
ATOM 2841 N N . LEU A 1 374 ? -11.646 5.374 2.321 1.00 97.19 374 LEU A N 1
ATOM 2842 C CA . LEU A 1 374 ? -12.983 5.776 2.749 1.00 97.19 374 LEU A CA 1
ATOM 2843 C C . LEU A 1 374 ? -12.992 5.950 4.263 1.00 97.19 374 LEU A C 1
ATOM 2845 O O . LEU A 1 374 ? -12.608 5.049 5.003 1.00 97.19 374 LEU A O 1
ATOM 2849 N N . GLY A 1 375 ? -13.432 7.107 4.734 1.00 95.94 375 GLY A N 1
ATOM 2850 C CA . GLY A 1 375 ? -13.490 7.454 6.146 1.00 95.94 375 GLY A CA 1
ATOM 2851 C C . GLY A 1 375 ? -14.909 7.737 6.606 1.00 95.94 375 GLY A C 1
ATOM 2852 O O . GLY A 1 375 ? -15.726 8.219 5.833 1.00 95.94 375 GLY A O 1
ATOM 2853 N N . GLY A 1 376 ? -15.199 7.460 7.872 1.00 95.81 376 GLY A N 1
ATOM 2854 C CA . GLY A 1 376 ? -16.491 7.763 8.480 1.00 95.81 376 GLY A CA 1
ATOM 2855 C C . GLY A 1 376 ? -16.536 7.356 9.945 1.00 95.81 376 GLY A C 1
ATOM 2856 O O . GLY A 1 376 ? -15.505 7.261 10.615 1.00 95.81 376 GLY A O 1
ATOM 2857 N N . ARG A 1 377 ? -17.740 7.091 10.455 1.00 96.00 377 ARG A N 1
ATOM 2858 C CA . ARG A 1 377 ? -17.964 6.538 11.796 1.00 96.00 377 ARG A CA 1
ATOM 2859 C C . ARG A 1 377 ? -18.753 5.246 11.725 1.00 96.00 377 ARG A C 1
ATOM 2861 O O . ARG A 1 377 ? -19.759 5.196 11.024 1.00 96.00 377 ARG A O 1
ATOM 2868 N N . TYR A 1 378 ? -18.334 4.225 12.469 1.00 97.56 378 TYR A N 1
ATOM 2869 C CA . TYR A 1 378 ? -19.104 2.990 12.584 1.00 97.56 378 TYR A CA 1
ATOM 2870 C C . TYR A 1 378 ? -19.802 2.879 13.939 1.00 97.56 378 TYR A C 1
ATOM 2872 O O . TYR A 1 378 ? -19.256 3.232 14.988 1.00 97.56 378 TYR A O 1
ATOM 2880 N N . LEU A 1 379 ? -21.012 2.336 13.912 1.00 98.06 379 LEU A N 1
ATOM 2881 C CA . LEU A 1 379 ? -21.661 1.725 15.059 1.00 98.06 379 LEU A CA 1
ATOM 2882 C C . LEU A 1 379 ? -21.480 0.217 14.987 1.00 98.06 379 LEU A C 1
ATOM 2884 O O . LEU A 1 379 ? -21.450 -0.358 13.904 1.00 98.06 379 LEU A O 1
ATOM 2888 N N . LYS A 1 380 ? -21.414 -0.410 16.154 1.00 98.25 380 LYS A N 1
ATOM 2889 C CA . LYS A 1 380 ? -21.390 -1.856 16.338 1.00 98.25 380 LYS A CA 1
ATOM 2890 C C . LYS A 1 380 ? -22.458 -2.201 17.365 1.00 98.25 380 LYS A C 1
ATOM 2892 O O . LYS A 1 380 ? -22.308 -1.879 18.543 1.00 98.25 380 LYS A O 1
ATOM 2897 N N . THR A 1 381 ? -23.546 -2.817 16.927 1.00 97.12 381 THR A N 1
ATOM 2898 C CA . THR A 1 381 ? -24.746 -3.029 17.750 1.00 97.12 381 THR A CA 1
ATOM 2899 C C . THR A 1 381 ? -24.797 -4.412 18.395 1.00 97.12 381 THR A C 1
ATOM 2901 O O . THR A 1 381 ? -25.531 -4.601 19.364 1.00 97.12 381 THR A O 1
ATOM 2904 N N . HIS A 1 382 ? -24.000 -5.366 17.909 1.00 96.31 382 HIS A N 1
ATOM 2905 C CA . HIS A 1 382 ? -23.949 -6.736 18.423 1.00 96.31 382 HIS A CA 1
ATOM 2906 C C . HIS A 1 382 ? -22.688 -7.007 19.265 1.00 96.31 382 HIS A C 1
ATOM 2908 O O . HIS A 1 382 ? -21.686 -6.301 19.150 1.00 96.31 382 HIS A O 1
ATOM 2914 N N . ARG A 1 383 ? -22.741 -8.045 20.113 1.00 96.88 383 ARG A N 1
ATOM 2915 C CA . ARG A 1 383 ? -21.665 -8.465 21.041 1.00 96.88 383 ARG A CA 1
ATOM 2916 C C . ARG A 1 383 ? -20.895 -9.719 20.576 1.00 96.88 383 ARG A C 1
ATOM 2918 O O . ARG A 1 383 ? -20.077 -10.253 21.312 1.00 96.88 383 ARG A O 1
ATOM 2925 N N . ASP A 1 384 ? -21.159 -10.202 19.367 1.00 95.81 384 ASP A N 1
ATOM 2926 C CA . ASP A 1 384 ? -20.526 -11.375 18.743 1.00 95.81 384 ASP A CA 1
ATOM 2927 C C . ASP A 1 384 ? -19.720 -11.006 17.479 1.00 95.81 384 ASP A C 1
ATOM 2929 O O . ASP A 1 384 ? -19.372 -11.874 16.676 1.00 95.81 384 ASP A O 1
ATOM 2933 N N . ILE A 1 385 ? -19.419 -9.712 17.303 1.00 97.12 385 ILE A N 1
ATOM 2934 C CA . ILE A 1 385 ? -18.678 -9.153 16.163 1.00 97.12 385 ILE A CA 1
ATOM 2935 C C . ILE A 1 385 ? -17.302 -8.683 16.637 1.00 97.12 385 ILE A C 1
ATOM 2937 O O . ILE A 1 385 ? -17.198 -7.873 17.560 1.00 97.12 385 ILE A O 1
ATOM 2941 N N . SER A 1 386 ? -16.226 -9.178 16.034 1.00 97.38 386 SER A N 1
ATOM 2942 C CA . SER A 1 386 ? -14.867 -8.729 16.355 1.00 97.38 386 SER A CA 1
ATOM 2943 C C . SER A 1 386 ? -14.521 -7.418 15.634 1.00 97.38 386 SER A C 1
ATOM 2945 O O . SER A 1 386 ? -15.233 -6.959 14.746 1.00 97.38 386 SER A O 1
ATOM 2947 N N . HIS A 1 387 ? -13.420 -6.768 16.010 1.00 96.75 387 HIS A N 1
ATOM 2948 C CA . HIS A 1 387 ? -12.990 -5.537 15.334 1.00 96.75 387 HIS A CA 1
ATOM 2949 C C . HIS A 1 387 ? -12.394 -5.823 13.940 1.00 96.75 387 HIS A C 1
ATOM 2951 O O . HIS A 1 387 ? -12.771 -5.218 12.941 1.00 96.75 387 HIS A O 1
ATOM 2957 N N . THR A 1 388 ? -11.497 -6.804 13.871 1.00 97.00 388 THR A N 1
ATOM 2958 C CA . THR A 1 388 ? -10.885 -7.349 12.647 1.00 97.00 388 THR A CA 1
ATOM 2959 C C . THR A 1 388 ? -11.161 -8.855 12.578 1.00 97.00 388 THR A C 1
ATOM 2961 O O . THR A 1 388 ? -11.546 -9.420 13.614 1.00 97.00 388 THR A O 1
ATOM 2964 N N . PRO A 1 389 ? -10.973 -9.528 11.424 1.00 96.38 389 PRO A N 1
ATOM 2965 C CA . PRO A 1 389 ? -11.147 -10.976 11.327 1.00 96.38 389 PRO A CA 1
ATOM 2966 C C . PRO A 1 389 ? -10.388 -11.684 12.449 1.00 96.38 389 PRO A C 1
ATOM 2968 O O . PRO A 1 389 ? -9.204 -11.415 12.668 1.00 96.38 389 PRO A O 1
ATOM 2971 N N . PHE A 1 390 ? -11.082 -12.533 13.205 1.00 93.38 390 PHE A N 1
ATOM 2972 C CA . PHE A 1 390 ? -10.523 -13.153 14.399 1.00 93.38 390 PHE A CA 1
ATOM 2973 C C . PHE A 1 390 ? -10.575 -14.673 14.292 1.00 93.38 390 PHE A C 1
ATOM 2975 O O . PHE A 1 390 ? -11.641 -15.265 14.127 1.00 93.38 390 PHE A O 1
ATOM 2982 N N . PHE A 1 391 ? -9.401 -15.294 14.394 1.00 93.62 391 PHE A N 1
ATOM 2983 C CA . PHE A 1 391 ? -9.224 -16.736 14.310 1.00 93.62 391 PHE A CA 1
ATOM 2984 C C . PHE A 1 391 ? -8.418 -17.241 15.506 1.00 93.62 391 PHE A C 1
ATOM 2986 O O . PHE A 1 391 ? -7.455 -16.601 15.933 1.00 93.62 391 PHE A O 1
ATOM 2993 N N . VAL A 1 392 ? -8.792 -18.409 16.021 1.00 90.50 392 VAL A N 1
ATOM 2994 C CA . VAL A 1 392 ? -8.055 -19.156 17.046 1.00 90.50 392 VAL A CA 1
ATOM 2995 C C . VAL A 1 392 ? -7.871 -20.574 16.519 1.00 90.50 392 VAL A C 1
ATOM 2997 O O . VAL A 1 392 ? -8.843 -21.220 16.143 1.00 90.50 392 VAL A O 1
ATOM 3000 N N . ASN A 1 393 ? -6.624 -21.045 16.437 1.00 91.94 393 ASN A N 1
ATOM 3001 C CA . ASN A 1 393 ? -6.279 -22.358 15.867 1.00 91.94 393 ASN A CA 1
ATOM 3002 C C . ASN A 1 393 ? -6.877 -22.590 14.462 1.00 91.94 393 ASN A C 1
ATOM 3004 O O . ASN A 1 393 ? -7.369 -23.670 14.151 1.00 91.94 393 ASN A O 1
ATOM 3008 N N . GLY A 1 394 ? -6.891 -21.544 13.627 1.00 92.00 394 GLY A N 1
ATOM 3009 C CA . GLY A 1 394 ? -7.470 -21.577 12.278 1.00 92.00 394 GLY A CA 1
ATOM 3010 C C . GLY A 1 394 ? -9.003 -21.542 12.223 1.00 92.00 394 GLY A C 1
ATOM 3011 O O . GLY A 1 394 ? -9.560 -21.383 11.140 1.00 92.00 394 GLY A O 1
ATOM 3012 N N . GLN A 1 395 ? -9.700 -21.630 13.359 1.00 93.50 395 GLN A N 1
ATOM 3013 C CA . GLN A 1 395 ? -11.158 -21.538 13.424 1.00 93.50 395 GLN A CA 1
ATOM 3014 C C . GLN A 1 395 ? -11.613 -20.102 13.676 1.00 93.50 395 GLN A C 1
ATOM 3016 O O . GLN A 1 395 ? -11.027 -19.385 14.490 1.00 93.50 395 GLN A O 1
ATOM 3021 N N . ARG A 1 396 ? -12.669 -19.677 12.975 1.00 93.88 396 ARG A N 1
ATOM 3022 C CA . ARG A 1 396 ? -13.253 -18.340 13.127 1.00 93.88 396 ARG A CA 1
ATOM 3023 C C . ARG A 1 396 ? -13.905 -18.186 14.499 1.00 93.88 396 ARG A C 1
ATOM 3025 O O . ARG A 1 396 ? -14.662 -19.049 14.932 1.00 93.88 396 ARG A O 1
ATOM 3032 N N . VAL A 1 397 ? -13.649 -17.048 15.135 1.00 93.31 397 VAL A N 1
ATOM 3033 C CA . VAL A 1 397 ? -14.282 -16.631 16.387 1.00 93.31 397 VAL A CA 1
ATOM 3034 C C . VAL A 1 397 ? -15.195 -15.440 16.119 1.00 93.31 397 VAL A C 1
ATOM 3036 O O . VAL A 1 397 ? -14.789 -14.470 15.480 1.00 93.31 397 VAL A O 1
ATOM 3039 N N . GLY A 1 398 ? -16.418 -15.506 16.644 1.00 90.94 398 GLY A N 1
ATOM 3040 C CA . GLY A 1 398 ? -17.462 -14.526 16.355 1.00 90.94 398 GLY A CA 1
ATOM 3041 C C . GLY A 1 398 ? -18.093 -14.736 14.977 1.00 90.94 398 GLY A C 1
ATOM 3042 O O . GLY A 1 398 ? -17.632 -15.535 14.160 1.00 90.94 398 GLY A O 1
ATOM 3043 N N . ARG A 1 399 ? -19.185 -14.019 14.720 1.00 93.00 399 ARG A N 1
ATOM 3044 C CA . ARG A 1 399 ? -19.955 -14.153 13.476 1.00 93.00 399 ARG A CA 1
ATOM 3045 C C . ARG A 1 399 ? -19.245 -13.509 12.283 1.00 93.00 399 ARG A C 1
ATOM 3047 O O . ARG A 1 399 ? -19.260 -14.049 11.183 1.00 93.00 399 ARG A O 1
ATOM 3054 N N . THR A 1 400 ? -18.678 -12.328 12.493 1.00 96.38 400 THR A N 1
ATOM 3055 C CA . THR A 1 400 ? -17.985 -11.502 11.493 1.00 96.38 400 THR A CA 1
ATOM 3056 C C . THR A 1 400 ? -17.135 -10.458 12.224 1.00 96.38 400 THR A C 1
ATOM 3058 O O . THR A 1 400 ? -17.069 -10.464 13.458 1.00 96.38 400 THR A O 1
ATOM 3061 N N . SER A 1 401 ? -16.519 -9.539 11.489 1.00 98.12 401 SER A N 1
ATOM 3062 C CA . SER A 1 401 ? -15.820 -8.384 12.035 1.00 98.12 401 SER A CA 1
ATOM 3063 C C . SER A 1 401 ? -16.300 -7.061 11.444 1.00 98.12 401 SER A C 1
ATOM 3065 O O . SER A 1 401 ? -16.880 -7.023 10.360 1.00 98.12 401 SER A O 1
ATOM 3067 N N . VAL A 1 402 ? -16.022 -5.956 12.142 1.00 98.38 402 VAL A N 1
ATOM 3068 C CA . VAL A 1 402 ? -16.261 -4.596 11.628 1.00 98.38 402 VAL A CA 1
ATOM 3069 C C . VAL A 1 402 ? -15.568 -4.404 10.279 1.00 98.38 402 VAL A C 1
ATOM 3071 O O . VAL A 1 402 ? -16.203 -3.947 9.332 1.00 98.38 402 VAL A O 1
ATOM 3074 N N . GLN A 1 403 ? -14.300 -4.814 10.163 1.00 98.38 403 GLN A N 1
ATOM 3075 C CA . GLN A 1 403 ? -13.558 -4.743 8.902 1.00 98.38 403 GLN A CA 1
ATOM 3076 C C . GLN A 1 403 ? -14.237 -5.531 7.777 1.00 98.38 403 GLN A C 1
ATOM 3078 O O . GLN A 1 403 ? -14.348 -5.008 6.676 1.00 98.38 403 GLN A O 1
ATOM 3083 N N . GLU A 1 404 ? -14.698 -6.757 8.037 1.00 97.81 404 GLU A N 1
ATOM 3084 C CA . GLU A 1 404 ? -15.349 -7.586 7.013 1.00 97.81 404 GLU A CA 1
ATOM 3085 C C . GLU A 1 404 ? -16.652 -6.969 6.527 1.00 97.81 404 GLU A C 1
ATOM 3087 O O . GLU A 1 404 ? -16.846 -6.855 5.325 1.00 97.81 404 GLU A O 1
ATOM 3092 N N . VAL A 1 405 ? -17.508 -6.487 7.434 1.00 98.25 405 VAL A N 1
ATOM 3093 C CA . VAL A 1 405 ? -18.775 -5.858 7.029 1.00 98.25 405 VAL A CA 1
ATOM 3094 C C . VAL A 1 405 ? -18.532 -4.618 6.163 1.00 98.25 405 VAL A C 1
ATOM 3096 O O . VAL A 1 405 ? -19.223 -4.426 5.162 1.00 98.25 405 VAL A O 1
ATOM 3099 N N . LEU A 1 406 ? -17.541 -3.795 6.520 1.00 98.38 406 LEU A N 1
ATOM 3100 C CA . LEU A 1 406 ? -17.153 -2.626 5.728 1.00 98.38 406 LEU A CA 1
ATOM 3101 C C . LEU A 1 406 ? -16.565 -3.037 4.368 1.00 98.38 406 LEU A C 1
ATOM 3103 O O . LEU A 1 406 ? -16.993 -2.527 3.335 1.00 98.38 406 LEU A O 1
ATOM 3107 N N . ALA A 1 407 ? -15.622 -3.980 4.359 1.00 98.06 407 ALA A N 1
ATOM 3108 C CA . ALA A 1 407 ? -14.968 -4.472 3.150 1.00 98.06 407 ALA A CA 1
ATOM 3109 C C . ALA A 1 407 ? -15.961 -5.126 2.178 1.00 98.06 407 ALA A C 1
ATOM 3111 O O . ALA A 1 407 ? -15.900 -4.879 0.978 1.00 98.06 407 ALA A O 1
ATOM 3112 N N . ASP A 1 408 ? -16.904 -5.921 2.682 1.00 97.69 408 ASP A N 1
ATOM 3113 C CA . ASP A 1 408 ? -17.909 -6.608 1.870 1.00 97.69 408 ASP A CA 1
ATOM 3114 C C . ASP A 1 408 ? -18.879 -5.632 1.200 1.00 97.69 408 ASP A C 1
ATOM 3116 O O . ASP A 1 408 ? -19.299 -5.872 0.068 1.00 97.69 408 ASP A O 1
ATOM 3120 N N . ALA A 1 409 ? -19.217 -4.523 1.862 1.00 98.06 409 ALA A N 1
ATOM 3121 C CA . ALA A 1 409 ? -20.018 -3.464 1.254 1.00 98.06 409 ALA A CA 1
ATOM 3122 C C . ALA A 1 409 ? -19.256 -2.759 0.123 1.00 98.06 409 ALA A C 1
ATOM 3124 O O . ALA A 1 409 ? -19.814 -2.529 -0.949 1.00 98.06 409 ALA A O 1
ATOM 3125 N N . ILE A 1 410 ? -17.970 -2.467 0.335 1.00 98.06 410 ILE A N 1
ATOM 3126 C CA . ILE A 1 410 ? -17.128 -1.781 -0.655 1.00 98.06 410 ILE A CA 1
ATOM 3127 C C . ILE A 1 410 ? -16.846 -2.683 -1.857 1.00 98.06 410 ILE A C 1
ATOM 3129 O O . ILE A 1 410 ? -16.957 -2.232 -2.994 1.00 98.06 410 ILE A O 1
ATOM 3133 N N . ARG A 1 411 ? -16.565 -3.971 -1.630 1.00 97.12 411 ARG A N 1
ATOM 3134 C CA . ARG A 1 411 ? -16.248 -4.948 -2.685 1.00 97.12 411 ARG A CA 1
ATOM 3135 C C . ARG A 1 411 ? -17.372 -5.128 -3.712 1.00 97.12 411 ARG A C 1
ATOM 3137 O O . ARG A 1 411 ? -17.108 -5.517 -4.843 1.00 97.12 411 ARG A O 1
ATOM 3144 N N . LYS A 1 412 ? -18.625 -4.830 -3.350 1.00 96.81 412 LYS A N 1
ATOM 3145 C CA . LYS A 1 412 ? -19.764 -4.842 -4.290 1.00 96.81 412 LYS A CA 1
ATOM 3146 C C . LYS A 1 412 ? -19.690 -3.734 -5.342 1.00 96.81 412 LYS A C 1
ATOM 3148 O O . LYS A 1 412 ? -20.385 -3.818 -6.348 1.00 96.81 412 LYS A O 1
ATOM 3153 N N . VAL A 1 413 ? -18.907 -2.689 -5.081 1.00 96.38 413 VAL A N 1
ATOM 3154 C CA . VAL A 1 413 ? -18.874 -1.452 -5.872 1.00 96.38 413 VAL A CA 1
ATOM 3155 C C . VAL A 1 413 ? -17.477 -1.164 -6.430 1.00 96.38 413 VAL A C 1
ATOM 3157 O O . VAL A 1 413 ? -17.358 -0.552 -7.489 1.00 96.38 413 VAL A O 1
ATOM 3160 N N . VAL A 1 414 ? -16.427 -1.610 -5.737 1.00 94.75 414 VAL A N 1
ATOM 3161 C CA . VAL A 1 414 ? -15.022 -1.398 -6.099 1.00 94.75 414 VAL A CA 1
ATOM 3162 C C . VAL A 1 414 ? -14.279 -2.734 -6.071 1.00 94.75 414 VAL A C 1
ATOM 3164 O O . VAL A 1 414 ? -14.198 -3.376 -5.023 1.00 94.75 414 VAL A O 1
ATOM 3167 N N . ASP A 1 415 ? -13.701 -3.130 -7.209 1.00 93.44 415 ASP A N 1
ATOM 3168 C CA . ASP A 1 415 ? -12.755 -4.250 -7.265 1.00 93.44 415 ASP A CA 1
ATOM 3169 C C . ASP A 1 415 ? -11.386 -3.803 -6.733 1.00 93.44 415 ASP A C 1
ATOM 3171 O O . ASP A 1 415 ? -10.837 -2.789 -7.175 1.00 93.44 415 ASP A O 1
ATOM 3175 N N . ALA A 1 416 ? -10.850 -4.541 -5.766 1.00 93.62 416 ALA A N 1
ATOM 3176 C CA . ALA A 1 416 ? -9.621 -4.218 -5.051 1.00 93.62 416 ALA A CA 1
ATOM 3177 C C . ALA A 1 416 ? -8.956 -5.490 -4.512 1.00 93.62 416 ALA A C 1
ATOM 3179 O O . ALA A 1 416 ? -9.610 -6.520 -4.331 1.00 93.62 416 ALA A O 1
ATOM 3180 N N . ALA A 1 417 ? -7.652 -5.416 -4.247 1.00 91.81 417 ALA A N 1
ATOM 3181 C CA . ALA A 1 417 ? -6.877 -6.563 -3.789 1.00 91.81 417 ALA A CA 1
ATOM 3182 C C . ALA A 1 417 ? -7.168 -6.926 -2.326 1.00 91.81 417 ALA A C 1
ATOM 3184 O O . ALA A 1 417 ? -7.328 -8.107 -2.014 1.00 91.81 417 ALA A O 1
ATOM 3185 N N . ASP A 1 418 ? -7.235 -5.928 -1.444 1.00 94.44 418 ASP A N 1
ATOM 3186 C CA . ASP A 1 418 ? -7.512 -6.123 -0.020 1.00 94.44 418 ASP A CA 1
ATOM 3187 C C . ASP A 1 418 ? -8.110 -4.859 0.621 1.00 94.44 418 ASP A C 1
ATOM 3189 O O . ASP A 1 418 ? -8.140 -3.783 0.018 1.00 94.44 418 ASP A O 1
ATOM 3193 N N . PHE A 1 419 ? -8.601 -4.998 1.852 1.00 96.56 419 PHE A N 1
ATOM 3194 C CA . PHE A 1 419 ? -9.198 -3.926 2.637 1.00 96.56 419 PHE A CA 1
ATOM 3195 C C . PHE A 1 419 ? -8.669 -3.939 4.065 1.00 96.56 419 PHE A C 1
ATOM 3197 O O . PHE A 1 419 ? -8.794 -4.935 4.784 1.00 96.56 419 PHE A O 1
ATOM 3204 N N . LYS A 1 420 ? -8.170 -2.793 4.523 1.00 96.62 420 LYS A N 1
ATOM 3205 C CA . LYS A 1 420 ? -7.554 -2.662 5.842 1.00 96.62 420 LYS A CA 1
ATOM 3206 C C . LYS A 1 420 ? -8.249 -1.601 6.680 1.00 96.62 420 LYS A C 1
ATOM 3208 O O . LYS A 1 420 ? -8.286 -0.426 6.324 1.00 96.62 420 LYS A O 1
ATOM 3213 N N . LEU A 1 421 ? -8.785 -2.019 7.826 1.00 97.00 421 LEU A N 1
ATOM 3214 C CA . LEU A 1 421 ? -9.437 -1.117 8.770 1.00 97.00 421 LEU A CA 1
ATOM 3215 C C . LEU A 1 421 ? -8.403 -0.405 9.650 1.00 97.00 421 LEU A C 1
ATOM 3217 O O . LEU A 1 421 ? -7.585 -1.038 10.317 1.00 97.00 421 LEU A O 1
ATOM 3221 N N . ILE A 1 422 ? -8.507 0.917 9.706 1.00 94.75 422 ILE A N 1
ATOM 3222 C CA . ILE A 1 422 ? -7.752 1.805 10.585 1.00 94.75 422 ILE A CA 1
ATOM 3223 C C . ILE A 1 422 ? -8.767 2.602 11.403 1.00 94.75 422 ILE A C 1
ATOM 3225 O O . ILE A 1 422 ? -9.647 3.251 10.853 1.00 94.75 422 ILE A O 1
ATOM 3229 N N . SER A 1 423 ? -8.682 2.576 12.726 1.00 92.38 423 SER A N 1
ATOM 3230 C CA . SER A 1 423 ? -9.685 3.206 13.594 1.00 92.38 423 SER A CA 1
ATOM 3231 C C . SER A 1 423 ? -9.042 3.891 14.789 1.00 92.38 423 SER A C 1
ATOM 3233 O O . SER A 1 423 ? -7.928 3.554 15.180 1.00 92.38 423 SER A O 1
ATOM 3235 N N . ALA A 1 424 ? -9.764 4.832 15.404 1.00 89.81 424 ALA A N 1
ATOM 3236 C CA . ALA A 1 424 ? -9.332 5.511 16.627 1.00 89.81 424 ALA A CA 1
ATOM 3237 C C . ALA A 1 424 ? -9.435 4.582 17.852 1.00 89.81 424 ALA A C 1
ATOM 3239 O O . ALA A 1 424 ? -10.307 4.738 18.719 1.00 89.81 424 ALA A O 1
ATOM 3240 N N . GLY A 1 425 ? -8.569 3.572 17.910 1.00 88.75 425 GLY A N 1
ATOM 3241 C CA . GLY A 1 425 ? -8.630 2.457 18.851 1.00 88.75 425 GLY A CA 1
ATOM 3242 C C . GLY A 1 425 ? -9.662 1.394 18.466 1.00 88.75 425 GLY A C 1
ATOM 3243 O O . GLY A 1 425 ? -10.260 1.438 17.393 1.00 88.75 425 GLY A O 1
ATOM 3244 N N . ARG A 1 426 ? -9.887 0.433 19.366 1.00 93.44 426 ARG A N 1
ATOM 3245 C CA . ARG A 1 426 ? -10.791 -0.712 19.171 1.00 93.44 426 ARG A CA 1
ATOM 3246 C C . ARG A 1 426 ? -11.555 -1.045 20.447 1.00 93.44 426 ARG A C 1
ATOM 3248 O O . ARG A 1 426 ? -11.096 -0.715 21.541 1.00 93.44 426 ARG A O 1
ATOM 3255 N N . GLU A 1 427 ? -12.674 -1.742 20.313 1.00 95.19 427 GLU A N 1
ATOM 3256 C CA . GLU A 1 427 ? -13.385 -2.371 21.429 1.00 95.19 427 GLU A CA 1
ATOM 3257 C C . GLU A 1 427 ? -13.271 -3.904 21.391 1.00 95.19 427 GLU A C 1
ATOM 3259 O O . GLU A 1 427 ? -12.875 -4.492 20.381 1.00 95.19 427 GLU A O 1
ATOM 3264 N N . ASP A 1 428 ? -13.558 -4.554 22.522 1.00 95.75 428 ASP A N 1
ATOM 3265 C CA . ASP A 1 428 ? -13.601 -6.016 22.601 1.00 95.75 428 ASP A CA 1
ATOM 3266 C C . ASP A 1 428 ? -14.827 -6.566 21.846 1.00 95.75 428 ASP A C 1
ATOM 3268 O O . ASP A 1 428 ? -15.795 -5.851 21.575 1.00 95.75 428 ASP A O 1
ATOM 3272 N N . MET A 1 429 ? -14.797 -7.855 21.496 1.00 95.75 429 MET A N 1
ATOM 3273 C CA . MET A 1 429 ? -15.867 -8.503 20.725 1.00 95.75 429 MET A CA 1
ATOM 3274 C C . MET A 1 429 ? -17.240 -8.363 21.400 1.00 95.75 429 MET A C 1
ATOM 3276 O O . MET A 1 429 ? -18.214 -8.023 20.734 1.00 95.75 429 MET A O 1
ATOM 3280 N N . ASP A 1 430 ? -17.282 -8.502 22.724 1.00 96.81 430 ASP A N 1
ATOM 3281 C CA . ASP A 1 430 ? -18.480 -8.413 23.561 1.00 96.81 430 ASP A CA 1
ATOM 3282 C C . ASP A 1 430 ? -18.936 -6.977 23.876 1.00 96.81 430 ASP A C 1
ATOM 3284 O O . ASP A 1 430 ? -19.930 -6.783 24.577 1.00 96.81 430 ASP A O 1
ATOM 3288 N N . VAL A 1 431 ? -18.247 -5.960 23.353 1.00 98.31 431 VAL A N 1
ATOM 3289 C CA . VAL A 1 431 ? -18.525 -4.537 23.596 1.00 98.31 431 VAL A CA 1
ATOM 3290 C C . VAL A 1 431 ? -19.191 -3.909 22.377 1.00 98.31 431 VAL A C 1
ATOM 3292 O O . VAL A 1 431 ? -18.725 -4.089 21.251 1.00 98.31 431 VAL A O 1
ATOM 32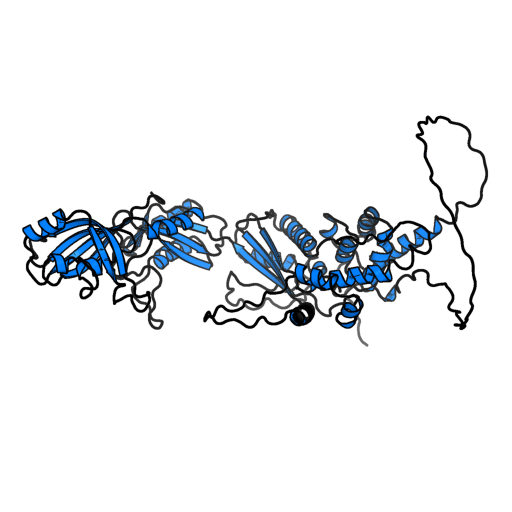95 N N . ARG A 1 432 ? -20.262 -3.136 22.589 1.00 98.50 432 ARG A N 1
ATOM 3296 C CA . ARG A 1 432 ? -20.922 -2.373 21.516 1.00 98.50 432 ARG A CA 1
ATOM 3297 C C . ARG A 1 432 ? -20.270 -1.005 21.331 1.00 98.50 432 ARG A C 1
ATOM 3299 O O . ARG A 1 432 ? -19.754 -0.427 22.285 1.00 98.50 432 ARG A O 1
ATOM 3306 N N . MET A 1 433 ? -20.363 -0.466 20.119 1.00 98.12 433 MET A N 1
ATOM 3307 C CA . MET A 1 433 ? -20.013 0.918 19.790 1.00 98.12 433 MET A CA 1
ATOM 3308 C C . MET A 1 433 ? -21.286 1.653 19.362 1.00 98.12 433 MET A C 1
ATOM 3310 O O . MET A 1 433 ? -21.842 1.382 18.301 1.00 98.12 433 MET A O 1
ATOM 3314 N N . LEU A 1 434 ? -21.766 2.556 20.211 1.00 97.44 434 LEU A N 1
ATOM 3315 C CA . LEU A 1 434 ? -23.043 3.261 20.096 1.00 97.44 434 LEU A CA 1
ATOM 3316 C C . LEU A 1 434 ? -22.848 4.784 19.918 1.00 97.44 434 LEU A C 1
ATOM 3318 O O . LEU A 1 434 ? -21.759 5.267 19.604 1.00 97.44 434 LEU A O 1
ATOM 3322 N N . GLY A 1 435 ? -23.924 5.554 20.100 1.00 95.25 435 GLY A N 1
ATOM 3323 C CA . GLY A 1 435 ? -23.904 7.017 20.047 1.00 95.25 435 GLY A CA 1
ATOM 3324 C C . GLY A 1 435 ? -23.558 7.553 18.659 1.00 95.25 435 GLY A C 1
ATOM 3325 O O . GLY A 1 435 ? -24.231 7.224 17.678 1.00 95.25 435 GLY A O 1
ATOM 3326 N N . LYS A 1 436 ? -22.517 8.392 18.578 1.00 93.00 436 LYS A N 1
ATOM 3327 C CA . LYS A 1 436 ? -21.998 8.905 17.299 1.00 93.00 436 LYS A CA 1
ATOM 3328 C C . LYS A 1 436 ? -21.239 7.842 16.497 1.00 93.00 436 LYS A C 1
ATOM 3330 O O . LYS A 1 436 ? -21.154 7.959 15.279 1.00 93.00 436 LYS A O 1
ATOM 3335 N N . GLY A 1 437 ? -20.735 6.801 17.158 1.00 95.38 437 GLY A N 1
ATOM 3336 C CA . GLY A 1 437 ? -19.879 5.786 16.552 1.00 95.38 437 GLY A CA 1
ATOM 3337 C C . GLY A 1 437 ? -18.392 6.125 16.608 1.00 95.38 437 GLY A C 1
ATOM 3338 O O . GLY A 1 437 ? -17.992 7.249 16.925 1.00 95.38 437 GLY A O 1
ATOM 3339 N N . ARG A 1 438 ? -17.564 5.119 16.318 1.00 94.94 438 ARG A N 1
ATOM 3340 C CA . ARG A 1 438 ? -16.105 5.246 16.314 1.00 94.94 438 ARG A CA 1
ATOM 3341 C C . ARG A 1 438 ? -15.621 5.735 14.948 1.00 94.94 438 ARG A C 1
ATOM 3343 O O . ARG A 1 438 ? -15.973 5.110 13.948 1.00 94.94 438 ARG A O 1
ATOM 3350 N N . PRO A 1 439 ? -14.773 6.778 14.893 1.00 95.00 439 PRO A N 1
ATOM 3351 C CA . PRO A 1 439 ? -14.084 7.167 13.669 1.00 95.00 439 PRO A CA 1
ATOM 3352 C C . PRO A 1 439 ? -13.228 6.034 13.094 1.00 95.00 439 PRO A C 1
ATOM 3354 O O . PRO A 1 439 ? -12.474 5.377 13.822 1.00 95.00 439 PRO A O 1
ATOM 3357 N N . PHE A 1 440 ? -13.331 5.831 11.786 1.00 95.38 440 PHE A N 1
ATOM 3358 C CA . PHE A 1 440 ? -12.536 4.861 11.046 1.00 95.38 440 PHE A CA 1
ATOM 3359 C C . PHE A 1 440 ? -12.154 5.379 9.662 1.00 95.38 440 PHE A C 1
ATOM 3361 O O . PHE A 1 440 ? -12.806 6.261 9.108 1.00 95.38 440 PHE A O 1
ATOM 3368 N N . VAL A 1 441 ? -11.100 4.790 9.116 1.00 96.69 441 VAL A N 1
ATOM 3369 C CA . VAL A 1 441 ? -10.719 4.807 7.711 1.00 96.69 441 VAL A CA 1
ATOM 3370 C C . VAL A 1 441 ? -10.553 3.358 7.275 1.00 96.69 441 VAL A C 1
ATOM 3372 O O . VAL A 1 441 ? -9.967 2.554 7.997 1.00 96.69 441 VAL A O 1
ATOM 3375 N N . ILE A 1 442 ? -11.072 3.011 6.109 1.00 97.56 442 ILE A N 1
ATOM 3376 C CA . ILE A 1 442 ? -10.778 1.751 5.443 1.00 97.56 442 ILE A CA 1
ATOM 3377 C C . ILE A 1 442 ? -9.931 2.047 4.210 1.00 97.56 442 ILE A C 1
ATOM 3379 O O . ILE A 1 442 ? -10.326 2.804 3.324 1.00 97.56 442 ILE A O 1
ATOM 3383 N N . GLU A 1 443 ? -8.720 1.507 4.229 1.00 97.44 443 GLU A N 1
ATOM 3384 C CA . GLU A 1 443 ? -7.769 1.549 3.126 1.00 97.44 443 GLU A CA 1
ATOM 3385 C C . GLU A 1 443 ? -8.137 0.443 2.136 1.00 97.44 443 GLU A C 1
ATOM 3387 O O . GLU A 1 443 ? -8.309 -0.714 2.524 1.00 97.44 443 GLU A O 1
ATOM 3392 N N . ILE A 1 444 ? -8.305 0.826 0.877 1.00 97.19 444 ILE A N 1
ATOM 3393 C CA . ILE A 1 444 ? -8.658 -0.037 -0.246 1.00 97.19 444 ILE A CA 1
ATOM 3394 C C . ILE A 1 444 ? -7.376 -0.234 -1.044 1.00 97.19 444 ILE A C 1
ATOM 3396 O O . ILE A 1 444 ? -6.898 0.696 -1.697 1.00 97.19 444 ILE A O 1
ATOM 3400 N N . GLU A 1 445 ? -6.790 -1.424 -0.949 1.00 95.00 445 GLU A N 1
ATOM 3401 C CA . GLU A 1 445 ? -5.484 -1.717 -1.529 1.00 95.00 445 GLU A CA 1
ATOM 3402 C C . GLU A 1 445 ? -5.603 -2.103 -3.007 1.00 95.00 445 GLU A C 1
ATOM 3404 O O . GLU A 1 445 ? -6.389 -2.977 -3.380 1.00 95.00 445 GLU A O 1
ATOM 3409 N N . ASP A 1 446 ? -4.776 -1.472 -3.846 1.00 93.44 446 ASP A N 1
ATOM 3410 C CA . ASP A 1 446 ? -4.676 -1.729 -5.287 1.00 93.44 446 ASP A CA 1
ATOM 3411 C C . ASP A 1 446 ? -6.038 -1.791 -6.023 1.00 93.44 446 ASP A C 1
ATOM 3413 O O . ASP A 1 446 ? -6.338 -2.790 -6.695 1.00 93.44 446 ASP A O 1
ATOM 3417 N N . PRO A 1 447 ? -6.881 -0.745 -5.908 1.00 94.56 447 PRO A N 1
ATOM 3418 C CA . PRO A 1 447 ? -8.179 -0.723 -6.567 1.00 94.56 447 PRO A CA 1
ATOM 3419 C C . PRO A 1 447 ? -8.033 -0.786 -8.092 1.00 94.56 447 PRO A C 1
ATOM 3421 O O . PRO A 1 447 ? -7.017 -0.400 -8.673 1.00 94.56 447 PRO A O 1
ATOM 3424 N N . ARG A 1 448 ? -9.062 -1.285 -8.778 1.00 92.19 448 ARG A N 1
ATOM 3425 C CA . ARG A 1 448 ? -9.155 -1.201 -10.248 1.00 92.19 448 ARG A CA 1
ATOM 3426 C C . ARG A 1 448 ? -9.612 0.158 -10.749 1.00 92.19 448 ARG A C 1
ATOM 3428 O O . ARG A 1 448 ? -9.526 0.399 -11.947 1.00 92.19 448 ARG A O 1
ATOM 3435 N N . VAL A 1 449 ? -10.060 1.012 -9.837 1.00 93.06 449 VAL A N 1
ATOM 3436 C CA . VAL A 1 449 ? -10.453 2.389 -10.112 1.00 93.06 449 VAL A CA 1
ATOM 3437 C C . VAL A 1 449 ? -9.441 3.369 -9.524 1.00 93.06 449 VAL A C 1
ATOM 3439 O O . VAL A 1 449 ? -8.917 3.139 -8.437 1.00 93.06 449 VAL A O 1
ATOM 3442 N N . HIS A 1 450 ? -9.204 4.475 -10.216 1.00 92.50 450 HIS A N 1
ATOM 3443 C CA . HIS A 1 450 ? -8.317 5.563 -9.813 1.00 92.50 450 HIS A CA 1
ATOM 3444 C C . HIS A 1 450 ? -8.975 6.493 -8.787 1.00 92.50 450 HIS A C 1
ATOM 3446 O O . HIS A 1 450 ? -8.280 7.193 -8.054 1.00 92.50 450 HIS A O 1
ATOM 3452 N N . ALA A 1 451 ? -10.310 6.514 -8.731 1.00 94.12 451 ALA A N 1
ATOM 3453 C CA . ALA A 1 451 ? -11.086 7.316 -7.795 1.00 94.12 451 ALA A CA 1
ATOM 3454 C C . ALA A 1 451 ? -12.447 6.670 -7.500 1.00 94.12 451 ALA A C 1
ATOM 3456 O O . ALA A 1 451 ? -13.057 6.049 -8.370 1.00 94.12 451 ALA A O 1
ATOM 3457 N N . ILE A 1 452 ? -12.943 6.863 -6.275 1.00 95.50 452 ILE A N 1
ATOM 3458 C CA . ILE A 1 452 ? -14.298 6.462 -5.876 1.00 95.50 452 ILE A CA 1
ATOM 3459 C C . ILE A 1 452 ? -15.226 7.645 -6.114 1.00 95.50 452 ILE A C 1
ATOM 3461 O O . ILE A 1 452 ? -15.007 8.733 -5.583 1.00 95.50 452 ILE A O 1
ATOM 3465 N N . GLN A 1 453 ? -16.268 7.423 -6.901 1.00 95.31 453 GLN A N 1
ATOM 3466 C CA . GLN A 1 453 ? -17.246 8.444 -7.244 1.00 95.31 453 GLN A CA 1
ATOM 3467 C C . GLN A 1 453 ? -18.306 8.589 -6.148 1.00 95.31 453 GLN A C 1
ATOM 3469 O O . GLN A 1 453 ? -18.625 7.633 -5.441 1.00 95.31 453 GLN A O 1
ATOM 3474 N N . GLU A 1 454 ? -18.928 9.764 -6.055 1.00 96.25 454 GLU A N 1
ATOM 3475 C CA . GLU A 1 454 ? -19.929 10.055 -5.017 1.00 96.25 454 GLU A CA 1
ATOM 3476 C C . GLU A 1 454 ? -21.086 9.039 -5.010 1.00 96.25 454 GLU A C 1
ATOM 3478 O O . GLU A 1 454 ? -21.467 8.520 -3.964 1.00 96.25 454 GLU A O 1
ATOM 3483 N N . HIS A 1 455 ? -21.595 8.655 -6.185 1.00 96.44 455 HIS A N 1
ATOM 3484 C CA . HIS A 1 455 ? -22.663 7.653 -6.287 1.00 96.44 455 HIS A CA 1
ATOM 3485 C C . HIS A 1 455 ? -22.249 6.273 -5.738 1.00 96.44 455 HIS A C 1
ATOM 3487 O O . HIS A 1 455 ? -23.085 5.555 -5.188 1.00 96.44 455 HIS A O 1
ATOM 3493 N N . GLN A 1 456 ? -20.965 5.907 -5.843 1.00 97.25 456 GLN A N 1
ATOM 3494 C CA . GLN A 1 456 ? -20.426 4.674 -5.266 1.00 97.25 456 GLN A CA 1
ATOM 3495 C C . GLN A 1 456 ? -20.382 4.771 -3.740 1.00 97.25 456 GLN A C 1
ATOM 3497 O O . GLN A 1 456 ? -20.786 3.828 -3.062 1.00 97.25 456 GLN A O 1
ATOM 3502 N N . VAL A 1 457 ? -19.966 5.919 -3.191 1.00 97.81 457 VAL A N 1
ATOM 3503 C CA . VAL A 1 457 ? -19.996 6.174 -1.740 1.00 97.81 457 VAL A CA 1
ATOM 3504 C C . VAL A 1 457 ? -21.420 6.049 -1.200 1.00 97.81 457 VAL A C 1
ATOM 3506 O O . VAL A 1 457 ? -21.630 5.364 -0.198 1.00 97.81 457 VAL A O 1
ATOM 3509 N N . GLN A 1 458 ? -22.409 6.626 -1.888 1.00 97.44 458 GLN A N 1
ATOM 3510 C CA . GLN A 1 458 ? -23.817 6.528 -1.492 1.00 97.44 458 GLN A CA 1
ATOM 3511 C C . GLN A 1 458 ? -24.346 5.088 -1.546 1.00 97.44 458 GLN A C 1
ATOM 3513 O O . GLN A 1 458 ? -25.042 4.660 -0.626 1.00 97.44 458 GLN A O 1
ATOM 3518 N N . ALA A 1 459 ? -23.977 4.304 -2.564 1.00 97.75 459 ALA A N 1
ATOM 3519 C CA . ALA A 1 459 ? -24.347 2.889 -2.649 1.00 97.75 459 ALA A CA 1
ATOM 3520 C C . ALA A 1 459 ? -23.746 2.058 -1.499 1.00 97.75 459 ALA A C 1
ATOM 3522 O O . ALA A 1 459 ? -24.441 1.241 -0.888 1.00 97.75 459 ALA A O 1
ATOM 3523 N N . ILE A 1 460 ? -22.475 2.303 -1.160 1.00 97.94 460 ILE A N 1
ATOM 3524 C CA . ILE A 1 460 ? -21.794 1.655 -0.030 1.00 97.94 460 ILE A CA 1
ATOM 3525 C C . ILE A 1 460 ? -22.476 2.041 1.288 1.00 97.94 460 ILE A C 1
ATOM 3527 O O . ILE A 1 460 ? -22.763 1.176 2.117 1.00 97.94 460 ILE A O 1
ATOM 3531 N N . LEU A 1 461 ? -22.778 3.327 1.481 1.00 97.12 461 LEU A N 1
ATOM 3532 C CA . LEU A 1 461 ? -23.451 3.822 2.681 1.00 97.12 461 LEU A CA 1
ATOM 3533 C C . LEU A 1 461 ? -24.865 3.241 2.827 1.00 97.12 461 LEU A C 1
ATOM 3535 O O . LEU A 1 461 ? -25.249 2.853 3.931 1.00 97.12 461 LEU A O 1
ATOM 3539 N N . ALA A 1 462 ? -25.615 3.122 1.729 1.00 97.19 462 ALA A N 1
ATOM 3540 C CA . ALA A 1 462 ? -26.931 2.491 1.715 1.00 97.19 462 ALA A CA 1
ATOM 3541 C C . ALA A 1 462 ? -26.851 1.016 2.143 1.00 97.19 462 ALA A C 1
ATOM 3543 O O . ALA A 1 462 ? -27.616 0.590 3.010 1.00 97.19 462 ALA A O 1
ATOM 3544 N N . ASP A 1 463 ? -25.883 0.250 1.627 1.00 97.31 463 ASP A N 1
ATOM 3545 C CA . ASP A 1 463 ? -25.653 -1.137 2.053 1.00 97.31 463 ASP A CA 1
ATOM 3546 C C . ASP A 1 463 ? -25.266 -1.216 3.543 1.00 97.31 463 ASP A C 1
ATOM 3548 O O . ASP A 1 463 ? -25.733 -2.100 4.268 1.00 97.31 463 ASP A O 1
ATOM 3552 N N . LEU A 1 464 ? -24.457 -0.275 4.032 1.00 96.94 464 LEU A N 1
ATOM 3553 C CA . LEU A 1 464 ? -24.024 -0.184 5.432 1.00 96.94 464 LEU A CA 1
ATOM 3554 C C . LEU A 1 464 ? -25.065 0.442 6.374 1.00 96.94 464 LEU A C 1
ATOM 3556 O O . LEU A 1 464 ? -24.790 0.584 7.563 1.00 96.94 464 LEU A O 1
ATOM 3560 N N . SER A 1 465 ? -26.252 0.803 5.888 1.00 95.00 465 SER A N 1
ATOM 3561 C CA . SER A 1 465 ? -27.349 1.290 6.735 1.00 95.00 465 SER A CA 1
ATOM 3562 C C . SER A 1 465 ? -28.172 0.156 7.369 1.00 95.00 465 SER A C 1
ATOM 3564 O O . SER A 1 465 ? -28.875 0.376 8.363 1.00 95.00 465 SER A O 1
ATOM 3566 N N . ASP A 1 466 ? -28.051 -1.069 6.839 1.00 94.25 466 ASP A N 1
ATOM 3567 C CA . ASP A 1 466 ? -28.787 -2.246 7.304 1.00 94.25 466 ASP A CA 1
ATOM 3568 C C . ASP A 1 466 ? -28.320 -2.711 8.692 1.00 94.25 466 ASP A C 1
ATOM 3570 O O . ASP A 1 466 ? -27.312 -3.405 8.855 1.00 94.25 466 ASP A O 1
ATOM 3574 N N . GLN A 1 467 ? -29.127 -2.392 9.704 1.00 92.69 467 GLN A N 1
ATOM 3575 C CA . GLN A 1 467 ? -28.881 -2.737 11.106 1.00 92.69 467 GLN A CA 1
ATOM 3576 C C . GLN A 1 467 ? -28.710 -4.248 11.344 1.00 92.69 467 GLN A C 1
ATOM 3578 O O . GLN A 1 467 ? -28.040 -4.638 12.301 1.00 92.69 467 GLN A O 1
ATOM 3583 N N . ARG A 1 468 ? -29.263 -5.117 10.481 1.00 94.06 468 ARG A N 1
ATOM 3584 C CA . ARG A 1 468 ? -29.183 -6.588 10.624 1.00 94.06 468 ARG A CA 1
ATOM 3585 C C . ARG A 1 468 ? -27.758 -7.129 10.466 1.00 94.06 468 ARG A C 1
ATOM 3587 O O . ARG A 1 468 ? -27.472 -8.262 10.872 1.00 94.06 468 ARG A O 1
ATOM 3594 N N . LYS A 1 469 ? -26.856 -6.331 9.886 1.00 94.56 469 LYS A N 1
ATOM 3595 C CA . LYS A 1 469 ? -25.424 -6.645 9.772 1.00 94.56 469 LYS A CA 1
ATOM 3596 C C . LYS A 1 469 ? -24.669 -6.461 11.087 1.00 94.56 469 LYS A C 1
ATOM 3598 O O . LYS A 1 469 ? -23.550 -6.947 11.210 1.00 94.56 469 LYS A O 1
ATOM 3603 N N . GLY A 1 470 ? -25.262 -5.771 12.063 1.00 96.19 470 GLY A N 1
ATOM 3604 C CA . GLY A 1 470 ? -24.645 -5.486 13.357 1.00 96.19 470 GLY A CA 1
ATOM 3605 C C . GLY A 1 470 ? -23.567 -4.394 13.323 1.00 96.19 470 GLY A C 1
ATOM 3606 O O . GLY A 1 470 ? -23.052 -4.023 14.378 1.00 96.19 470 GLY A O 1
ATOM 3607 N N . VAL A 1 471 ? -23.239 -3.867 12.138 1.00 98.00 471 VAL A N 1
ATOM 3608 C CA . VAL A 1 471 ? -22.299 -2.761 11.915 1.00 98.00 471 VAL A CA 1
ATOM 3609 C C . VAL A 1 471 ? -22.939 -1.767 10.958 1.00 98.00 471 VAL A C 1
ATOM 3611 O O . VAL A 1 471 ? -23.461 -2.170 9.921 1.00 98.00 471 VAL A O 1
ATOM 3614 N N . VAL A 1 472 ? -22.907 -0.485 11.318 1.00 97.56 472 VAL A N 1
ATOM 3615 C CA . VAL A 1 472 ? -23.556 0.591 10.555 1.00 97.56 472 VAL A CA 1
ATOM 3616 C C . VAL A 1 472 ? -22.580 1.727 10.347 1.00 97.56 472 VAL A C 1
ATOM 3618 O O . VAL A 1 472 ? -22.013 2.210 11.324 1.00 97.56 472 VAL A O 1
ATOM 3621 N N . ALA A 1 473 ? -22.409 2.184 9.111 1.00 96.81 473 ALA A N 1
ATOM 3622 C CA . ALA A 1 473 ? -21.561 3.336 8.815 1.00 96.81 473 ALA A CA 1
ATOM 3623 C C . ALA A 1 473 ? -22.368 4.640 8.758 1.00 96.81 473 ALA A C 1
ATOM 3625 O O . ALA A 1 473 ? -23.547 4.661 8.406 1.00 96.81 473 ALA A O 1
ATOM 3626 N N . ARG A 1 474 ? -21.716 5.743 9.119 1.00 94.44 474 ARG A N 1
ATOM 3627 C CA . ARG A 1 474 ? -22.236 7.112 9.079 1.00 94.44 474 ARG A CA 1
ATOM 3628 C C . ARG A 1 474 ? -21.155 8.054 8.572 1.00 94.44 474 ARG A C 1
ATOM 3630 O O . ARG A 1 474 ? -19.973 7.788 8.795 1.00 94.44 474 ARG A O 1
ATOM 3637 N N . ALA A 1 475 ? -21.576 9.157 7.950 1.00 92.81 475 ALA A N 1
ATOM 3638 C CA . ALA A 1 475 ? -20.684 10.199 7.435 1.00 92.81 475 ALA A CA 1
ATOM 3639 C C . ALA A 1 475 ? -19.532 9.625 6.583 1.00 92.81 475 ALA A C 1
ATOM 3641 O O . ALA A 1 475 ? -18.378 10.019 6.739 1.00 92.81 475 ALA A O 1
ATOM 3642 N N . LEU A 1 476 ? -19.844 8.629 5.742 1.00 95.62 476 LEU A N 1
ATOM 3643 C CA . LEU A 1 476 ? -18.862 7.981 4.880 1.00 95.62 476 LEU A CA 1
ATOM 3644 C C . LEU A 1 476 ? -18.452 8.944 3.761 1.00 95.62 476 LEU A C 1
ATOM 3646 O O . LEU A 1 476 ? -19.316 9.507 3.096 1.00 95.62 476 LEU A O 1
ATOM 3650 N N . ARG A 1 477 ? -17.149 9.116 3.553 1.00 95.25 477 ARG A N 1
ATOM 3651 C CA . ARG A 1 477 ? -16.580 9.997 2.528 1.00 95.25 477 ARG A CA 1
ATOM 3652 C C . ARG A 1 477 ? -15.232 9.485 2.044 1.00 95.25 477 ARG A C 1
ATOM 3654 O O . ARG A 1 477 ? -14.533 8.797 2.787 1.00 95.25 477 ARG A O 1
ATOM 3661 N N . VAL A 1 478 ? -14.838 9.874 0.836 1.00 96.12 478 VAL A N 1
ATOM 3662 C CA . VAL A 1 478 ? -13.445 9.729 0.392 1.00 96.12 478 VAL A CA 1
ATOM 3663 C C . VAL A 1 478 ? -12.560 10.633 1.250 1.00 96.12 478 VAL A C 1
ATOM 3665 O O . VAL A 1 478 ? -12.925 11.773 1.544 1.00 96.12 478 VAL A O 1
ATOM 3668 N N . CYS A 1 479 ? -11.414 10.122 1.688 1.00 94.12 479 CYS A N 1
ATOM 3669 C CA . CYS A 1 479 ? -10.429 10.890 2.440 1.00 94.12 479 CYS A CA 1
ATOM 3670 C C . CYS A 1 479 ? -9.015 10.694 1.886 1.00 94.12 479 CYS A C 1
ATOM 3672 O O . CYS A 1 479 ? -8.751 9.758 1.134 1.00 94.12 479 CYS A O 1
ATOM 3674 N N . GLY A 1 480 ? -8.106 11.602 2.241 1.00 90.94 480 GLY A N 1
ATOM 3675 C CA . GLY A 1 480 ? -6.689 11.459 1.947 1.00 90.94 480 GLY A CA 1
ATOM 3676 C C . GLY A 1 480 ? -5.913 10.822 3.101 1.00 90.94 480 GLY A C 1
ATOM 3677 O O . GLY A 1 480 ? -6.440 10.505 4.177 1.00 90.94 480 GLY A O 1
ATOM 3678 N N . ARG A 1 481 ? -4.614 10.631 2.869 1.00 88.69 481 ARG A N 1
ATOM 3679 C CA . ARG A 1 481 ? -3.696 9.977 3.811 1.00 88.69 481 ARG A CA 1
ATOM 3680 C C . ARG A 1 481 ? -3.517 10.769 5.111 1.00 88.69 481 ARG A C 1
ATOM 3682 O O . ARG A 1 481 ? -3.306 10.175 6.164 1.00 88.69 481 ARG A O 1
ATOM 3689 N N . GLU A 1 482 ? -3.691 12.085 5.068 1.00 89.50 482 GLU A N 1
ATOM 3690 C CA . GLU A 1 482 ? -3.653 12.979 6.228 1.00 89.50 482 GLU A CA 1
ATOM 3691 C C . GLU A 1 482 ? -4.691 12.608 7.296 1.00 89.50 482 GLU A C 1
ATOM 3693 O O . GLU A 1 482 ? -4.470 12.786 8.495 1.00 89.50 482 GLU A O 1
ATOM 3698 N N . VAL A 1 483 ? -5.833 12.048 6.886 1.00 89.69 483 VAL A N 1
ATOM 3699 C CA . VAL A 1 483 ? -6.871 11.601 7.820 1.00 89.69 483 VAL A CA 1
ATOM 3700 C C . VAL A 1 483 ? -6.442 10.327 8.551 1.00 89.69 483 VAL A C 1
ATOM 3702 O O . VAL A 1 483 ? -6.765 10.157 9.728 1.00 89.69 483 VAL A O 1
ATOM 3705 N N . VAL A 1 484 ? -5.667 9.459 7.894 1.00 87.06 484 VAL A N 1
ATOM 3706 C CA . VAL A 1 484 ? -5.087 8.250 8.501 1.00 87.06 484 VAL A CA 1
ATOM 3707 C C . VAL A 1 484 ? -4.085 8.615 9.597 1.00 87.06 484 VAL A C 1
ATOM 3709 O O . VAL A 1 484 ? -4.080 7.992 10.658 1.00 87.06 484 VAL A O 1
ATOM 3712 N N . GLU A 1 485 ? -3.254 9.631 9.368 1.00 85.88 485 GLU A N 1
ATOM 3713 C CA . GLU A 1 485 ? -2.277 10.122 10.350 1.00 85.88 485 GLU A CA 1
ATOM 3714 C C . GLU A 1 485 ? -2.979 10.700 11.582 1.00 85.88 485 GLU A C 1
ATOM 3716 O O . GLU A 1 485 ? -2.751 10.239 12.704 1.00 85.88 485 GLU A O 1
ATOM 3721 N N . LYS A 1 486 ? -3.956 11.587 11.361 1.00 84.88 486 LYS A N 1
ATOM 3722 C CA . LYS A 1 486 ? -4.800 12.143 12.428 1.00 84.88 486 LYS A CA 1
ATOM 3723 C C . LYS A 1 486 ? -5.566 11.064 13.206 1.00 84.88 486 LYS A C 1
ATOM 3725 O O . LYS A 1 486 ? -5.802 11.218 14.407 1.00 84.88 486 LYS A O 1
ATOM 3730 N N . MET A 1 487 ? -5.951 9.961 12.550 1.00 85.44 487 MET A N 1
ATOM 3731 C CA . MET A 1 487 ? -6.607 8.821 13.202 1.00 85.44 487 MET A CA 1
ATOM 3732 C C . MET A 1 487 ? -5.714 8.188 14.278 1.00 85.44 487 MET A C 1
ATOM 3734 O O . MET A 1 487 ? -6.185 7.890 15.377 1.00 85.44 487 MET A O 1
ATOM 3738 N N . LYS A 1 488 ? -4.421 8.025 13.970 1.00 81.00 488 LYS A N 1
ATOM 3739 C CA . LYS A 1 488 ? -3.425 7.428 14.871 1.00 81.00 488 LYS A CA 1
ATOM 3740 C C . LYS A 1 488 ? -3.098 8.347 16.046 1.00 81.00 488 LYS A C 1
ATOM 3742 O O . LYS A 1 488 ? -3.089 7.893 17.184 1.00 81.00 488 LYS A O 1
ATOM 3747 N N . GLU A 1 489 ? -2.925 9.645 15.800 1.00 77.62 489 GLU A N 1
ATOM 3748 C CA . GLU A 1 489 ? -2.676 10.638 16.861 1.00 77.62 489 GLU A CA 1
ATOM 3749 C C . GLU A 1 489 ? -3.832 10.723 17.874 1.00 77.62 489 GLU A C 1
ATOM 3751 O O . GLU A 1 489 ? -3.637 10.887 19.084 1.00 77.62 489 GLU A O 1
ATOM 3756 N N . GLY A 1 490 ? -5.071 10.591 17.389 1.00 72.38 490 GLY A N 1
ATOM 3757 C CA . GLY A 1 490 ? -6.259 10.616 18.237 1.00 72.38 490 GLY A CA 1
ATOM 3758 C C . GLY A 1 490 ? -6.431 9.375 19.121 1.00 72.38 490 GLY A C 1
ATOM 3759 O O . GLY A 1 490 ? -7.120 9.445 20.142 1.00 72.38 490 GLY A O 1
ATOM 3760 N N . GLU A 1 491 ? -5.812 8.242 18.781 1.00 74.69 491 GLU A N 1
ATOM 3761 C CA . GLU A 1 491 ? -5.973 6.996 19.536 1.00 74.69 491 GLU A CA 1
ATOM 3762 C C . GLU A 1 491 ? -5.487 7.129 20.989 1.00 74.69 491 GLU A C 1
ATOM 3764 O O . GLU A 1 491 ? -6.153 6.619 21.903 1.00 74.69 491 GLU A O 1
ATOM 3769 N N . GLU A 1 492 ? -4.379 7.850 21.188 1.00 71.88 492 GLU A N 1
ATOM 3770 C CA . GLU A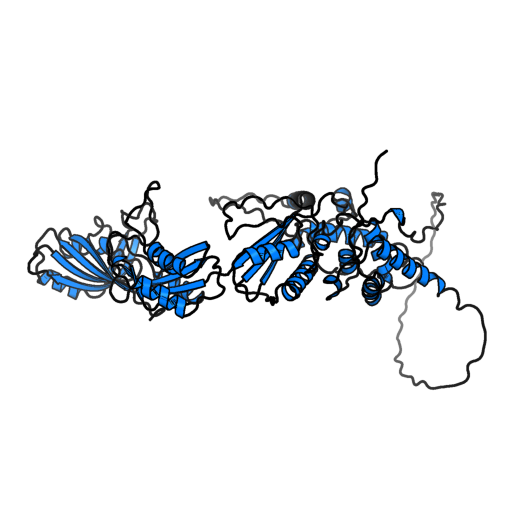 1 492 ? -3.640 7.954 22.453 1.00 71.88 492 GLU A CA 1
ATOM 3771 C C . GLU A 1 492 ? -4.061 9.135 23.335 1.00 71.88 492 GLU A C 1
ATOM 3773 O O . GLU A 1 492 ? -3.814 9.126 24.541 1.00 71.88 492 GLU A O 1
ATOM 3778 N N . THR A 1 493 ? -4.724 10.143 22.765 1.00 76.00 493 THR A N 1
ATOM 3779 C CA . THR A 1 493 ? -4.996 11.415 23.458 1.00 76.00 493 THR A CA 1
ATOM 3780 C C . THR A 1 493 ? -6.477 11.656 23.736 1.00 76.00 493 THR A C 1
ATOM 3782 O O . THR A 1 493 ? -6.828 12.390 24.664 1.00 76.00 493 THR A O 1
ATOM 3785 N N . LYS A 1 494 ? -7.381 11.047 22.959 1.00 83.50 494 LYS A N 1
ATOM 3786 C CA . LYS A 1 494 ? -8.807 11.386 23.012 1.00 83.50 494 LYS A CA 1
ATOM 3787 C C . LYS A 1 494 ? -9.558 10.656 24.120 1.00 83.50 494 LYS A C 1
ATOM 3789 O O . LYS A 1 494 ? -9.337 9.477 24.413 1.00 83.50 494 LYS A O 1
ATOM 3794 N N . ARG A 1 495 ? -10.502 11.385 24.717 1.00 93.19 495 ARG A N 1
ATOM 3795 C CA . ARG A 1 495 ? -11.393 10.880 25.763 1.00 93.19 495 ARG A CA 1
ATOM 3796 C C . ARG A 1 495 ? -12.463 9.983 25.162 1.00 93.19 495 ARG A C 1
ATOM 3798 O O . ARG A 1 495 ? -12.946 10.219 24.053 1.00 93.19 495 ARG A O 1
ATOM 3805 N N . LYS A 1 496 ? -12.848 8.967 25.922 1.00 95.00 496 LYS A N 1
ATOM 3806 C CA . LYS A 1 496 ? -13.865 7.991 25.529 1.00 95.00 496 LYS A CA 1
ATOM 3807 C C . LYS A 1 496 ? -14.917 7.909 26.623 1.00 95.00 496 LYS A C 1
ATOM 3809 O O . LYS A 1 496 ? -14.586 8.014 27.806 1.00 95.00 496 LYS A O 1
ATOM 3814 N N . VAL A 1 497 ? -16.171 7.756 26.216 1.00 97.31 497 VAL A N 1
ATOM 3815 C CA . VAL A 1 497 ? -17.306 7.627 27.130 1.00 97.31 497 VAL A CA 1
ATOM 3816 C C . VAL A 1 497 ? -17.857 6.218 27.030 1.00 97.31 497 VAL A C 1
ATOM 3818 O O . VAL A 1 497 ? -18.119 5.723 25.932 1.00 97.31 497 VAL A O 1
ATOM 3821 N N . TYR A 1 498 ? -18.043 5.601 28.186 1.00 98.38 498 TYR A N 1
ATOM 3822 C CA . TYR A 1 498 ? -18.502 4.235 28.332 1.00 98.38 498 TYR A CA 1
ATOM 3823 C C . TYR A 1 498 ? -19.738 4.179 29.215 1.00 98.38 498 TYR A C 1
ATOM 3825 O O . TYR A 1 498 ? -19.889 4.991 30.130 1.00 98.38 498 TYR A O 1
ATOM 3833 N N . VAL A 1 499 ? -20.585 3.188 28.967 1.00 98.44 499 VAL A N 1
ATOM 3834 C CA . VAL A 1 499 ? -21.702 2.813 29.831 1.00 98.44 499 VAL A CA 1
ATOM 3835 C C . VAL A 1 499 ? -21.594 1.322 30.108 1.00 98.44 499 VAL A C 1
ATOM 3837 O O . VAL A 1 499 ? -21.540 0.517 29.181 1.00 98.44 499 VAL A O 1
ATOM 3840 N N . ALA A 1 500 ? -21.533 0.958 31.382 1.00 98.50 500 ALA A N 1
ATOM 3841 C CA . ALA A 1 500 ? -21.428 -0.418 31.832 1.00 98.50 500 ALA A CA 1
ATOM 3842 C C . ALA A 1 500 ? -22.647 -0.810 32.665 1.00 98.50 500 ALA A C 1
ATOM 3844 O O . ALA A 1 500 ? -23.067 -0.055 33.540 1.00 98.50 500 ALA A O 1
ATOM 3845 N N . LEU A 1 501 ? -23.170 -2.011 32.427 1.00 98.19 501 LEU A N 1
ATOM 3846 C CA . LEU A 1 501 ? -24.011 -2.708 33.393 1.00 98.19 501 LEU A CA 1
ATOM 3847 C C . LEU A 1 501 ? -23.090 -3.428 34.371 1.00 98.19 501 LEU A C 1
ATOM 3849 O O . LEU A 1 501 ? -22.266 -4.250 33.958 1.00 98.19 501 LEU A O 1
ATOM 3853 N N . VAL A 1 502 ? -23.235 -3.118 35.651 1.00 98.25 502 VAL A N 1
ATOM 3854 C CA . VAL A 1 502 ? -22.400 -3.656 36.720 1.00 98.25 502 VAL A CA 1
ATOM 3855 C C . VAL A 1 502 ? -23.260 -4.476 37.663 1.00 98.25 502 VAL A C 1
ATOM 3857 O O . VAL A 1 502 ? -24.345 -4.046 38.050 1.00 98.25 502 VAL A O 1
ATOM 3860 N N . TRP A 1 503 ? -22.760 -5.656 38.012 1.00 98.12 503 TRP A N 1
ATOM 3861 C CA . TRP A 1 503 ? -23.274 -6.472 39.104 1.00 98.12 503 TRP A CA 1
ATOM 3862 C C . TRP A 1 503 ? -22.383 -6.291 40.332 1.00 98.12 503 TRP A C 1
ATOM 3864 O O . TRP A 1 503 ? -21.162 -6.245 40.182 1.00 98.12 503 TRP A O 1
ATOM 3874 N N . ALA A 1 504 ? -22.975 -6.220 41.519 1.00 97.31 504 ALA A N 1
ATOM 3875 C CA . ALA A 1 504 ? -22.283 -6.224 42.802 1.00 97.31 504 ALA A CA 1
ATOM 3876 C C . ALA A 1 504 ? -22.750 -7.399 43.671 1.00 97.31 504 ALA A C 1
ATOM 3878 O O . ALA A 1 504 ? -23.930 -7.765 43.655 1.00 97.31 504 ALA A O 1
ATOM 3879 N N . ALA A 1 505 ? -21.829 -7.970 44.448 1.00 96.88 505 ALA A N 1
ATOM 3880 C CA . ALA A 1 505 ? -22.120 -9.073 45.363 1.00 96.88 505 ALA A CA 1
ATOM 3881 C C . ALA A 1 505 ? -23.133 -8.681 46.445 1.00 96.88 505 ALA A C 1
ATOM 3883 O O . ALA A 1 505 ? -23.987 -9.485 46.817 1.00 96.88 505 ALA A O 1
ATOM 3884 N N . GLU A 1 506 ? -23.089 -7.427 46.886 1.00 94.12 506 GLU A N 1
ATOM 3885 C CA . GLU A 1 506 ? -24.014 -6.875 47.867 1.00 94.12 506 GLU A CA 1
ATOM 3886 C C . GLU A 1 506 ? -24.975 -5.865 47.234 1.00 94.12 506 GLU A C 1
ATOM 3888 O O . GLU A 1 506 ? -24.750 -5.338 46.139 1.00 94.12 506 GLU A O 1
ATOM 3893 N N . ARG A 1 507 ? -26.084 -5.604 47.933 1.00 91.06 507 ARG A N 1
ATOM 3894 C CA . ARG A 1 507 ? -27.042 -4.572 47.536 1.00 91.06 507 ARG A CA 1
ATOM 3895 C C . ARG A 1 507 ? -26.357 -3.211 47.588 1.00 91.06 507 ARG A C 1
ATOM 3897 O O . ARG A 1 507 ? -25.814 -2.825 48.618 1.00 91.06 507 ARG A O 1
ATOM 3904 N N . VAL A 1 508 ? -26.456 -2.457 46.497 1.00 86.94 508 VAL A N 1
ATOM 3905 C CA . VAL A 1 508 ? -25.838 -1.132 46.425 1.00 86.94 508 VAL A CA 1
ATOM 3906 C C . VAL A 1 508 ? -26.825 -0.069 46.893 1.00 86.94 508 VAL A C 1
ATOM 3908 O O . VAL A 1 508 ? -27.849 0.176 46.252 1.00 86.94 508 VAL A O 1
ATOM 3911 N N . GLU A 1 509 ? -26.514 0.557 48.024 1.00 85.00 509 GLU A N 1
ATOM 3912 C CA . GLU A 1 509 ? -27.314 1.640 48.592 1.00 85.00 509 GLU A CA 1
ATOM 3913 C C . GLU A 1 509 ? -27.058 2.975 47.872 1.00 85.00 509 GLU A C 1
ATOM 3915 O O . GLU A 1 509 ? -25.935 3.289 47.466 1.00 85.00 509 GLU A O 1
ATOM 3920 N N . ASP A 1 510 ? -28.100 3.803 47.746 1.00 86.44 510 ASP A N 1
ATOM 3921 C CA . ASP A 1 510 ? -28.057 5.033 46.935 1.00 86.44 510 ASP A CA 1
ATOM 3922 C C . ASP A 1 510 ? -27.001 6.040 47.431 1.00 86.44 510 ASP A C 1
ATOM 3924 O O . ASP A 1 510 ? -26.387 6.758 46.637 1.00 86.44 510 ASP A O 1
ATOM 3928 N N . HIS A 1 511 ? -26.722 6.056 48.738 1.00 86.94 511 HIS A N 1
ATOM 3929 C CA . HIS A 1 511 ? -25.694 6.921 49.316 1.00 86.94 511 HIS A CA 1
ATOM 3930 C C . HIS A 1 511 ? -24.280 6.578 48.809 1.00 86.94 511 HIS A C 1
ATOM 3932 O O . HIS A 1 511 ? -23.486 7.490 48.577 1.00 86.94 511 HIS A O 1
ATOM 3938 N N . VAL A 1 512 ? -23.975 5.297 48.566 1.00 85.69 512 VAL A N 1
ATOM 3939 C CA . VAL A 1 512 ? -22.674 4.851 48.035 1.00 85.69 512 VAL A CA 1
ATOM 3940 C C . VAL A 1 512 ? -22.521 5.300 46.581 1.00 85.69 512 VAL A C 1
ATOM 3942 O O . VAL A 1 512 ? -21.490 5.849 46.190 1.00 85.69 512 VAL A O 1
ATOM 3945 N N . LEU A 1 513 ? -23.586 5.168 45.784 1.00 87.56 513 LEU A N 1
ATOM 3946 C CA . LEU A 1 513 ? -23.606 5.651 44.399 1.00 87.56 513 LEU A CA 1
ATOM 3947 C C . LEU A 1 513 ? -23.404 7.171 44.324 1.00 87.56 513 LEU A C 1
ATOM 3949 O O . LEU A 1 513 ? -22.694 7.669 43.443 1.00 87.56 513 LEU A O 1
ATOM 3953 N N . HIS A 1 514 ? -23.991 7.916 45.265 1.00 86.94 514 HIS A N 1
ATOM 3954 C CA . HIS A 1 514 ? -23.783 9.357 45.389 1.00 86.94 514 HIS A CA 1
ATOM 3955 C C . HIS A 1 514 ? -22.345 9.713 45.780 1.00 86.94 514 HIS A C 1
ATOM 3957 O O . HIS A 1 514 ? -21.790 10.644 45.196 1.00 86.94 514 HIS A O 1
ATOM 3963 N N . GLN A 1 515 ? -21.708 8.966 46.687 1.00 86.06 515 GLN A N 1
ATOM 3964 C CA . GLN A 1 515 ? -20.294 9.166 47.034 1.00 86.06 515 GLN A CA 1
ATOM 3965 C C . GLN A 1 515 ? -19.374 8.932 45.830 1.00 86.06 515 GLN A C 1
ATOM 3967 O O . GLN A 1 515 ? -18.496 9.750 45.547 1.00 86.06 515 GLN A O 1
ATOM 3972 N N . MET A 1 516 ? -19.614 7.864 45.064 1.00 86.75 516 MET A N 1
ATOM 3973 C CA . MET A 1 516 ? -18.866 7.584 43.835 1.00 86.75 516 MET A CA 1
ATOM 3974 C C . MET A 1 516 ? -19.002 8.714 42.807 1.00 86.75 516 MET A C 1
ATOM 3976 O O . MET A 1 516 ? -18.016 9.099 42.182 1.00 86.75 516 MET A O 1
ATOM 3980 N N . LYS A 1 517 ? -20.208 9.277 42.659 1.00 84.75 517 LYS A N 1
ATOM 3981 C CA . LYS A 1 517 ? -20.462 10.441 41.799 1.00 84.75 517 LYS A CA 1
ATOM 3982 C C . LYS A 1 517 ? -19.762 11.705 42.316 1.00 84.75 517 LYS A C 1
ATOM 3984 O O . LYS A 1 517 ? -19.211 12.465 41.523 1.00 84.75 517 LYS A O 1
ATOM 3989 N N . ALA A 1 518 ? -19.773 11.930 43.630 1.00 85.31 518 ALA A N 1
ATOM 3990 C CA . ALA A 1 518 ? -19.172 13.101 44.272 1.00 85.31 518 ALA A CA 1
ATOM 3991 C C . ALA A 1 518 ? -17.635 13.112 44.206 1.00 85.31 518 ALA A C 1
ATOM 3993 O O . ALA A 1 518 ? -17.035 14.178 44.316 1.00 85.31 518 ALA A O 1
ATOM 3994 N N . LYS A 1 519 ? -16.997 11.956 43.966 1.00 85.19 519 LYS A N 1
ATOM 3995 C CA . LYS A 1 519 ? -15.538 11.833 43.807 1.00 85.19 519 LYS A CA 1
ATOM 3996 C C . LYS A 1 519 ? -14.976 12.703 42.671 1.00 85.19 519 LYS A C 1
ATOM 3998 O O . LYS A 1 519 ? -13.804 13.061 42.711 1.00 85.19 519 LYS A O 1
ATOM 4003 N N . GLY A 1 520 ? -15.794 13.048 41.673 1.00 90.06 520 GLY A N 1
ATOM 4004 C CA . GLY A 1 520 ? -15.370 13.884 40.551 1.00 90.06 520 GLY A CA 1
ATOM 4005 C C . GLY A 1 520 ? -14.301 13.210 39.687 1.00 90.06 520 GLY A C 1
ATOM 4006 O O . GLY A 1 520 ? -14.365 12.007 39.431 1.00 90.06 520 GLY A O 1
ATOM 4007 N N . ALA A 1 521 ? -13.338 13.996 39.203 1.00 95.38 521 ALA A N 1
ATOM 4008 C CA . ALA A 1 521 ? -12.218 13.490 38.416 1.00 95.38 521 ALA A CA 1
ATOM 4009 C C . ALA A 1 521 ? -11.138 12.882 39.325 1.00 95.38 521 ALA A C 1
ATOM 4011 O O . ALA A 1 521 ? -10.783 13.467 40.346 1.00 95.38 521 ALA A O 1
ATOM 4012 N N . PHE A 1 522 ? -10.578 11.735 38.941 1.00 95.88 522 PHE A N 1
ATOM 4013 C CA . PHE A 1 522 ? -9.530 11.057 39.709 1.00 95.88 522 PHE A CA 1
ATOM 4014 C C . PHE A 1 522 ? -8.592 10.246 38.809 1.00 95.88 522 PHE A C 1
ATOM 4016 O O . PHE A 1 522 ? -8.960 9.860 37.699 1.00 95.88 522 PHE A O 1
ATOM 4023 N N . SER A 1 523 ? -7.390 9.963 39.310 1.00 97.06 523 SER A N 1
ATOM 4024 C CA . SER A 1 523 ? -6.432 9.063 38.660 1.00 97.06 523 SER A CA 1
ATOM 4025 C C . SER A 1 523 ? -6.634 7.623 39.124 1.00 97.06 523 SER A C 1
ATOM 4027 O O . SER A 1 523 ? -6.904 7.373 40.300 1.00 97.06 523 SER A O 1
ATOM 4029 N N . VAL A 1 524 ? -6.479 6.680 38.199 1.00 97.50 524 VAL A N 1
ATOM 4030 C CA . VAL A 1 524 ? -6.456 5.241 38.458 1.00 97.50 524 VAL A CA 1
ATOM 4031 C C . VAL A 1 524 ? -5.133 4.650 37.986 1.00 97.50 524 VAL A C 1
ATOM 4033 O O . VAL A 1 524 ? -4.714 4.876 36.853 1.00 97.50 524 VAL A O 1
ATOM 4036 N N . GLU A 1 525 ? -4.487 3.873 38.846 1.00 98.19 525 GLU A N 1
ATOM 4037 C CA . GLU A 1 525 ? -3.322 3.065 38.505 1.00 98.19 525 GLU A CA 1
ATOM 4038 C C . GLU A 1 525 ? -3.793 1.694 38.031 1.00 98.19 525 GLU A C 1
ATOM 4040 O O . GLU A 1 525 ? -4.476 0.977 38.765 1.00 98.19 525 GLU A O 1
ATOM 4045 N N . GLN A 1 526 ? -3.461 1.342 36.789 1.00 98.12 526 GLN A N 1
ATOM 4046 C CA . GLN A 1 526 ? -3.825 0.057 36.195 1.00 98.12 526 GLN A CA 1
ATOM 4047 C C . GLN A 1 526 ? -2.577 -0.715 35.801 1.00 98.12 526 GLN A C 1
ATOM 4049 O O . GLN A 1 526 ? -1.854 -0.307 34.884 1.00 98.12 526 GLN A O 1
ATOM 4054 N N . ASP A 1 527 ? -2.362 -1.872 36.420 1.00 97.75 527 ASP A N 1
ATOM 4055 C CA . ASP A 1 527 ? -1.480 -2.862 35.823 1.00 97.75 527 ASP A CA 1
ATOM 4056 C C . ASP A 1 527 ? -2.052 -3.319 34.479 1.00 97.75 527 ASP A C 1
ATOM 4058 O O . ASP A 1 527 ? -3.245 -3.227 34.186 1.00 97.75 527 ASP A O 1
ATOM 4062 N N . THR A 1 528 ? -1.185 -3.875 33.642 1.00 96.31 528 THR A N 1
ATOM 4063 C CA . THR A 1 528 ? -1.611 -4.500 32.388 1.00 96.31 528 THR A CA 1
ATOM 4064 C C . THR A 1 528 ? -2.529 -5.691 32.694 1.00 96.31 528 THR A C 1
ATOM 4066 O O . THR A 1 528 ? -2.036 -6.640 33.307 1.00 96.31 528 THR A O 1
ATOM 4069 N N . PRO A 1 529 ? -3.817 -5.684 32.288 1.00 96.88 529 PRO A N 1
ATOM 4070 C CA . PRO A 1 529 ? -4.800 -6.664 32.753 1.00 96.88 529 PRO A CA 1
ATOM 4071 C C . PRO A 1 529 ? -4.416 -8.114 32.499 1.00 96.88 529 PRO A C 1
ATOM 4073 O O . PRO A 1 529 ? -3.837 -8.412 31.449 1.00 96.88 529 PRO A O 1
ATOM 4076 N N . ILE A 1 530 ? -4.795 -9.022 33.407 1.00 96.38 530 ILE A N 1
ATOM 4077 C CA . ILE A 1 530 ? -4.404 -10.443 33.340 1.00 96.38 530 ILE A CA 1
ATOM 4078 C C . ILE A 1 530 ? -4.744 -11.035 31.967 1.00 96.38 530 ILE A C 1
ATOM 4080 O O . ILE A 1 530 ? -3.896 -11.632 31.300 1.00 96.38 530 ILE A O 1
ATOM 4084 N N . ARG A 1 531 ? -5.960 -10.770 31.477 1.00 94.31 531 ARG A N 1
ATOM 4085 C CA . ARG A 1 531 ? -6.463 -11.288 30.195 1.00 94.31 531 ARG A CA 1
ATOM 4086 C C . ARG A 1 531 ? -5.669 -10.838 28.962 1.00 94.31 531 ARG A C 1
ATOM 4088 O O . ARG A 1 531 ? -5.791 -11.462 27.912 1.00 94.31 531 ARG A O 1
ATOM 4095 N N . VAL A 1 532 ? -4.867 -9.771 29.050 1.00 93.69 532 VAL A N 1
ATOM 4096 C CA . VAL A 1 532 ? -4.025 -9.284 27.939 1.00 93.69 532 VAL A CA 1
ATOM 4097 C C . VAL A 1 532 ? -2.523 -9.427 28.194 1.00 93.69 532 VAL A C 1
ATOM 4099 O O . VAL A 1 532 ? -1.748 -9.128 27.285 1.00 93.69 532 VAL A O 1
ATOM 4102 N N . LEU A 1 533 ? -2.099 -9.921 29.366 1.00 92.56 533 LEU A N 1
ATOM 4103 C CA . LEU A 1 533 ? -0.679 -10.101 29.713 1.00 92.56 533 LEU A CA 1
ATOM 4104 C C . LEU A 1 533 ? 0.075 -10.961 28.693 1.00 92.56 533 LEU A C 1
ATOM 4106 O O . LEU A 1 533 ? 1.210 -10.657 28.351 1.00 92.56 533 LEU A O 1
ATOM 4110 N N . HIS A 1 534 ? -0.578 -11.973 28.121 1.00 90.50 534 HIS A N 1
ATOM 4111 C CA . HIS A 1 534 ? 0.016 -12.827 27.088 1.00 90.50 534 HIS A CA 1
ATOM 4112 C C . HIS A 1 534 ? 0.371 -12.091 25.775 1.00 90.50 534 HIS A C 1
ATOM 4114 O O . HIS A 1 534 ? 1.017 -12.673 24.910 1.00 90.50 534 HIS A O 1
ATOM 4120 N N . ARG A 1 535 ? -0.060 -10.831 25.589 1.00 88.50 535 ARG A N 1
ATOM 4121 C CA . ARG A 1 535 ? 0.216 -10.013 24.385 1.00 88.50 535 ARG A CA 1
ATOM 4122 C C . ARG A 1 535 ? 0.812 -8.639 24.687 1.00 88.50 535 ARG A C 1
ATOM 4124 O O . ARG A 1 535 ? 1.078 -7.878 23.757 1.00 88.50 535 ARG A O 1
ATOM 4131 N N . ARG A 1 536 ? 0.932 -8.249 25.956 1.00 89.38 536 ARG A N 1
ATOM 4132 C CA . ARG A 1 536 ? 1.306 -6.888 26.364 1.00 89.38 536 ARG A CA 1
ATOM 4133 C C . ARG A 1 536 ? 2.319 -6.950 27.500 1.00 89.38 536 ARG A C 1
ATOM 4135 O O . ARG A 1 536 ? 2.163 -7.741 28.420 1.00 89.38 536 ARG A O 1
ATOM 4142 N N . ALA A 1 537 ? 3.312 -6.064 27.455 1.00 92.19 537 ALA A N 1
ATOM 4143 C CA . ALA A 1 537 ? 4.288 -5.925 28.531 1.00 92.19 537 ALA A CA 1
ATOM 4144 C C . ALA A 1 537 ? 3.598 -5.583 29.859 1.00 92.19 537 ALA A C 1
ATOM 4146 O O . ALA A 1 537 ? 2.722 -4.712 29.893 1.00 92.19 537 ALA A O 1
ATOM 4147 N N . ALA A 1 538 ? 4.024 -6.248 30.933 1.00 94.88 538 ALA A N 1
ATOM 4148 C CA . ALA A 1 538 ? 3.553 -5.996 32.286 1.00 94.88 538 ALA A CA 1
ATOM 4149 C C . ALA A 1 538 ? 4.045 -4.623 32.766 1.00 94.88 538 ALA A C 1
ATOM 4151 O O . ALA A 1 538 ? 5.209 -4.449 33.108 1.00 94.88 538 ALA A O 1
ATOM 4152 N N . LEU A 1 539 ? 3.151 -3.638 32.735 1.00 95.25 539 LEU A N 1
ATOM 4153 C CA . LEU A 1 539 ? 3.415 -2.258 33.142 1.00 95.25 539 LEU A CA 1
ATOM 4154 C C . LEU A 1 539 ? 2.214 -1.692 33.899 1.00 95.25 539 LEU A C 1
ATOM 4156 O O . LEU A 1 539 ? 1.074 -1.972 33.507 1.00 95.25 539 LEU A O 1
ATOM 4160 N N . VAL A 1 540 ? 2.494 -0.860 34.904 1.00 96.19 540 VAL A N 1
ATOM 4161 C CA . VAL A 1 540 ? 1.510 -0.012 35.593 1.00 96.19 540 VAL A CA 1
ATOM 4162 C C . VAL A 1 540 ? 1.343 1.281 34.805 1.00 96.19 540 VAL A C 1
ATOM 4164 O O . VAL A 1 540 ? 2.327 1.872 34.358 1.00 96.19 540 VAL A O 1
ATOM 4167 N N . ARG A 1 541 ? 0.102 1.711 34.580 1.00 95.44 541 ARG A N 1
ATOM 4168 C CA . ARG A 1 541 ? -0.207 2.963 33.886 1.00 95.44 541 ARG A CA 1
ATOM 4169 C C . ARG A 1 541 ? -1.206 3.777 34.690 1.00 95.44 541 ARG A C 1
ATOM 4171 O O . ARG A 1 541 ? -2.325 3.318 34.910 1.00 95.44 541 ARG A O 1
ATOM 4178 N N . SER A 1 542 ? -0.829 5.014 34.990 1.00 96.56 542 SER A N 1
ATOM 4179 C CA . SER A 1 542 ? -1.746 6.022 35.508 1.00 96.56 542 SER A CA 1
ATOM 4180 C C . SER A 1 542 ? -2.686 6.495 34.399 1.00 96.56 542 SER A C 1
ATOM 4182 O O . SER A 1 542 ? -2.247 6.855 33.299 1.00 96.56 542 SER A O 1
ATOM 4184 N N . LYS A 1 543 ? -3.994 6.458 34.653 1.00 96.25 543 LYS A N 1
ATOM 4185 C CA . LYS A 1 543 ? -5.045 6.877 33.719 1.00 96.25 543 LYS A CA 1
ATOM 4186 C C . LYS A 1 543 ? -6.017 7.818 34.408 1.00 96.25 543 LYS A C 1
ATOM 4188 O O . LYS A 1 543 ? -6.404 7.600 35.547 1.00 96.25 543 LYS A O 1
ATOM 4193 N N . GLN A 1 544 ? -6.452 8.848 33.689 1.00 96.62 544 GLN A N 1
ATOM 4194 C CA . GLN A 1 544 ? -7.418 9.803 34.219 1.00 96.62 544 GLN A CA 1
ATOM 4195 C C . GLN A 1 544 ? -8.853 9.331 33.975 1.00 96.62 544 GLN A C 1
ATOM 4197 O O . GLN A 1 544 ? -9.238 9.051 32.835 1.00 96.62 544 GLN A O 1
ATOM 4202 N N . ILE A 1 545 ? -9.662 9.331 35.031 1.00 97.56 545 ILE A N 1
ATOM 4203 C CA . ILE A 1 545 ? -11.121 9.322 34.964 1.00 97.56 545 ILE A CA 1
ATOM 4204 C C . ILE A 1 545 ? -11.589 10.769 35.105 1.00 97.56 545 ILE A C 1
ATOM 4206 O O . ILE A 1 545 ? -11.324 11.431 36.106 1.00 97.56 545 ILE A O 1
ATOM 4210 N N . PHE A 1 546 ? -12.248 11.290 34.075 1.00 96.12 546 PHE A N 1
ATOM 4211 C CA . PHE A 1 546 ? -12.717 12.677 34.042 1.00 96.12 546 PHE A CA 1
ATOM 4212 C C . PHE A 1 546 ? -14.072 12.835 34.722 1.00 96.12 546 PHE A C 1
ATOM 4214 O O . PHE A 1 546 ? -14.332 13.855 35.351 1.00 96.12 546 PHE A O 1
ATOM 4221 N N . ALA A 1 547 ? -14.936 11.832 34.583 1.00 94.94 547 ALA A N 1
ATOM 4222 C CA . ALA A 1 547 ? -16.229 11.787 35.243 1.00 94.94 547 ALA A CA 1
ATOM 4223 C C . ALA A 1 547 ? -16.686 10.337 35.396 1.00 94.94 547 ALA A C 1
ATOM 4225 O O . ALA A 1 547 ? -16.519 9.529 34.480 1.00 94.94 547 ALA A O 1
ATOM 4226 N N . MET A 1 548 ? -17.317 10.030 36.526 1.00 95.50 548 MET A N 1
ATOM 4227 C CA . MET A 1 548 ? -17.980 8.756 36.767 1.00 95.50 548 MET A CA 1
ATOM 4228 C C . MET A 1 548 ? -19.347 9.016 37.394 1.00 95.50 548 MET A C 1
ATOM 4230 O O . MET A 1 548 ? -19.474 9.781 38.347 1.00 95.50 548 MET A O 1
ATOM 4234 N N . GLN A 1 549 ? -20.383 8.407 36.832 1.00 92.88 549 GLN A N 1
ATOM 4235 C CA . GLN A 1 549 ? -21.753 8.511 37.319 1.00 92.88 549 GLN A CA 1
ATOM 4236 C C . GLN A 1 549 ? -22.320 7.113 37.482 1.00 92.88 549 GLN A C 1
ATOM 4238 O O . GLN A 1 549 ? -22.124 6.268 36.611 1.00 92.88 549 GLN A O 1
ATOM 4243 N N . CYS A 1 550 ? -23.044 6.892 38.572 1.00 93.12 550 CYS A N 1
ATOM 4244 C CA . CYS A 1 550 ? -23.700 5.624 38.833 1.00 93.12 550 CYS A CA 1
ATOM 4245 C C . CYS A 1 550 ? -25.211 5.832 38.939 1.00 93.12 550 CYS A C 1
ATOM 4247 O O . CYS A 1 550 ? -25.661 6.819 39.523 1.00 93.12 550 CYS A O 1
ATOM 4249 N N . GLN A 1 551 ? -25.983 4.911 38.372 1.00 91.56 551 GLN A N 1
ATOM 4250 C CA . GLN A 1 551 ? -27.440 4.933 38.397 1.00 91.56 551 GLN A CA 1
ATOM 4251 C C . GLN A 1 551 ? -27.969 3.556 38.786 1.00 91.56 551 GLN A C 1
ATOM 4253 O O . GLN A 1 551 ? -27.671 2.558 38.134 1.00 91.56 551 GLN A O 1
ATOM 4258 N N . ARG A 1 552 ? -28.785 3.508 39.835 1.00 91.62 552 ARG A N 1
ATOM 4259 C CA . ARG A 1 552 ? -29.420 2.280 40.306 1.00 91.62 552 ARG A CA 1
ATOM 4260 C C . ARG A 1 552 ? -30.460 1.753 39.315 1.00 91.62 552 ARG A C 1
ATOM 4262 O O . ARG A 1 552 ? -31.141 2.537 38.654 1.00 91.62 552 ARG A O 1
ATOM 4269 N N . ILE A 1 553 ? -30.627 0.430 39.273 1.00 92.00 553 ILE A N 1
ATOM 4270 C CA . ILE A 1 553 ? -31.756 -0.226 38.605 1.00 92.00 553 ILE A CA 1
ATOM 4271 C C . ILE A 1 553 ? -32.779 -0.620 39.686 1.00 92.00 553 ILE A C 1
ATOM 4273 O O . ILE A 1 553 ? -32.514 -1.542 40.456 1.00 92.00 553 ILE A O 1
ATOM 4277 N N . PRO A 1 554 ? -33.942 0.058 39.791 1.00 86.12 554 PRO A N 1
ATOM 4278 C CA . PRO A 1 554 ? -34.853 -0.119 40.928 1.00 86.12 554 PRO A CA 1
ATOM 4279 C C . PRO A 1 554 ? -35.324 -1.560 41.156 1.00 86.12 554 PRO A C 1
ATOM 4281 O O . PRO A 1 554 ? -35.446 -1.995 42.297 1.00 86.12 554 PRO A O 1
ATOM 4284 N N . SER A 1 555 ? -35.548 -2.314 40.078 1.00 88.44 555 SER A N 1
ATOM 4285 C CA . SER A 1 555 ? -36.021 -3.702 40.120 1.00 88.44 555 SER A CA 1
ATOM 4286 C C . SER A 1 555 ? -34.914 -4.743 40.330 1.00 88.44 555 SER A C 1
ATOM 4288 O O . SER A 1 555 ? -35.215 -5.930 40.408 1.00 88.44 555 SER A O 1
ATOM 4290 N N . GLN A 1 556 ? -33.644 -4.332 40.402 1.00 92.25 556 GLN A N 1
ATOM 4291 C CA . GLN A 1 556 ? -32.485 -5.226 40.460 1.00 92.25 556 GLN A CA 1
ATOM 4292 C C . GLN A 1 556 ? -31.458 -4.692 41.478 1.00 92.25 556 GLN A C 1
ATOM 4294 O O . GLN A 1 556 ? -30.555 -3.946 41.107 1.00 92.25 556 GLN A O 1
ATOM 4299 N N . PRO A 1 557 ? -31.564 -5.046 42.774 1.00 90.19 557 PRO A N 1
ATOM 4300 C CA . PRO A 1 557 ? -30.794 -4.409 43.853 1.00 90.19 557 PRO A CA 1
ATOM 4301 C C . PRO A 1 557 ? -29.272 -4.616 43.772 1.00 90.19 557 PRO A C 1
ATOM 4303 O O . PRO A 1 557 ? -28.519 -3.818 44.326 1.00 90.19 557 PRO A O 1
ATOM 4306 N N . ASN A 1 558 ? -28.830 -5.665 43.079 1.00 95.00 558 ASN A N 1
ATOM 4307 C CA . ASN A 1 558 ? -27.420 -5.985 42.849 1.00 95.00 558 ASN A CA 1
ATOM 4308 C C . ASN A 1 558 ? -26.894 -5.447 41.513 1.00 95.00 558 ASN A C 1
ATOM 4310 O O . ASN A 1 558 ? -25.738 -5.689 41.182 1.00 95.00 558 ASN A O 1
ATOM 4314 N N . TYR A 1 559 ? -27.725 -4.760 40.722 1.00 96.00 559 TYR A N 1
ATOM 4315 C CA . TYR A 1 559 ? -27.332 -4.232 39.421 1.00 96.00 559 TYR A CA 1
ATOM 4316 C C . TYR A 1 559 ? -27.486 -2.717 39.353 1.00 96.00 559 TYR A C 1
ATOM 4318 O O . TYR A 1 559 ? -28.468 -2.124 39.803 1.00 96.00 559 TYR A O 1
ATOM 4326 N N . PHE A 1 560 ? -26.513 -2.080 38.719 1.00 96.19 560 PHE A N 1
ATOM 4327 C CA . PHE A 1 560 ? -26.510 -0.644 38.493 1.00 96.19 560 PHE A CA 1
ATOM 4328 C C . PHE A 1 560 ? -25.739 -0.311 37.216 1.00 96.19 560 PHE A C 1
ATOM 4330 O O . PHE A 1 560 ? -24.975 -1.117 36.685 1.00 96.19 560 PHE A O 1
ATOM 4337 N N . ILE A 1 561 ? -25.978 0.882 36.688 1.00 96.56 561 ILE A N 1
ATOM 4338 C CA . ILE A 1 561 ? -25.306 1.407 35.507 1.00 96.56 561 ILE A CA 1
ATOM 4339 C C . ILE A 1 561 ? -24.169 2.319 35.948 1.00 96.56 561 ILE A C 1
ATOM 4341 O O . ILE A 1 561 ? -24.370 3.184 36.797 1.00 96.56 561 ILE A O 1
ATOM 4345 N N . VAL A 1 562 ? -23.000 2.170 35.329 1.00 97.19 562 VAL A N 1
ATOM 4346 C CA . VAL A 1 562 ? -21.858 3.073 35.501 1.00 97.19 562 VAL A CA 1
ATOM 4347 C C . VAL A 1 562 ? -21.542 3.740 34.172 1.00 97.19 562 VAL A C 1
ATOM 4349 O O . VAL A 1 562 ? -21.207 3.073 33.196 1.00 97.19 562 VAL A O 1
ATOM 4352 N N . ARG A 1 563 ? -21.619 5.070 34.130 1.00 97.44 563 ARG A N 1
ATOM 4353 C CA . ARG A 1 563 ? -21.167 5.888 33.004 1.00 97.44 563 ARG A CA 1
ATOM 4354 C C . ARG A 1 563 ? -19.813 6.501 33.335 1.00 97.44 563 ARG A C 1
ATOM 4356 O O . ARG A 1 563 ? -19.697 7.216 34.327 1.00 97.44 563 ARG A O 1
ATOM 4363 N N . VAL A 1 564 ? -18.813 6.262 32.492 1.00 97.44 564 VAL A N 1
ATOM 4364 C CA . VAL A 1 564 ? -17.428 6.706 32.712 1.00 97.44 564 VAL A CA 1
ATOM 4365 C C . VAL A 1 564 ? -16.939 7.514 31.517 1.00 97.44 564 VAL A C 1
ATOM 4367 O O . VAL A 1 564 ? -17.002 7.040 30.387 1.00 97.44 564 VAL A O 1
ATOM 4370 N N . GLU A 1 565 ? -16.405 8.710 31.757 1.00 97.25 565 GLU A N 1
ATOM 4371 C CA . GLU A 1 565 ? -15.548 9.421 30.806 1.00 97.25 565 GLU A CA 1
ATOM 4372 C C . GLU A 1 565 ? -14.089 9.223 31.220 1.00 97.25 565 GLU A C 1
ATOM 4374 O O . GLU A 1 565 ? -13.681 9.672 32.291 1.00 97.25 565 GLU A O 1
ATOM 4379 N N . ALA A 1 566 ? -13.299 8.562 30.375 1.00 96.88 566 ALA A N 1
ATOM 4380 C CA . ALA A 1 566 ? -11.933 8.161 30.699 1.00 96.88 566 ALA A CA 1
ATOM 4381 C C . ALA A 1 566 ? -10.920 8.586 29.630 1.00 96.88 566 ALA A C 1
ATOM 4383 O O . ALA A 1 566 ? -11.256 8.800 28.458 1.00 96.88 566 ALA A O 1
ATOM 4384 N N . ALA A 1 567 ? -9.658 8.676 30.047 1.00 95.12 567 ALA A N 1
ATOM 4385 C CA . ALA A 1 567 ? -8.512 8.835 29.166 1.00 95.12 567 ALA A CA 1
ATOM 4386 C C . ALA A 1 567 ? -8.314 7.611 28.260 1.00 95.12 567 ALA A C 1
ATOM 4388 O O . ALA A 1 567 ? -8.756 6.494 28.549 1.00 95.12 567 ALA A O 1
ATOM 4389 N N . ALA A 1 568 ? -7.610 7.817 27.149 1.00 91.06 568 ALA A N 1
ATOM 4390 C CA . ALA A 1 568 ? -7.281 6.748 26.223 1.00 91.06 568 ALA A CA 1
ATOM 4391 C C . ALA A 1 568 ? -6.468 5.621 26.888 1.00 91.06 568 ALA A C 1
ATOM 4393 O O . ALA A 1 568 ? -5.565 5.842 27.704 1.00 91.06 568 ALA A O 1
ATOM 4394 N N . GLY A 1 569 ? -6.790 4.383 26.507 1.00 91.19 569 GLY A N 1
ATOM 4395 C CA . GLY A 1 569 ? -6.130 3.180 27.015 1.00 91.19 569 GLY A CA 1
ATOM 4396 C C . GLY A 1 569 ? -6.500 2.805 28.452 1.00 91.19 569 GLY A C 1
ATOM 4397 O O . GLY A 1 569 ? -5.819 1.962 29.024 1.00 91.19 569 GLY A O 1
ATOM 4398 N N . CYS A 1 570 ? -7.531 3.424 29.039 1.00 95.62 570 CYS A N 1
ATOM 4399 C CA . CYS A 1 570 ? -8.106 2.965 30.300 1.00 95.62 570 CYS A CA 1
ATOM 4400 C C . CYS A 1 570 ? -8.892 1.663 30.086 1.00 95.62 570 CYS A C 1
ATOM 4402 O O . CYS A 1 570 ? -9.721 1.563 29.176 1.00 95.62 570 CYS A O 1
ATOM 4404 N N . TYR A 1 571 ? -8.619 0.666 30.922 1.00 96.69 571 TYR A N 1
ATOM 4405 C CA . TYR A 1 571 ? -9.270 -0.636 30.890 1.00 96.69 571 TYR A CA 1
ATOM 4406 C C . TYR A 1 571 ? -10.511 -0.611 31.785 1.00 96.69 571 TYR A C 1
ATOM 4408 O O . TYR A 1 571 ? -10.411 -0.695 33.005 1.00 96.69 571 TYR A O 1
ATOM 4416 N N . ILE A 1 572 ? -11.686 -0.434 31.177 1.00 98.12 572 ILE A N 1
ATOM 4417 C CA . ILE A 1 572 ? -12.930 -0.151 31.913 1.00 98.12 572 ILE A CA 1
ATOM 4418 C C . ILE A 1 572 ? -13.468 -1.369 32.673 1.00 98.12 572 ILE A C 1
ATOM 4420 O O . ILE A 1 572 ? -14.020 -1.196 33.754 1.00 98.12 572 ILE A O 1
ATOM 4424 N N . LYS A 1 573 ? -13.292 -2.591 32.149 1.00 98.25 573 LYS A N 1
ATOM 4425 C CA . LYS A 1 573 ? -13.689 -3.817 32.867 1.00 98.25 573 LYS A CA 1
ATOM 4426 C C . LYS A 1 573 ? -12.905 -3.924 34.179 1.00 98.25 573 LYS A C 1
ATOM 4428 O O . LYS A 1 573 ? -13.501 -4.041 35.240 1.00 98.25 573 LYS A O 1
ATOM 4433 N N . GLU A 1 574 ? -11.601 -3.687 34.100 1.00 98.19 574 GLU A N 1
ATOM 4434 C CA . GLU A 1 574 ? -10.685 -3.717 35.237 1.00 98.19 574 GLU A CA 1
ATOM 4435 C C . GLU A 1 574 ? -10.832 -2.514 36.185 1.00 98.19 574 GLU A C 1
ATOM 4437 O O . GLU A 1 574 ? -10.638 -2.646 37.391 1.00 98.19 574 GLU A O 1
ATOM 4442 N N . LEU A 1 575 ? -11.258 -1.347 35.687 1.00 98.25 575 LEU A N 1
ATOM 4443 C CA . LEU A 1 575 ? -11.720 -0.245 36.544 1.00 98.25 575 LEU A CA 1
ATOM 4444 C C . LEU A 1 575 ? -12.919 -0.672 37.400 1.00 98.25 575 LEU A C 1
ATOM 4446 O O . LEU A 1 575 ? -13.064 -0.191 38.522 1.00 98.25 575 LEU A O 1
ATOM 4450 N N . ILE A 1 576 ? -13.780 -1.551 36.883 1.00 98.19 576 ILE A N 1
ATOM 4451 C CA . ILE A 1 576 ? -14.965 -2.025 37.596 1.00 98.19 576 ILE A CA 1
ATOM 4452 C C . ILE A 1 576 ? -14.591 -3.123 38.598 1.00 98.19 576 ILE A C 1
ATOM 4454 O O . ILE A 1 576 ? -14.816 -2.955 39.797 1.00 98.19 576 ILE A O 1
ATOM 4458 N N . ASP A 1 577 ? -14.007 -4.223 38.123 1.00 97.75 577 ASP A N 1
ATOM 4459 C CA . ASP A 1 577 ? -13.758 -5.421 38.939 1.00 97.75 577 ASP A CA 1
ATOM 4460 C C . ASP A 1 577 ? -12.459 -5.376 39.762 1.00 97.75 577 ASP A C 1
ATOM 4462 O O . ASP A 1 577 ? -12.299 -6.125 40.722 1.00 97.75 577 ASP A O 1
ATOM 4466 N N . GLY A 1 578 ? -11.542 -4.460 39.443 1.00 97.44 578 GLY A N 1
ATOM 4467 C CA . GLY A 1 578 ? -10.266 -4.297 40.132 1.00 97.44 578 GLY A CA 1
ATOM 4468 C C . GLY A 1 578 ? -9.166 -5.274 39.716 1.00 97.44 578 GLY A C 1
ATOM 4469 O O . GLY A 1 578 ? -8.057 -5.131 40.231 1.00 97.44 578 GLY A O 1
ATOM 4470 N N . ASP A 1 579 ? -9.427 -6.229 38.815 1.00 97.44 579 ASP A N 1
ATOM 4471 C CA . ASP A 1 579 ? -8.483 -7.248 38.319 1.00 97.44 579 ASP A CA 1
ATOM 4472 C C . ASP A 1 579 ? -7.677 -7.904 39.456 1.00 97.44 579 ASP A C 1
ATOM 4474 O O . ASP A 1 579 ? -6.448 -7.900 39.451 1.00 97.44 579 ASP A O 1
ATOM 4478 N N . CYS A 1 580 ? -8.365 -8.386 40.500 1.00 95.62 580 CYS A N 1
ATOM 4479 C CA . CYS A 1 580 ? -7.749 -8.945 41.716 1.00 95.62 580 CYS A CA 1
ATOM 4480 C C . CYS A 1 580 ? -6.805 -7.962 42.445 1.00 95.62 580 CYS A C 1
ATOM 4482 O O . CYS A 1 580 ? -5.741 -8.336 42.938 1.00 95.62 580 CYS A O 1
ATOM 4484 N N . GLY A 1 581 ? -7.180 -6.682 42.502 1.00 95.75 581 GLY A N 1
ATOM 4485 C CA . GLY A 1 581 ? -6.401 -5.625 43.153 1.00 95.75 581 GLY A CA 1
ATOM 4486 C C . GLY A 1 581 ? -5.280 -5.046 42.286 1.00 95.75 581 GLY A C 1
ATOM 4487 O O . GLY A 1 581 ? -4.423 -4.326 42.795 1.00 95.75 581 GLY A O 1
ATOM 4488 N N . ARG A 1 582 ? -5.260 -5.333 40.987 1.00 97.62 582 ARG A N 1
ATOM 4489 C CA . ARG A 1 582 ? -4.283 -4.796 40.028 1.00 97.62 582 ARG A CA 1
ATOM 4490 C C . ARG A 1 582 ? -4.702 -3.462 39.404 1.00 97.62 582 ARG A C 1
ATOM 4492 O O . ARG A 1 582 ? -3.920 -2.819 38.711 1.00 97.62 582 ARG A O 1
ATOM 4499 N N . THR A 1 583 ? -5.935 -3.028 39.662 1.00 98.25 583 THR A N 1
ATOM 4500 C CA . THR A 1 583 ? -6.428 -1.683 39.340 1.00 98.25 583 THR A CA 1
ATOM 4501 C C . THR A 1 583 ? -6.845 -0.951 40.614 1.00 98.25 583 THR A C 1
ATOM 4503 O O . THR A 1 583 ? -7.655 -1.468 41.385 1.00 98.25 583 THR A O 1
ATOM 4506 N N . ARG A 1 584 ? -6.287 0.247 40.856 1.00 96.88 584 ARG A N 1
ATOM 4507 C CA . ARG A 1 584 ? -6.497 1.016 42.097 1.00 96.88 584 ARG A CA 1
ATOM 4508 C C . ARG A 1 584 ? -6.638 2.528 41.842 1.00 96.88 584 ARG A C 1
ATOM 4510 O O . ARG A 1 584 ? -5.737 3.115 41.250 1.00 96.88 584 ARG A O 1
ATOM 4517 N N . PRO A 1 585 ? -7.701 3.189 42.337 1.00 96.06 585 PRO A N 1
ATOM 4518 C CA . PRO A 1 585 ? -8.909 2.588 42.908 1.00 96.06 585 PRO A CA 1
ATOM 4519 C C . PRO A 1 585 ? -9.781 1.921 41.824 1.00 96.06 585 PRO A C 1
ATOM 4521 O O . PRO A 1 585 ? -9.745 2.319 40.663 1.00 96.06 585 PRO A O 1
ATOM 4524 N N . SER A 1 586 ? -10.602 0.944 42.212 1.00 97.19 586 SER A N 1
ATOM 4525 C CA . SER A 1 586 ? -11.621 0.298 41.364 1.00 97.19 586 SER A CA 1
ATOM 4526 C C . SER A 1 586 ? -13.035 0.498 41.920 1.00 97.19 586 SER A C 1
ATOM 4528 O O . SER A 1 586 ? -13.190 0.807 43.102 1.00 97.19 586 SER A O 1
ATOM 4530 N N . VAL A 1 587 ? -14.075 0.283 41.108 1.00 96.25 587 VAL A N 1
ATOM 4531 C CA . VAL A 1 587 ? -15.476 0.317 41.571 1.00 96.25 587 VAL A CA 1
ATOM 4532 C C . VAL A 1 587 ? -15.699 -0.694 42.691 1.00 96.25 587 VAL A C 1
ATOM 4534 O O . VAL A 1 587 ? -16.265 -0.326 43.712 1.00 96.25 587 VAL A O 1
ATOM 4537 N N . SER A 1 588 ? -15.188 -1.921 42.556 1.00 96.31 588 SER A N 1
ATOM 4538 C CA . SER A 1 588 ? -15.248 -2.925 43.625 1.00 96.31 588 SER A CA 1
ATOM 4539 C C . SER A 1 588 ? -14.634 -2.409 44.936 1.00 96.31 588 SER A C 1
ATOM 4541 O O . SER A 1 588 ? -15.281 -2.448 45.981 1.00 96.31 588 SER A O 1
ATOM 4543 N N . SER A 1 589 ? -13.443 -1.796 44.886 1.00 94.44 589 SER A N 1
ATOM 4544 C CA . SER A 1 589 ? -12.820 -1.214 46.087 1.00 94.44 589 SER A CA 1
ATOM 4545 C C . SER A 1 589 ? -13.602 -0.030 46.669 1.00 94.44 589 SER A C 1
ATOM 4547 O O . SER A 1 589 ? -13.567 0.186 47.875 1.00 94.44 589 SER A O 1
ATOM 4549 N N . MET A 1 590 ? -14.315 0.732 45.831 1.00 93.50 590 MET A N 1
ATOM 4550 C CA . MET A 1 590 ? -15.156 1.848 46.277 1.00 93.50 590 MET A CA 1
ATOM 4551 C C . MET A 1 590 ? -16.464 1.373 46.913 1.00 93.50 590 MET A C 1
ATOM 4553 O O . MET A 1 590 ? -16.964 2.042 47.811 1.00 93.50 590 MET A O 1
ATOM 4557 N N . LEU A 1 591 ? -17.013 0.245 46.454 1.00 92.94 591 LEU A N 1
ATOM 4558 C CA . LEU A 1 591 ? -18.207 -0.371 47.035 1.00 92.94 591 LEU A CA 1
ATOM 4559 C C . LEU A 1 591 ? -17.906 -1.166 48.311 1.00 92.94 591 LEU A C 1
ATOM 4561 O O . LEU A 1 591 ? -18.820 -1.411 49.089 1.00 92.94 591 LEU A O 1
ATOM 4565 N N . GLY A 1 592 ? -16.658 -1.599 48.509 1.00 92.81 592 GLY A N 1
ATOM 4566 C CA . GLY A 1 592 ? -16.285 -2.490 49.611 1.00 92.81 592 GLY A CA 1
ATOM 4567 C C . GLY A 1 592 ? -16.712 -3.949 49.403 1.00 92.81 592 GLY A C 1
ATOM 4568 O O . GLY A 1 592 ? -16.598 -4.745 50.327 1.00 92.81 592 GLY A O 1
ATOM 4569 N N . CYS A 1 593 ? -17.173 -4.309 48.202 1.00 94.69 593 CYS A N 1
ATOM 4570 C CA . CYS A 1 593 ? -17.566 -5.668 47.831 1.00 94.69 593 CYS A CA 1
ATOM 4571 C C . CYS A 1 593 ? -17.196 -5.977 46.371 1.00 94.69 593 CYS A C 1
ATOM 4573 O O . CYS A 1 593 ? -16.831 -5.086 45.593 1.00 94.69 593 CYS A O 1
ATOM 4575 N N . ASP A 1 594 ? -17.289 -7.248 45.981 1.00 96.62 594 ASP A N 1
ATOM 4576 C CA . ASP A 1 594 ? -17.019 -7.682 44.610 1.00 96.62 594 ASP A CA 1
ATOM 4577 C C . ASP A 1 594 ? -17.981 -7.018 43.618 1.00 96.62 594 ASP A C 1
ATOM 4579 O O . ASP A 1 594 ? -19.202 -7.069 43.779 1.00 96.62 594 ASP A O 1
ATOM 4583 N N . ALA A 1 595 ? -17.427 -6.449 42.547 1.00 97.38 595 ALA A N 1
ATOM 4584 C CA . ALA A 1 595 ? -18.186 -5.905 41.427 1.00 97.38 595 ALA A CA 1
ATOM 4585 C C . ALA A 1 595 ? -17.703 -6.515 40.110 1.00 97.38 595 ALA A C 1
ATOM 4587 O O . ALA A 1 595 ? -16.524 -6.823 39.955 1.00 97.38 595 ALA A O 1
ATOM 4588 N N . ARG A 1 596 ? -18.601 -6.691 39.137 1.00 97.50 596 ARG A N 1
ATOM 4589 C CA . ARG A 1 596 ? -18.274 -7.255 37.820 1.00 97.50 596 ARG A CA 1
ATOM 4590 C C . ARG A 1 596 ? -18.931 -6.471 36.701 1.00 97.50 596 ARG A C 1
ATOM 4592 O O . ARG A 1 596 ? -20.113 -6.135 36.768 1.00 97.50 596 ARG A O 1
ATOM 4599 N N . CYS A 1 597 ? -18.173 -6.226 35.636 1.00 98.06 597 CYS A N 1
ATOM 4600 C CA . CYS A 1 597 ? -18.710 -5.673 34.400 1.00 98.06 597 CYS A CA 1
ATOM 4601 C C . CYS A 1 597 ? -19.473 -6.768 33.640 1.00 98.06 597 CYS A C 1
ATOM 4603 O O . CYS A 1 597 ? -18.870 -7.696 33.107 1.00 98.06 597 CYS A O 1
ATOM 4605 N N . VAL A 1 598 ? -20.800 -6.662 33.602 1.00 97.81 598 VAL A N 1
ATOM 4606 C CA . VAL A 1 598 ? -21.684 -7.636 32.939 1.00 97.81 598 VAL A CA 1
ATOM 4607 C C . VAL A 1 598 ? -21.803 -7.321 31.454 1.00 97.81 598 VAL A C 1
ATOM 4609 O O . VAL A 1 598 ? -21.755 -8.204 30.604 1.00 97.81 598 VAL A O 1
ATOM 4612 N N . GLN A 1 599 ? -21.966 -6.040 31.138 1.00 98.06 599 GLN A N 1
ATOM 4613 C CA . GLN A 1 599 ? -22.018 -5.538 29.774 1.00 98.06 599 GLN A CA 1
ATOM 4614 C C . GLN A 1 599 ? -21.332 -4.185 29.706 1.00 98.06 599 GLN A C 1
ATOM 4616 O O . GLN A 1 599 ? -21.399 -3.405 30.653 1.00 98.06 599 GLN A O 1
ATOM 4621 N N . LEU A 1 600 ? -20.718 -3.890 28.564 1.00 98.62 600 LEU A N 1
ATOM 4622 C CA . LEU A 1 600 ? -20.033 -2.629 28.328 1.00 98.62 600 LEU A CA 1
ATOM 4623 C C . LEU A 1 600 ? -20.358 -2.110 26.934 1.00 98.62 600 LEU A C 1
ATOM 4625 O O . LEU A 1 600 ? -20.324 -2.861 25.957 1.00 98.62 600 LEU A O 1
ATOM 4629 N N . ASP A 1 601 ? -20.633 -0.818 26.854 1.00 98.62 601 ASP A N 1
ATOM 4630 C CA . ASP A 1 601 ? -20.823 -0.088 25.614 1.00 98.62 601 ASP A CA 1
ATOM 4631 C C . ASP A 1 601 ? -19.886 1.112 25.591 1.00 98.62 601 ASP A C 1
ATOM 4633 O O . ASP A 1 601 ? -19.745 1.832 26.580 1.00 98.62 601 ASP A O 1
ATOM 4637 N N . VAL A 1 602 ? -19.276 1.359 24.439 1.00 98.12 602 VAL A N 1
ATOM 4638 C CA . VAL A 1 602 ? -18.679 2.654 24.127 1.00 98.12 602 VAL A CA 1
ATOM 4639 C C . VAL A 1 602 ? -19.794 3.518 23.554 1.00 98.12 602 VAL A C 1
ATOM 4641 O O . VAL A 1 602 ? -20.457 3.115 22.603 1.00 98.12 602 VAL A O 1
ATOM 4644 N N . THR A 1 603 ? -20.030 4.696 24.119 1.00 97.12 603 THR A N 1
ATOM 4645 C CA . THR A 1 603 ? -21.093 5.607 23.664 1.00 97.12 603 THR A CA 1
ATOM 4646 C C . THR A 1 603 ? -20.554 6.847 22.972 1.00 97.12 603 THR A C 1
ATOM 4648 O O . THR A 1 603 ? -21.304 7.512 22.265 1.00 97.12 603 THR A O 1
ATOM 4651 N N . ASP A 1 604 ? -19.277 7.177 23.176 1.00 94.56 604 ASP A N 1
ATOM 4652 C CA . ASP A 1 604 ? -18.649 8.302 22.491 1.00 94.56 604 ASP A CA 1
ATOM 4653 C C . ASP A 1 604 ? -17.125 8.159 22.403 1.00 94.56 604 ASP A C 1
ATOM 4655 O O . ASP A 1 604 ? -16.470 7.656 23.323 1.00 94.56 604 ASP A O 1
ATOM 4659 N N . VAL A 1 605 ? -16.565 8.650 21.301 1.00 93.12 605 VAL A N 1
ATOM 4660 C CA . VAL A 1 605 ? -15.126 8.800 21.069 1.00 93.12 605 VAL A CA 1
ATOM 4661 C C . VAL A 1 605 ? -14.922 10.250 20.647 1.00 93.12 605 VAL A C 1
ATOM 4663 O O . VAL A 1 605 ? -15.249 10.614 19.517 1.00 93.12 605 VAL A O 1
ATOM 4666 N N . LYS A 1 606 ? -14.421 11.082 21.573 1.00 89.75 606 LYS A N 1
ATOM 4667 C CA . LYS A 1 606 ? -14.358 12.543 21.408 1.00 89.75 606 LYS A CA 1
ATOM 4668 C C . LYS A 1 606 ? -13.261 12.935 20.416 1.00 89.75 606 LYS A C 1
ATOM 4670 O O . LYS A 1 606 ? -12.126 13.194 20.816 1.00 89.75 606 LYS A O 1
ATOM 4675 N N . MET A 1 607 ? -13.584 12.913 19.127 1.00 84.50 607 MET A N 1
ATOM 4676 C CA . MET A 1 607 ? -12.639 13.122 18.033 1.00 84.50 607 MET A CA 1
ATOM 4677 C C . MET A 1 607 ? -13.328 13.723 16.804 1.00 84.50 607 MET A C 1
ATOM 4679 O O . MET A 1 607 ? -14.087 13.035 16.130 1.00 84.50 607 MET A O 1
ATOM 4683 N N . ASP A 1 608 ? -12.983 14.961 16.462 1.00 78.94 608 ASP A N 1
ATOM 4684 C CA . ASP A 1 608 ? -13.746 15.766 15.493 1.00 78.94 608 ASP A CA 1
ATOM 4685 C C . ASP A 1 608 ? -13.211 15.684 14.048 1.00 78.94 608 ASP A C 1
ATOM 4687 O O . ASP A 1 608 ? -13.355 16.601 13.252 1.00 78.94 608 ASP A O 1
ATOM 4691 N N . ILE A 1 609 ? -12.533 14.591 13.686 1.00 73.31 609 ILE A N 1
ATOM 4692 C CA . ILE A 1 609 ? -11.884 14.449 12.363 1.00 73.31 609 ILE A CA 1
ATOM 4693 C C . ILE A 1 609 ? -12.873 13.999 11.270 1.00 73.31 609 ILE A C 1
ATOM 4695 O O . ILE A 1 609 ? -12.562 14.065 10.082 1.00 73.31 609 ILE A O 1
ATOM 4699 N N . MET A 1 610 ? -14.065 13.548 11.668 1.00 69.94 610 MET A N 1
ATOM 4700 C CA . MET A 1 610 ? -15.096 12.952 10.806 1.00 69.94 610 MET A CA 1
ATOM 4701 C C . MET A 1 610 ? -16.511 13.427 11.183 1.00 69.94 610 MET A C 1
ATOM 4703 O O . MET A 1 610 ? -17.463 12.664 11.013 1.00 69.94 610 MET A O 1
ATOM 4707 N N . ASP A 1 611 ? -16.635 14.587 11.834 1.00 61.62 611 ASP A N 1
ATOM 4708 C CA . ASP A 1 611 ? -17.935 15.214 12.135 1.00 61.62 611 ASP A CA 1
ATOM 4709 C C . ASP A 1 611 ? -18.358 16.163 11.007 1.00 61.62 611 ASP A C 1
ATOM 4711 O O . ASP A 1 611 ? -17.457 16.777 10.383 1.00 61.62 611 ASP A O 1
#

Foldseek 3Di:
DDDDPPPDDDPDFDDLVVLVVLLPVLHLLLLLVLLVQLLQQAFSLVSCLLSQRDDDPLQDGHHFSLNNNVVSVVSNVVVVVVVPPPPDDDDDDDDDDDDDDDDDDDDDDDDDDDDDDDDDDDDDDDDDDDDPDDAPDRPDSVSGDRDFQHLQQQCLSVLANDAPPDPDPPDFDDDDPDDPDLQQDWDWQRSSYLVSVVVVVVVSLFDAQAEAEAEAGLQCSLLLVLLALVLCQVRSQPHPCVPPVDPPGDPSDRGRDPRVSSCSNNQVRCCVNVVHHYDNDAQKYKYKHWYDPVSVVLQVLLVVVVVVPDDPDDDDDDDDPDDPPPPRRHNVNSNVSSNPDDPVVNVVRAPHNRHTDPHGIIMIMRMFGDKWKKKFFKWFQALQEAQQFDDDPNHGGGDYYLQCLLVVLLCVQWPASDKDKQWLDGDGSRATEAARGTIIMIIGTRISYNDDDPVSQVSSQVSQCDCVVSMHTDLIDTDDCVLSVLRDVLSQFWKWKKKFKKFWPDFDDVVLQVVLQVVAKDKKWAWDAPVCVVPDPGDIDIWIWHGWHKADDVVHRRIIMIMTTIGRPDDQQCLAQVNVVRMPPHVCVSRVTGMGGPGMYTNDTPGDSRD

Solvent-accessible surface area (backbone atoms only — not comparable to full-atom values): 35617 Å² total; per-residue (Å²): 137,86,81,85,80,83,74,81,74,83,93,75,64,35,64,40,64,67,59,47,51,54,40,46,76,71,34,69,83,40,34,65,51,45,38,52,37,34,48,52,43,34,44,61,69,57,39,38,18,70,45,54,50,80,70,72,72,70,64,48,72,58,41,48,50,48,61,36,35,54,52,34,51,48,58,54,57,58,59,65,63,73,76,71,75,87,78,85,85,84,86,84,87,83,88,79,88,83,86,82,85,87,87,89,85,81,87,87,89,84,89,84,88,86,87,83,88,84,89,83,90,83,90,80,91,75,91,82,87,79,82,94,78,78,69,81,72,74,74,63,74,86,55,41,58,81,80,76,27,17,22,50,62,32,24,52,80,66,28,54,68,49,57,87,86,64,80,78,73,91,82,71,78,77,82,75,78,87,62,89,70,61,70,89,45,76,40,78,32,94,74,39,20,50,50,50,51,48,54,52,51,70,73,60,71,48,60,76,81,44,29,14,78,46,82,43,69,36,37,24,41,30,31,31,48,37,35,38,54,55,44,46,50,65,75,62,47,73,52,57,44,77,74,63,82,46,90,71,66,74,85,89,63,87,52,53,55,68,68,55,55,54,48,51,36,52,50,51,47,36,36,74,69,68,70,32,53,78,40,92,70,53,58,30,38,42,34,40,40,36,43,41,74,70,31,51,53,52,41,53,53,54,51,54,58,58,55,72,74,57,79,82,76,76,83,76,89,72,98,66,98,66,83,80,74,77,80,76,75,44,33,68,59,35,19,51,53,52,63,73,42,56,68,68,59,43,59,77,74,42,70,70,55,38,62,55,44,98,60,58,40,48,30,29,40,32,59,45,34,54,67,47,38,42,28,20,20,36,31,28,77,41,49,49,36,25,59,47,86,44,67,57,97,87,40,78,50,58,84,50,17,51,36,51,60,53,40,58,39,42,53,78,77,44,60,52,75,48,69,47,72,44,47,54,58,84,66,58,34,64,32,26,29,37,77,78,18,45,52,36,35,38,39,34,34,43,30,35,56,84,69,87,50,69,72,54,51,51,53,31,45,57,61,26,58,45,66,91,72,32,40,31,55,39,72,70,40,81,50,62,70,68,57,58,54,53,33,58,61,44,34,70,69,28,43,36,30,35,43,28,40,32,40,36,79,51,73,70,54,69,69,59,39,49,51,58,35,70,60,47,57,48,71,27,40,32,42,49,51,77,94,46,43,94,82,42,76,87,45,75,43,82,36,48,35,64,37,44,44,55,44,81,39,91,95,36,60,38,35,33,38,39,38,38,34,30,38,41,88,60,58,64,57,35,38,29,39,8,61,91,74,44,20,44,73,13,50,12,70,74,69,74,41,60,27,40,62,76,41,47,32,38,41,41,53,65,66,80,88,61,114